Protein AF-0000000080190930 (afdb_homodimer)

Foldseek 3Di:
DVVVVVVVVVVVVVVVVVVPCPVPPLCPQPLNVLLVVLVVLCVVLLVDDLVSNLVSLVVSVVSLVVSVVSCVVVVSDDPSSVVSSLQSLLVSLVSLCVSLVPPDPVSVLLSVLSNLLSVLLSVLVVVCVVVVPPQPPPQPPVVVVCPPVVNVVVLSVLLSVLSSVVSCCSPCCVVPPVVCVQVVPPVNVVSNVVSVVSSVVVSVVSVSSNVSSVVSVVVD/DVVVVVVVVVVVVVVCVVVPCPVPPLCPQPLNVLLVVLVVLQVVLLVDDLVSNLVSLVVSVVSLVVSVVSCVVVVSDDPSSVVSSLQSLLVSLVSLCVSLVPPDPVSVLLSVLSNLLSVLLSVLVVVCVVVVPPQPPPQPPVVVVCPPVVNVVVLSVLLVVLSSVVSCCSPCCVVPPVVCVCVVDPVNVVSNVVSVVSSVVVSVVSVSSNVSSVVSVVVD

pLDDT: mean 81.53, std 16.67, range [34.38, 97.94]

InterPro domains:
  IPR000462 CDP-alcohol phosphatidyltransferase [PF01066] (29-152)
  IPR014387 CDP-diacylglycerol-inositol 3-phosphatidyltransferase, eukaryote [PIRSF000848] (15-214)
  IPR043130 CDP-alcohol phosphatidyltransferase, transmembrane domain [G3DSA:1.20.120.1760] (20-215)
  IPR048254 CDP-alcohol phosphatidyltransferase, conserved site [PS00379] (67-89)

Structure (mmCIF, N/CA/C/O backbone):
data_AF-0000000080190930-model_v1
#
loop_
_entity.id
_entity.type
_entity.pdbx_description
1 polymer 'CDP-diacylglycerol--inositol 3-phosphatidyltransferase'
#
loop_
_atom_site.group_PDB
_atom_site.id
_atom_site.type_symbol
_atom_site.label_atom_id
_atom_site.label_alt_id
_atom_site.label_comp_id
_atom_site.label_asym_id
_atom_site.label_entity_id
_atom_site.label_seq_id
_atom_site.pdbx_PDB_ins_code
_atom_site.Cartn_x
_atom_site.Cartn_y
_atom_site.Cartn_z
_atom_site.occupancy
_atom_site.B_iso_or_equiv
_atom_site.auth_seq_id
_atom_site.auth_comp_id
_atom_site.auth_asym_id
_atom_site.auth_atom_id
_atom_site.pdbx_PDB_model_num
ATOM 1 N N . MET A 1 1 ? -32.219 38.188 39.906 1 54.22 1 MET A N 1
ATOM 2 C CA . MET A 1 1 ? -32.844 37.438 38.781 1 54.22 1 MET A CA 1
ATOM 3 C C . MET A 1 1 ? -31.906 37.438 37.562 1 54.22 1 MET A C 1
ATOM 5 O O . MET A 1 1 ? -31.844 36.438 36.875 1 54.22 1 MET A O 1
ATOM 9 N N . ASP A 1 2 ? -31.031 38.406 37.375 1 61.56 2 ASP A N 1
ATOM 10 C CA . ASP A 1 2 ? -30.156 38.5 36.219 1 61.56 2 ASP A CA 1
ATOM 11 C C . ASP A 1 2 ? -28.922 37.625 36.406 1 61.56 2 ASP A C 1
ATOM 13 O O . ASP A 1 2 ? -28.438 37.031 35.438 1 61.56 2 ASP A O 1
ATOM 17 N N . ASP A 1 3 ? -28.438 37.375 37.531 1 64.44 3 ASP A N 1
ATOM 18 C CA . ASP A 1 3 ? -27.25 36.594 37.781 1 64.44 3 ASP A CA 1
ATOM 19 C C . ASP A 1 3 ? -27.547 35.094 37.562 1 64.44 3 ASP A C 1
ATOM 21 O O . ASP A 1 3 ? -26.688 34.344 37.094 1 64.44 3 ASP A O 1
ATOM 25 N N . ILE A 1 4 ? -28.766 34.656 37.875 1 61.94 4 ILE A N 1
ATOM 26 C CA . ILE A 1 4 ? -29.141 33.281 37.688 1 61.94 4 ILE A CA 1
ATOM 27 C C . ILE A 1 4 ? -29.312 33 36.188 1 61.94 4 ILE A C 1
ATOM 29 O O . ILE A 1 4 ? -28.984 31.906 35.688 1 61.94 4 ILE A O 1
ATOM 33 N N . LYS A 1 5 ? -29.781 33.938 35.406 1 62.78 5 LYS A N 1
ATOM 34 C CA . LYS A 1 5 ? -29.906 33.75 33.969 1 62.78 5 LYS A CA 1
ATOM 35 C C . LYS A 1 5 ? -28.531 33.75 33.312 1 62.78 5 LYS A C 1
ATOM 37 O O . LYS A 1 5 ? -28.281 32.938 32.406 1 62.78 5 LYS A O 1
ATOM 42 N N . THR A 1 6 ? -27.562 34.531 33.844 1 60.94 6 THR A N 1
ATOM 43 C CA . THR A 1 6 ? -26.219 34.5 33.281 1 60.94 6 THR A CA 1
ATOM 44 C C . THR A 1 6 ? -25.531 33.156 33.625 1 60.94 6 THR A C 1
ATOM 46 O O . THR A 1 6 ? -24.828 32.594 32.781 1 60.94 6 THR A O 1
ATOM 49 N N . LYS A 1 7 ? -25.766 32.531 34.719 1 62.72 7 LYS A N 1
ATOM 50 C CA . LYS A 1 7 ? -25.172 31.25 35.062 1 62.72 7 LYS A CA 1
ATOM 51 C C . LYS A 1 7 ? -25.844 30.125 34.25 1 62.72 7 LYS A C 1
ATOM 53 O O . LYS A 1 7 ? -25.172 29.172 33.875 1 62.72 7 LYS A O 1
ATOM 58 N N . LYS A 1 8 ? -27.078 30.203 34.031 1 62.84 8 LYS A N 1
ATOM 59 C CA . LYS A 1 8 ? -27.75 29.203 33.188 1 62.84 8 LYS A CA 1
ATOM 60 C C . LYS A 1 8 ? -27.328 29.344 31.734 1 62.84 8 LYS A C 1
ATOM 62 O O . LYS A 1 8 ? -27.125 28.328 31.047 1 62.84 8 LYS A O 1
ATOM 67 N N . ILE A 1 9 ? -27.172 30.578 31.25 1 60.94 9 ILE A N 1
ATOM 68 C CA . ILE A 1 9 ? -26.656 30.75 29.906 1 60.94 9 ILE A CA 1
ATOM 69 C C . ILE A 1 9 ? -25.203 30.328 29.844 1 60.94 9 ILE A C 1
ATOM 71 O O . ILE A 1 9 ? -24.781 29.672 28.891 1 60.94 9 ILE A O 1
ATOM 75 N N . GLN A 1 10 ? -24.438 30.641 30.844 1 59.62 10 GLN A N 1
ATOM 76 C CA . GLN A 1 10 ? -23.062 30.141 30.875 1 59.62 10 GLN A CA 1
ATOM 77 C C . GLN A 1 10 ? -23.031 28.625 31.062 1 59.62 10 GLN A C 1
ATOM 79 O O . GLN A 1 10 ? -22.234 27.938 30.422 1 59.62 10 GLN A O 1
ATOM 84 N N . THR A 1 11 ? -23.906 28.109 31.859 1 60.5 11 THR A N 1
ATOM 85 C CA . THR A 1 11 ? -23.984 26.656 31.969 1 60.5 11 THR A CA 1
ATOM 86 C C . THR A 1 11 ? -24.547 26.047 30.703 1 60.5 11 THR A C 1
ATOM 88 O O . THR A 1 11 ? -24.094 24.984 30.25 1 60.5 11 THR A O 1
ATOM 91 N N . ARG A 1 12 ? -25.625 26.656 30.062 1 57.38 12 ARG A N 1
ATOM 92 C CA . ARG A 1 12 ? -26.078 26.172 28.766 1 57.38 12 ARG A CA 1
ATOM 93 C C . ARG A 1 12 ? -25.016 26.391 27.703 1 57.38 12 ARG A C 1
ATOM 95 O O . ARG A 1 12 ? -24.812 25.531 26.828 1 57.38 12 ARG A O 1
ATOM 102 N N . ARG A 1 13 ? -24.359 27.578 27.609 1 51.78 13 ARG A N 1
ATOM 103 C CA . ARG A 1 13 ? -23.234 27.734 26.703 1 51.78 13 ARG A CA 1
ATOM 104 C C . ARG A 1 13 ? -22.094 26.797 27.078 1 51.78 13 ARG A C 1
ATOM 106 O O . ARG A 1 13 ? -21.422 26.234 26.203 1 51.78 13 ARG A O 1
ATOM 113 N N . MET A 1 14 ? -21.797 26.641 28.391 1 50.12 14 MET A N 1
ATOM 114 C CA . MET A 1 14 ? -20.844 25.609 28.797 1 50.12 14 MET A CA 1
ATOM 115 C C . MET A 1 14 ? -21.391 24.219 28.5 1 50.12 14 MET A C 1
ATOM 117 O O . MET A 1 14 ? -20.625 23.344 28.078 1 50.12 14 MET A O 1
ATOM 121 N N . LYS A 1 15 ? -22.656 23.875 28.891 1 50.53 15 LYS A N 1
ATOM 122 C CA . LYS A 1 15 ? -23.281 22.625 28.453 1 50.53 15 LYS A CA 1
ATOM 123 C C . LYS A 1 15 ? -23.375 22.562 26.938 1 50.53 15 LYS A C 1
ATOM 125 O O . LYS A 1 15 ? -23.172 21.516 26.328 1 50.53 15 LYS A O 1
ATOM 130 N N . GLN A 1 16 ? -23.844 23.516 26.234 1 47.06 16 GLN A N 1
ATOM 131 C CA . GLN A 1 16 ? -23.781 23.562 24.781 1 47.06 16 GLN A CA 1
ATOM 132 C C . GLN A 1 16 ? -22.328 23.5 24.297 1 47.06 16 GLN A C 1
ATOM 134 O O . GLN A 1 16 ? -22.047 22.875 23.281 1 47.06 16 GLN A O 1
ATOM 139 N N . LYS A 1 17 ? -21.391 24.328 24.734 1 42.66 17 LYS A N 1
ATOM 140 C CA . LYS A 1 17 ? -19.969 24.109 24.531 1 42.66 17 LYS A CA 1
ATOM 141 C C . LYS A 1 17 ? -19.547 22.734 25.031 1 42.66 17 LYS A C 1
ATOM 143 O O . LYS A 1 17 ? -18.719 22.062 24.422 1 42.66 17 LYS A O 1
ATOM 148 N N . GLU A 1 18 ? -19.875 22.266 26.188 1 42.5 18 GLU A N 1
ATOM 149 C CA . GLU A 1 18 ? -19.734 20.891 26.625 1 42.5 18 GLU A CA 1
ATOM 150 C C . GLU A 1 18 ? -20.562 19.938 25.766 1 42.5 18 GLU A C 1
ATOM 152 O O . GLU A 1 18 ? -20.188 18.781 25.578 1 42.5 18 GLU A O 1
ATOM 157 N N . GLN A 1 19 ? -21.906 20.047 25.641 1 38.97 19 GLN A N 1
ATOM 158 C CA . GLN A 1 19 ? -22.641 19.281 24.641 1 38.97 19 GLN A CA 1
ATOM 159 C C . GLN A 1 19 ? -22 19.406 23.266 1 38.97 19 GLN A C 1
ATOM 161 O O . GLN A 1 19 ? -22.5 18.828 22.281 1 38.97 19 GLN A O 1
ATOM 166 N N . MET A 1 20 ? -21.531 20.531 22.766 1 34.5 20 MET A N 1
ATOM 167 C CA . MET A 1 20 ? -20.734 20.578 21.531 1 34.5 20 MET A CA 1
ATOM 168 C C . MET A 1 20 ? -19.953 19.297 21.344 1 34.5 20 MET A C 1
ATOM 170 O O . MET A 1 20 ? -20 18.672 20.266 1 34.5 20 MET A O 1
ATOM 174 N N . VAL A 1 21 ? -18.484 19.344 21.609 1 37 21 VAL A N 1
ATOM 175 C CA . VAL A 1 21 ? -17.594 18.391 20.969 1 37 21 VAL A CA 1
ATOM 176 C C . VAL A 1 21 ? -17.875 16.984 21.5 1 37 21 VAL A C 1
ATOM 178 O O . VAL A 1 21 ? -17.312 16.594 22.531 1 37 21 VAL A O 1
ATOM 181 N N . VAL A 1 22 ? -18.828 16.797 22.25 1 39.31 22 VAL A N 1
ATOM 182 C CA . VAL A 1 22 ? -18.969 15.352 22.375 1 39.31 22 VAL A CA 1
ATOM 183 C C . VAL A 1 22 ? -18.422 14.664 21.125 1 39.31 22 VAL A C 1
ATOM 185 O O . VAL A 1 22 ? -19 14.781 20.047 1 39.31 22 VAL A O 1
ATOM 188 N N . SER A 1 23 ? -17.188 14.852 20.734 1 46.12 23 SER A N 1
ATOM 189 C CA . SER A 1 23 ? -16.328 14.305 19.688 1 46.12 23 SER A CA 1
ATOM 190 C C . SER A 1 23 ? -16.703 12.859 19.359 1 46.12 23 SER A C 1
ATOM 192 O O . SER A 1 23 ? -16.438 11.953 20.156 1 46.12 23 SER A O 1
ATOM 194 N N . THR A 1 24 ? -18.016 12.438 19.141 1 54.22 24 THR A N 1
ATOM 195 C CA . THR A 1 24 ? -18.359 11.094 18.688 1 54.22 24 THR A CA 1
ATOM 196 C C . THR A 1 24 ? -17.141 10.414 18.047 1 54.22 24 THR A C 1
ATOM 198 O O . THR A 1 24 ? -16.422 11.031 17.266 1 54.22 24 THR A O 1
ATOM 201 N N . ASN A 1 25 ? -16.672 9.453 18.828 1 74.19 25 ASN A N 1
ATOM 202 C CA . ASN A 1 25 ? -15.508 8.688 18.375 1 74.19 25 ASN A CA 1
ATOM 203 C C . ASN A 1 25 ? -15.594 8.344 16.891 1 74.19 25 ASN A C 1
ATOM 205 O O . ASN A 1 25 ? -16.438 7.547 16.484 1 74.19 25 ASN A O 1
ATOM 209 N N . LYS A 1 26 ? -15.258 9.258 16.078 1 85.81 26 LYS A N 1
ATOM 210 C CA . LYS A 1 26 ? -15.25 9.109 14.625 1 85.81 26 LYS A CA 1
ATOM 211 C C . LYS A 1 26 ? -14.922 7.672 14.227 1 85.81 26 LYS A C 1
ATOM 213 O O . LYS A 1 26 ? -15.141 7.277 13.078 1 85.81 26 LYS A O 1
ATOM 218 N N . MET A 1 27 ? -14.594 6.945 15.289 1 88.94 27 MET A N 1
ATOM 219 C CA . MET A 1 27 ? -14.258 5.551 15.016 1 88.94 27 MET A CA 1
ATOM 220 C C . MET A 1 27 ? -15.508 4.754 14.648 1 88.94 27 MET A C 1
ATOM 222 O O . MET A 1 27 ? -15.422 3.748 13.945 1 88.94 27 MET A O 1
ATOM 226 N N . PHE A 1 28 ? -16.625 5.344 15.156 1 89.38 28 PHE A N 1
ATOM 227 C CA . PHE A 1 28 ? -17.828 4.539 14.977 1 89.38 28 PHE A CA 1
ATOM 228 C C . PHE A 1 28 ? -18.812 5.223 14.023 1 89.38 28 PHE A C 1
ATOM 230 O O . PHE A 1 28 ? -20 4.93 14.039 1 89.38 28 PHE A O 1
ATOM 237 N N . TYR A 1 29 ? -18.281 6.125 13.258 1 90.19 29 TYR A N 1
ATOM 238 C CA . TYR A 1 29 ? -19.078 6.668 12.172 1 90.19 29 TYR A CA 1
ATOM 239 C C . TYR A 1 29 ? -19.531 5.566 11.219 1 90.19 29 TYR A C 1
ATOM 241 O O . TYR A 1 29 ? -18.812 4.594 11 1 90.19 29 TYR A O 1
ATOM 249 N N . ILE A 1 30 ? -20.688 5.691 10.688 1 90.5 30 ILE A N 1
ATOM 250 C CA . ILE A 1 30 ? -21.281 4.68 9.812 1 90.5 30 ILE A CA 1
ATOM 251 C C . ILE A 1 30 ? -20.328 4.383 8.656 1 90.5 30 ILE A C 1
ATOM 253 O O . ILE A 1 30 ? -20.031 3.221 8.375 1 90.5 30 ILE A O 1
ATOM 257 N N . PRO A 1 31 ? -19.859 5.375 7.965 1 90.25 31 PRO A N 1
ATOM 258 C CA . PRO A 1 31 ? -18.922 5.086 6.875 1 90.25 31 PRO A CA 1
ATOM 259 C C . PRO A 1 31 ? -17.688 4.32 7.348 1 90.25 31 PRO A C 1
ATOM 261 O O . PRO A 1 31 ? -17.172 3.465 6.621 1 90.25 31 PRO A O 1
ATOM 264 N N . ASN A 1 32 ? -17.25 4.625 8.523 1 93.69 32 ASN A N 1
ATOM 265 C CA . ASN A 1 32 ? -16.078 3.936 9.055 1 93.69 32 ASN A CA 1
ATOM 266 C C . ASN A 1 32 ? -16.375 2.475 9.367 1 93.69 32 ASN A C 1
ATOM 268 O O . ASN A 1 32 ? -15.531 1.601 9.156 1 93.69 32 ASN A O 1
ATOM 272 N N . ILE A 1 33 ? -17.531 2.281 9.844 1 93.75 33 ILE A N 1
ATOM 273 C CA . ILE A 1 33 ? -17.953 0.913 10.117 1 93.75 33 ILE A CA 1
ATOM 274 C C . ILE A 1 33 ? -18.016 0.116 8.82 1 93.75 33 ILE A C 1
ATOM 276 O O . ILE A 1 33 ? -17.625 -1.052 8.781 1 93.75 33 ILE A O 1
ATOM 280 N N . ILE A 1 34 ? -18.484 0.705 7.805 1 94.31 34 ILE A N 1
ATOM 281 C CA . ILE A 1 34 ? -18.516 0.065 6.492 1 94.31 34 ILE A CA 1
ATOM 282 C C . ILE A 1 34 ? -17.094 -0.253 6.043 1 94.31 34 ILE A C 1
ATOM 284 O O . ILE A 1 34 ? -16.828 -1.337 5.516 1 94.31 34 ILE A O 1
ATOM 288 N N . GLY A 1 35 ? -16.188 0.692 6.309 1 94.5 35 GLY A N 1
ATOM 289 C CA . GLY A 1 35 ? -14.789 0.464 5.984 1 94.5 35 GLY A CA 1
ATOM 290 C C . GLY A 1 35 ? -14.195 -0.72 6.719 1 94.5 35 GLY A C 1
ATOM 291 O O . GLY A 1 35 ? -13.477 -1.531 6.125 1 94.5 35 GLY A O 1
ATOM 292 N N . TYR A 1 36 ? -14.562 -0.822 8.031 1 96.12 36 TYR A N 1
ATOM 293 C CA . TYR A 1 36 ? -14.086 -1.955 8.82 1 96.12 36 TYR A CA 1
ATOM 294 C C . TYR A 1 36 ? -14.641 -3.268 8.273 1 96.12 36 TYR A C 1
ATOM 296 O O . TYR A 1 36 ? -13.93 -4.273 8.219 1 96.12 36 TYR A O 1
ATOM 304 N N . PHE A 1 37 ? -15.789 -3.234 7.906 1 96.5 37 PHE A N 1
ATOM 305 C CA . PHE A 1 37 ? -16.438 -4.43 7.371 1 96.5 37 PHE A CA 1
ATOM 306 C C . PHE A 1 37 ? -15.789 -4.848 6.055 1 96.5 37 PHE A C 1
ATOM 308 O O . PHE A 1 37 ? -15.617 -6.039 5.793 1 96.5 37 PHE A O 1
ATOM 315 N N . ARG A 1 38 ? -15.43 -3.914 5.211 1 97.12 38 ARG A N 1
ATOM 316 C CA . ARG A 1 38 ? -14.742 -4.207 3.959 1 97.12 38 ARG A CA 1
ATOM 317 C C . ARG A 1 38 ? -13.414 -4.914 4.219 1 97.12 38 ARG A C 1
ATOM 319 O O . ARG A 1 38 ? -13.102 -5.914 3.568 1 97.12 38 ARG A O 1
ATOM 326 N N . ILE A 1 39 ? -12.703 -4.41 5.188 1 97.25 39 ILE A N 1
ATOM 327 C CA . ILE A 1 39 ? -11.43 -5.008 5.559 1 97.25 39 ILE A CA 1
ATOM 328 C C . ILE A 1 39 ? -11.648 -6.43 6.062 1 97.25 39 ILE A C 1
ATOM 330 O O . ILE A 1 39 ? -10.914 -7.348 5.699 1 97.25 39 ILE A O 1
ATOM 334 N N . PHE A 1 40 ? -12.688 -6.57 6.844 1 97.5 40 PHE A N 1
ATOM 335 C CA . PHE A 1 40 ? -13.047 -7.871 7.395 1 97.5 40 PHE A CA 1
ATOM 336 C C . PHE A 1 40 ? -13.375 -8.859 6.281 1 97.5 40 PHE A C 1
ATOM 338 O O . PHE A 1 40 ? -12.93 -10.008 6.312 1 97.5 40 PHE A O 1
ATOM 345 N N . LEU A 1 41 ? -14.133 -8.508 5.34 1 97.75 41 LEU A N 1
ATOM 346 C CA . LEU A 1 41 ? -14.508 -9.359 4.219 1 97.75 41 LEU A CA 1
ATOM 347 C C . LEU A 1 41 ? -13.273 -9.812 3.445 1 97.75 41 LEU A C 1
ATOM 349 O O . LEU A 1 41 ? -13.164 -10.984 3.074 1 97.75 41 LEU A O 1
ATOM 353 N N . LEU A 1 42 ? -12.359 -8.906 3.236 1 97.88 42 LEU A N 1
ATOM 354 C CA . LEU A 1 42 ? -11.148 -9.234 2.498 1 97.88 42 LEU A CA 1
ATOM 355 C C . LEU A 1 42 ? -10.289 -10.219 3.281 1 97.88 42 LEU A C 1
ATOM 357 O O . LEU A 1 42 ? -9.75 -11.18 2.711 1 97.88 42 LEU A O 1
ATOM 361 N N . LEU A 1 43 ? -10.211 -10.047 4.562 1 97.31 43 LEU A N 1
ATOM 362 C CA . LEU A 1 43 ? -9.422 -10.938 5.406 1 97.31 43 LEU A CA 1
ATOM 363 C C . LEU A 1 43 ? -10.016 -12.344 5.414 1 97.31 43 LEU A C 1
ATOM 365 O O . LEU A 1 43 ? -9.289 -13.328 5.254 1 97.31 43 LEU A O 1
ATOM 369 N N . ILE A 1 44 ? -11.273 -12.406 5.562 1 97.38 44 ILE A N 1
ATOM 370 C CA . ILE A 1 44 ? -11.922 -13.711 5.586 1 97.38 44 ILE A CA 1
ATOM 371 C C . ILE A 1 44 ? -11.812 -14.375 4.215 1 97.38 44 ILE A C 1
ATOM 373 O O . ILE A 1 44 ? -11.68 -15.594 4.117 1 97.38 44 ILE A O 1
ATOM 377 N N . GLY A 1 45 ? -11.906 -13.531 3.203 1 97.88 45 GLY A N 1
ATOM 378 C CA . GLY A 1 45 ? -11.797 -14.047 1.847 1 97.88 45 GLY A CA 1
ATOM 379 C C . GLY A 1 45 ? -10.492 -14.781 1.591 1 97.88 45 GLY A C 1
ATOM 380 O O . GLY A 1 45 ? -10.438 -15.703 0.774 1 97.88 45 GLY A O 1
ATOM 381 N N . ILE A 1 46 ? -9.43 -14.414 2.289 1 97.75 46 ILE A N 1
ATOM 382 C CA . ILE A 1 46 ? -8.117 -15.023 2.1 1 97.75 46 ILE A CA 1
ATOM 383 C C . ILE A 1 46 ? -8.188 -16.5 2.438 1 97.75 46 ILE A C 1
ATOM 385 O O . ILE A 1 46 ? -7.516 -17.328 1.804 1 97.75 46 ILE A O 1
ATOM 389 N N . PHE A 1 47 ? -9.055 -16.891 3.398 1 97.38 47 PHE A N 1
ATOM 390 C CA . PHE A 1 47 ? -9.125 -18.266 3.879 1 97.38 47 PHE A CA 1
ATOM 391 C C . PHE A 1 47 ? -10.094 -19.094 3.035 1 97.38 47 PHE A C 1
ATOM 393 O O . PHE A 1 47 ? -10.188 -20.312 3.193 1 97.38 47 PHE A O 1
ATOM 400 N N . LEU A 1 48 ? -10.805 -18.5 2.16 1 97.38 48 LEU A N 1
ATOM 401 C CA . LEU A 1 48 ? -11.859 -19.156 1.408 1 97.38 48 LEU A CA 1
ATOM 402 C C . LEU A 1 48 ? -11.367 -19.578 0.027 1 97.38 48 LEU A C 1
ATOM 404 O O . LEU A 1 48 ? -10.273 -19.188 -0.392 1 97.38 48 LEU A O 1
ATOM 408 N N . SER A 1 49 ? -12.156 -20.453 -0.574 1 96.25 49 SER A N 1
ATOM 409 C CA . SER A 1 49 ? -11.852 -20.859 -1.942 1 96.25 49 SER A CA 1
ATOM 410 C C . SER A 1 49 ? -11.93 -19.672 -2.898 1 96.25 49 SER A C 1
ATOM 412 O O . SER A 1 49 ? -12.43 -18.609 -2.535 1 96.25 49 SER A O 1
ATOM 414 N N . HIS A 1 50 ? -11.352 -19.797 -4.051 1 95.94 50 HIS A N 1
ATOM 415 C CA . HIS A 1 50 ? -11.273 -18.719 -5.031 1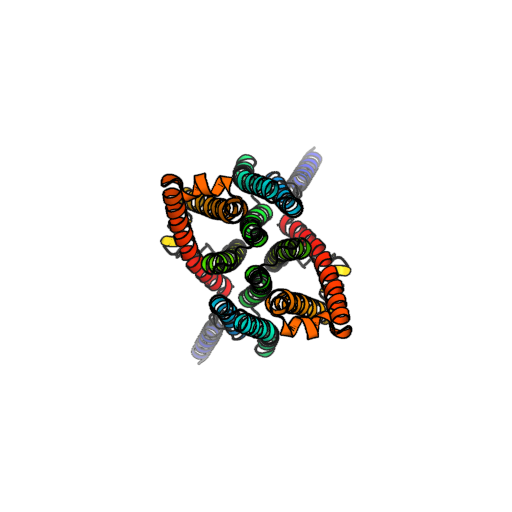 95.94 50 HIS A CA 1
ATOM 416 C C . HIS A 1 50 ? -12.664 -18.172 -5.367 1 95.94 50 HIS A C 1
ATOM 418 O O . HIS A 1 50 ? -12.844 -16.969 -5.535 1 95.94 50 HIS A O 1
ATOM 424 N N . LYS A 1 51 ? -13.664 -19.062 -5.484 1 94.69 51 LYS A N 1
ATOM 425 C CA . LYS A 1 51 ? -15.023 -18.641 -5.805 1 94.69 51 LYS A CA 1
ATOM 426 C C . LYS A 1 51 ? -15.586 -17.734 -4.719 1 94.69 51 LYS A C 1
ATOM 428 O O . LYS A 1 51 ? -16.141 -16.672 -5.02 1 94.69 51 LYS A O 1
ATOM 433 N N . TYR A 1 52 ? -15.375 -18.141 -3.518 1 97.12 52 TYR A N 1
ATOM 434 C CA . TYR A 1 52 ? -15.906 -17.359 -2.402 1 97.12 52 TYR A CA 1
ATOM 435 C C . TYR A 1 52 ? -15.078 -16.109 -2.164 1 97.12 52 TYR A C 1
ATOM 437 O O . TYR A 1 52 ? -15.602 -15.094 -1.686 1 97.12 52 TYR A O 1
ATOM 445 N N . PHE A 1 53 ? -13.836 -16.172 -2.471 1 97.69 53 PHE A N 1
ATOM 446 C CA . PHE A 1 53 ? -12.984 -15 -2.342 1 97.69 53 PHE A CA 1
ATOM 447 C C . PHE A 1 53 ? -13.445 -13.898 -3.281 1 97.69 53 PHE A C 1
ATOM 449 O O . PHE A 1 53 ? -13.539 -12.734 -2.881 1 97.69 53 PHE A O 1
ATOM 456 N N . ILE A 1 54 ? -13.711 -14.273 -4.484 1 95.94 54 ILE A N 1
ATOM 457 C CA . ILE A 1 54 ? -14.141 -13.289 -5.469 1 95.94 54 ILE A CA 1
ATOM 458 C C . ILE A 1 54 ? -15.453 -12.648 -5.016 1 95.94 54 ILE A C 1
ATOM 460 O O . ILE A 1 54 ? -15.672 -11.453 -5.219 1 95.94 54 ILE A O 1
ATOM 464 N N . LEU A 1 55 ? -16.312 -13.445 -4.43 1 96.5 55 LEU A N 1
ATOM 465 C CA . LEU A 1 55 ? -17.562 -12.922 -3.91 1 96.5 55 LEU A CA 1
ATOM 466 C C . LEU A 1 55 ? -17.328 -11.922 -2.783 1 96.5 55 LEU A C 1
ATOM 468 O O . LEU A 1 55 ? -17.922 -10.844 -2.766 1 96.5 55 LEU A O 1
ATOM 472 N N . CYS A 1 56 ? -16.5 -12.344 -1.871 1 97.75 56 CYS A N 1
ATOM 473 C CA . CYS A 1 56 ? -16.156 -11.438 -0.781 1 97.75 56 CYS A CA 1
ATOM 474 C C . CYS A 1 56 ? -15.547 -10.141 -1.317 1 97.75 56 CYS A C 1
ATOM 476 O O . CYS A 1 56 ? -15.891 -9.055 -0.849 1 97.75 56 CYS A O 1
ATOM 478 N N . TYR A 1 57 ? -14.68 -10.297 -2.254 1 97.56 57 TYR A N 1
ATOM 479 C CA . TYR A 1 57 ? -14.047 -9.133 -2.861 1 97.56 57 TYR A CA 1
ATOM 480 C C . TYR A 1 57 ? -15.078 -8.234 -3.533 1 97.56 57 TYR A C 1
ATOM 482 O O . TYR A 1 57 ? -15.062 -7.016 -3.354 1 97.56 57 TYR A O 1
ATOM 490 N N . PHE A 1 58 ? -15.945 -8.812 -4.27 1 95.19 58 PHE A N 1
ATOM 491 C CA . PHE A 1 58 ? -16.969 -8.07 -4.984 1 95.19 58 PHE A CA 1
ATOM 492 C C . PHE A 1 58 ? -17.875 -7.312 -4.008 1 95.19 58 PHE A C 1
ATOM 494 O O . PHE A 1 58 ? -18.188 -6.145 -4.234 1 95.19 58 PHE A O 1
ATOM 501 N N . ILE A 1 59 ? -18.266 -7.945 -2.965 1 96.06 59 ILE A N 1
ATOM 502 C CA . ILE A 1 59 ? -19.094 -7.297 -1.95 1 96.06 59 ILE A CA 1
ATOM 503 C C . ILE A 1 59 ? -18.328 -6.145 -1.314 1 96.06 59 ILE A C 1
ATOM 505 O O . ILE A 1 59 ? -18.875 -5.062 -1.101 1 96.06 59 ILE A O 1
ATOM 509 N N . SER A 1 60 ? -17.094 -6.363 -1.024 1 96.12 60 SER A N 1
ATOM 510 C CA . SER A 1 60 ? -16.266 -5.332 -0.411 1 96.12 60 SER A CA 1
ATOM 511 C C . SER A 1 60 ? -16.188 -4.09 -1.292 1 96.12 60 SER A C 1
ATOM 513 O O . SER A 1 60 ? -16.344 -2.967 -0.806 1 96.12 60 SER A O 1
ATOM 515 N N . VAL A 1 61 ? -15.953 -4.316 -2.559 1 93.31 61 VAL A N 1
ATOM 516 C CA . VAL A 1 61 ? -15.828 -3.189 -3.477 1 93.31 61 VAL A CA 1
ATOM 517 C C . VAL A 1 61 ? -17.172 -2.494 -3.639 1 93.31 61 VAL A C 1
ATOM 519 O O . VAL A 1 61 ? -17.234 -1.271 -3.789 1 93.31 61 VAL A O 1
ATOM 522 N N . SER A 1 62 ? -18.25 -3.203 -3.643 1 91.5 62 SER A N 1
ATOM 523 C CA . SER A 1 62 ? -19.578 -2.635 -3.77 1 91.5 62 SER A CA 1
ATOM 524 C C . SER A 1 62 ? -19.938 -1.782 -2.557 1 91.5 62 SER A C 1
ATOM 526 O O . SER A 1 62 ? -20.625 -0.768 -2.684 1 91.5 62 SER A O 1
ATOM 528 N N . LEU A 1 63 ? -19.484 -2.166 -1.442 1 91.94 63 LEU A N 1
ATOM 529 C CA . LEU A 1 63 ? -19.75 -1.433 -0.211 1 91.94 63 LEU A CA 1
ATOM 530 C C . LEU A 1 63 ? -19.078 -0.069 -0.229 1 91.94 63 LEU A C 1
ATOM 532 O O . LEU A 1 63 ? -19.469 0.836 0.51 1 91.94 63 LEU A O 1
ATOM 536 N N . ASP A 1 64 ? -18.031 0.013 -0.979 1 88.38 64 ASP A N 1
ATOM 537 C CA . ASP A 1 64 ? -17.328 1.283 -1.124 1 88.38 64 ASP A CA 1
ATOM 538 C C . ASP A 1 64 ? -18.266 2.381 -1.614 1 88.38 64 ASP A C 1
ATOM 540 O O . ASP A 1 64 ? -18.203 3.516 -1.138 1 88.38 64 ASP A O 1
ATOM 544 N N . PHE A 1 65 ? -19.078 2.018 -2.553 1 80.94 65 PHE A N 1
ATOM 545 C CA . PHE A 1 65 ? -20.047 2.957 -3.098 1 80.94 65 PHE A CA 1
ATOM 546 C C . PHE A 1 65 ? -21.016 3.428 -2.016 1 80.94 65 PHE A C 1
ATOM 548 O O . PHE A 1 65 ? -21.422 4.59 -2.002 1 80.94 65 PHE A O 1
ATOM 555 N N . PHE A 1 66 ? -21.219 2.662 -1.086 1 84.06 66 PHE A N 1
ATOM 556 C CA . PHE A 1 66 ? -22.203 2.963 -0.052 1 84.06 66 PHE A CA 1
ATOM 557 C C . PHE A 1 66 ? -21.594 3.818 1.048 1 84.06 66 PHE A C 1
ATOM 559 O O . PHE A 1 66 ? -22.281 4.617 1.683 1 84.06 66 PHE A O 1
ATOM 566 N N . ASP A 1 67 ? -20.344 3.592 1.286 1 83.31 67 ASP A N 1
ATOM 567 C CA . ASP A 1 67 ? -19.75 4.352 2.383 1 83.31 67 ASP A CA 1
ATOM 568 C C . ASP A 1 67 ? -19.594 5.824 2.012 1 83.31 67 ASP A C 1
ATOM 570 O O . ASP A 1 67 ? -19.734 6.703 2.865 1 83.31 67 ASP A O 1
ATOM 574 N N . GLY A 1 68 ? -19.281 6.082 0.784 1 79.62 68 GLY A N 1
ATOM 575 C CA . GLY A 1 68 ? -19.25 7.469 0.341 1 79.62 68 GLY A CA 1
ATOM 576 C C . GLY A 1 68 ? -20.594 8.156 0.438 1 79.62 68 GLY A C 1
ATOM 577 O O . GLY A 1 68 ? -20.688 9.289 0.917 1 79.62 68 GLY A O 1
ATOM 578 N N . LYS A 1 69 ? -21.609 7.434 0.016 1 82.19 69 LYS A N 1
ATOM 579 C CA . LYS A 1 69 ? -22.969 7.98 0.083 1 82.19 69 LYS A CA 1
ATOM 580 C C . LYS A 1 69 ? -23.406 8.18 1.53 1 82.19 69 LYS A C 1
ATOM 582 O O . LYS A 1 69 ? -24.031 9.188 1.86 1 82.19 69 LYS A O 1
ATOM 587 N N . ALA A 1 70 ? -23.062 7.27 2.318 1 81.75 70 ALA A N 1
ATOM 588 C CA . ALA A 1 70 ? -23.406 7.348 3.734 1 81.75 70 ALA A CA 1
ATOM 589 C C . ALA A 1 70 ? -22.703 8.531 4.406 1 81.75 70 ALA A C 1
ATOM 591 O O . ALA A 1 70 ? -23.297 9.227 5.23 1 81.75 70 ALA A O 1
ATOM 592 N N . ALA A 1 71 ? -21.469 8.773 4.066 1 81.19 71 ALA A N 1
ATOM 593 C CA . ALA A 1 71 ? -20.719 9.883 4.645 1 81.19 71 ALA A CA 1
ATOM 594 C C . ALA A 1 71 ? -21.391 11.219 4.348 1 81.19 71 ALA A C 1
ATOM 596 O O . ALA A 1 71 ? -21.5 12.078 5.227 1 81.19 71 ALA A O 1
ATOM 597 N N . ARG A 1 72 ? -21.859 11.289 3.156 1 82.0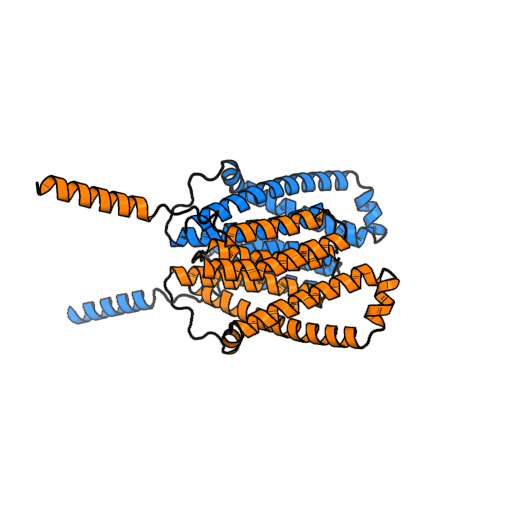6 72 ARG A N 1
ATOM 598 C CA . ARG A 1 72 ? -22.5 12.531 2.742 1 82.06 72 ARG A CA 1
ATOM 599 C C . ARG A 1 72 ? -23.906 12.633 3.309 1 82.06 72 ARG A C 1
ATOM 601 O O . ARG A 1 72 ? -24.328 13.703 3.752 1 82.06 72 ARG A O 1
ATOM 608 N N . TYR A 1 73 ? -24.547 11.578 3.336 1 86.38 73 TYR A N 1
ATOM 609 C CA . TYR A 1 73 ? -25.938 11.547 3.811 1 86.38 73 TYR A CA 1
ATOM 610 C C . TYR A 1 73 ? -26 11.844 5.305 1 86.38 73 TYR A C 1
ATOM 612 O O . TYR A 1 73 ? -26.859 12.609 5.754 1 86.38 73 TYR A O 1
ATOM 620 N N . PHE A 1 74 ? -25.094 11.328 6.117 1 88.81 74 PHE A N 1
ATOM 621 C CA . PHE A 1 74 ? -25.109 11.5 7.566 1 88.81 74 PHE A CA 1
ATOM 622 C C . PHE A 1 74 ? -24.188 12.641 7.988 1 88.81 74 PHE A C 1
ATOM 624 O O . PHE A 1 74 ? -24.016 12.898 9.18 1 88.81 74 PHE A O 1
ATOM 631 N N . ASN A 1 75 ? -23.547 13.289 7.031 1 86.5 75 ASN A N 1
ATOM 632 C CA . ASN A 1 75 ? -22.609 14.375 7.293 1 86.5 75 ASN A CA 1
ATOM 633 C C . ASN A 1 75 ? -21.469 13.922 8.203 1 86.5 75 ASN A C 1
ATOM 635 O O . ASN A 1 75 ? -21.141 14.609 9.172 1 86.5 75 ASN A O 1
ATOM 639 N N . GLN A 1 76 ? -21.062 12.75 7.969 1 88.38 76 GLN A N 1
ATOM 640 C CA . GLN A 1 76 ? -19.984 12.148 8.75 1 88.38 76 GLN A CA 1
ATOM 641 C C . GLN A 1 76 ? -18.719 12.016 7.918 1 88.38 76 GLN A C 1
ATOM 643 O O . GLN A 1 76 ? -18.141 10.93 7.816 1 88.38 76 GLN A O 1
ATOM 648 N N . VAL A 1 77 ? -18.312 13.078 7.371 1 84.19 77 VAL A N 1
ATOM 649 C CA . VAL A 1 77 ? -17.062 13.086 6.609 1 84.19 77 VAL A CA 1
ATOM 650 C C . VAL A 1 77 ? -15.883 13.266 7.555 1 84.19 77 VAL A C 1
ATOM 652 O O . VAL A 1 77 ? -15.883 14.156 8.406 1 84.19 77 VAL A O 1
ATOM 655 N N . SER A 1 78 ? -14.953 12.305 7.555 1 86.12 78 SER A N 1
ATOM 656 C CA . SER A 1 78 ? -13.781 12.344 8.422 1 86.12 78 SER A CA 1
ATOM 657 C C . SER A 1 78 ? -12.523 11.938 7.664 1 86.12 78 SER A C 1
ATOM 659 O O . SER A 1 78 ? -12.602 11.336 6.594 1 86.12 78 SER A O 1
ATOM 661 N N . ILE A 1 79 ? -11.469 12.266 8.18 1 85.12 79 ILE A N 1
ATOM 662 C CA . ILE A 1 79 ? -10.188 11.898 7.598 1 85.12 79 ILE A CA 1
ATOM 663 C C . ILE A 1 79 ? -9.984 10.391 7.707 1 85.12 79 ILE A C 1
ATOM 665 O O . ILE A 1 79 ? -9.461 9.758 6.785 1 85.12 79 ILE A O 1
ATOM 669 N N . LEU A 1 80 ? -10.414 9.859 8.812 1 90.62 80 LEU A N 1
ATOM 670 C CA . LEU A 1 80 ? -10.32 8.422 9.008 1 90.62 80 LEU A CA 1
ATOM 671 C C . LEU A 1 80 ? -11.086 7.676 7.914 1 90.62 80 LEU A C 1
ATOM 673 O O . LEU A 1 80 ? -10.555 6.734 7.316 1 90.62 80 LEU A O 1
ATOM 677 N N . GLY A 1 81 ? -12.234 8.148 7.691 1 90.31 81 GLY A N 1
ATOM 678 C CA . GLY A 1 81 ? -13.031 7.508 6.656 1 90.31 81 GLY A CA 1
ATOM 679 C C . GLY A 1 81 ? -12.398 7.594 5.281 1 90.31 81 GLY A C 1
ATOM 680 O O . GLY A 1 81 ? -12.414 6.621 4.523 1 90.31 81 GLY A O 1
ATOM 681 N N . GLY A 1 82 ? -11.883 8.734 4.969 1 88.62 82 GLY A N 1
ATOM 682 C CA . GLY A 1 82 ? -11.18 8.906 3.709 1 88.62 82 GLY A CA 1
ATOM 683 C C . GLY A 1 82 ? -9.969 8.008 3.576 1 88.62 82 GLY A C 1
ATOM 684 O O . GLY A 1 82 ? -9.719 7.441 2.508 1 88.62 82 GLY A O 1
ATOM 685 N N . ALA A 1 83 ? -9.266 7.902 4.617 1 91.06 83 ALA A N 1
ATOM 686 C CA . ALA A 1 83 ? -8.078 7.051 4.621 1 91.06 83 ALA A CA 1
ATOM 687 C C . ALA A 1 83 ? -8.453 5.582 4.461 1 91.06 83 ALA A C 1
ATOM 689 O O . ALA A 1 83 ? -7.832 4.855 3.68 1 91.06 83 ALA A O 1
ATOM 690 N N . LEU A 1 84 ? -9.43 5.188 5.215 1 92.94 84 LEU A N 1
ATOM 691 C CA . LEU A 1 84 ? -9.906 3.812 5.121 1 92.94 84 LEU A CA 1
ATOM 692 C C . LEU A 1 84 ? -10.344 3.48 3.697 1 92.94 84 LEU A C 1
ATOM 694 O O . LEU A 1 84 ? -9.992 2.422 3.17 1 92.94 84 LEU A O 1
ATOM 698 N N . ASP A 1 85 ? -11.047 4.43 3.191 1 90.94 85 ASP A N 1
ATOM 699 C CA . ASP A 1 85 ? -11.555 4.242 1.834 1 90.94 85 ASP A CA 1
ATOM 700 C C . ASP A 1 85 ? -10.406 4.121 0.833 1 90.94 85 ASP A C 1
ATOM 702 O O . ASP A 1 85 ? -10.305 3.125 0.117 1 90.94 85 ASP A O 1
ATOM 706 N N . MET A 1 86 ? -9.539 5.004 0.845 1 90.25 86 MET A N 1
ATOM 707 C CA . MET A 1 86 ? -8.43 5.07 -0.109 1 90.25 86 MET A CA 1
ATOM 708 C C . MET A 1 86 ? -7.516 3.859 0.034 1 90.25 86 MET A C 1
ATOM 710 O O . MET A 1 86 ? -7.141 3.238 -0.961 1 90.25 86 MET A O 1
ATOM 714 N N . ILE A 1 87 ? -7.18 3.432 1.196 1 93.69 87 ILE A N 1
ATOM 715 C CA . ILE A 1 87 ? -6.207 2.373 1.451 1 93.69 87 ILE A CA 1
ATOM 716 C C . ILE A 1 87 ? -6.836 1.013 1.159 1 93.69 87 ILE A C 1
ATOM 718 O O . ILE A 1 87 ? -6.223 0.165 0.508 1 93.69 87 ILE A O 1
ATOM 722 N N . THR A 1 88 ? -8.039 0.822 1.603 1 94.81 88 THR A N 1
ATOM 723 C CA . THR A 1 88 ? -8.703 -0.463 1.408 1 94.81 88 THR A CA 1
ATOM 724 C C . THR A 1 88 ? -8.883 -0.759 -0.078 1 94.81 88 THR A C 1
ATOM 726 O O . THR A 1 88 ? -8.758 -1.908 -0.507 1 94.81 88 THR A O 1
ATOM 729 N N . ASP A 1 89 ? -9.188 0.23 -0.837 1 93.19 89 ASP A N 1
ATOM 730 C CA . ASP A 1 89 ? -9.336 0.038 -2.275 1 93.19 89 ASP A CA 1
ATOM 731 C C . ASP A 1 89 ? -8.047 -0.493 -2.898 1 93.19 89 ASP A C 1
ATOM 733 O O . ASP A 1 89 ? -8.07 -1.479 -3.639 1 93.19 89 ASP A O 1
ATOM 737 N N . ARG A 1 90 ? -6.941 0.107 -2.561 1 93.38 90 ARG A N 1
ATOM 738 C CA . ARG A 1 90 ? -5.656 -0.261 -3.15 1 93.38 90 ARG A CA 1
ATOM 739 C C . ARG A 1 90 ? -5.176 -1.606 -2.617 1 93.38 90 ARG A C 1
ATOM 741 O O . ARG A 1 90 ? -4.691 -2.445 -3.381 1 93.38 90 ARG A O 1
ATOM 748 N N . VAL A 1 91 ? -5.285 -1.81 -1.376 1 95.25 91 VAL A N 1
ATOM 749 C CA . VAL A 1 91 ? -4.816 -3.049 -0.767 1 95.25 91 VAL A CA 1
ATOM 750 C C . VAL A 1 91 ? -5.723 -4.207 -1.187 1 95.25 91 VAL A C 1
ATOM 752 O O . VAL A 1 91 ? -5.258 -5.336 -1.354 1 95.25 91 VAL A O 1
ATOM 755 N N . GLY A 1 92 ? -7.008 -3.902 -1.333 1 96.62 92 GLY A N 1
ATOM 756 C CA . GLY A 1 92 ? -7.922 -4.922 -1.825 1 96.62 92 GLY A CA 1
ATOM 757 C C . GLY A 1 92 ? -7.559 -5.434 -3.207 1 96.62 92 GLY A C 1
ATOM 758 O O . GLY A 1 92 ? -7.484 -6.641 -3.428 1 96.62 92 GLY A O 1
ATOM 759 N N . THR A 1 93 ? -7.363 -4.5 -4.129 1 96.75 93 THR A N 1
ATOM 760 C CA . THR A 1 93 ? -6.992 -4.887 -5.488 1 96.75 93 THR A CA 1
ATOM 761 C C . THR A 1 93 ? -5.66 -5.633 -5.492 1 96.75 93 THR A C 1
ATOM 763 O O . THR A 1 93 ? -5.496 -6.613 -6.219 1 96.75 93 THR A O 1
ATOM 766 N N . MET A 1 94 ? -4.746 -5.168 -4.707 1 97.38 94 MET A N 1
ATOM 767 C CA . MET A 1 94 ? -3.473 -5.867 -4.551 1 97.38 94 MET A CA 1
ATOM 768 C C . MET A 1 94 ? -3.693 -7.309 -4.102 1 97.38 94 MET A C 1
ATOM 770 O O . MET A 1 94 ? -3.1 -8.234 -4.656 1 97.38 94 MET A O 1
ATOM 774 N N . LEU A 1 95 ? -4.512 -7.457 -3.113 1 97.94 95 LEU A N 1
ATOM 775 C CA . LEU A 1 95 ? -4.805 -8.781 -2.574 1 97.94 95 LEU A CA 1
ATOM 776 C C . LEU A 1 95 ? -5.434 -9.672 -3.639 1 97.94 95 LEU A C 1
ATOM 778 O O . LEU A 1 95 ? -5.094 -10.852 -3.746 1 97.94 95 LEU A O 1
ATOM 782 N N . LEU A 1 96 ? -6.352 -9.109 -4.379 1 97.81 96 LEU A N 1
ATOM 783 C CA . LEU A 1 96 ? -6.988 -9.844 -5.469 1 97.81 96 LEU A CA 1
ATOM 784 C C . LEU A 1 96 ? -5.949 -10.359 -6.453 1 97.81 96 LEU A C 1
ATOM 786 O O . LEU A 1 96 ? -5.973 -11.539 -6.824 1 97.81 96 LEU A O 1
ATOM 790 N N . CYS A 1 97 ? -5.051 -9.555 -6.832 1 97.44 97 CYS A N 1
ATOM 791 C CA . CYS A 1 97 ? -4.031 -9.914 -7.812 1 97.44 97 CYS A CA 1
ATOM 792 C C . CYS A 1 97 ? -3.041 -10.914 -7.223 1 97.44 97 CYS A C 1
ATOM 794 O O . CYS A 1 97 ? -2.602 -11.836 -7.914 1 97.44 97 CYS A O 1
ATOM 796 N N . MET A 1 98 ? -2.746 -10.75 -5.977 1 97.5 98 MET A N 1
ATOM 797 C CA . MET A 1 98 ? -1.806 -11.648 -5.32 1 97.5 98 MET A CA 1
ATOM 798 C C . MET A 1 98 ? -2.406 -13.047 -5.172 1 97.5 98 MET A C 1
ATOM 800 O O . MET A 1 98 ? -1.771 -14.039 -5.52 1 97.5 98 MET A O 1
ATOM 804 N N . LYS A 1 99 ? -3.582 -13.094 -4.691 1 97.25 99 LYS A N 1
ATOM 805 C CA . LYS A 1 99 ? -4.223 -14.391 -4.488 1 97.25 99 LYS A CA 1
ATOM 806 C C . LYS A 1 99 ? -4.465 -15.102 -5.816 1 97.25 99 LYS A C 1
ATOM 808 O O . LYS A 1 99 ? -4.43 -16.328 -5.887 1 97.25 99 LYS A O 1
ATOM 813 N N . GLY A 1 100 ? -4.723 -14.336 -6.809 1 95.75 100 GLY A N 1
ATOM 814 C CA . GLY A 1 100 ? -4.898 -14.914 -8.133 1 95.75 100 GLY A CA 1
ATOM 815 C C . GLY A 1 100 ? -3.592 -15.352 -8.766 1 95.75 100 GLY A C 1
ATOM 816 O O . GLY A 1 100 ? -3.596 -15.984 -9.828 1 95.75 100 GLY A O 1
ATOM 817 N N . GLY A 1 101 ? -2.484 -15.078 -8.148 1 95.56 101 GLY A N 1
ATOM 818 C CA . GLY A 1 101 ? -1.191 -15.453 -8.695 1 95.56 101 GLY A CA 1
ATOM 819 C C . GLY A 1 101 ? -0.863 -14.742 -10 1 95.56 101 GLY A C 1
ATOM 820 O O . GLY A 1 101 ? -0.297 -15.344 -10.914 1 95.56 101 GLY A O 1
ATOM 821 N N . MET A 1 102 ? -1.286 -13.484 -10.086 1 94.56 102 MET A N 1
ATOM 822 C CA . MET A 1 102 ? -1.042 -12.711 -11.305 1 94.56 102 MET A CA 1
ATOM 823 C C . MET A 1 102 ? 0.361 -12.117 -11.297 1 94.56 102 MET A C 1
ATOM 825 O O . MET A 1 102 ? 0.607 -11.109 -10.633 1 94.56 102 MET A O 1
ATOM 829 N N . THR A 1 103 ? 1.237 -12.695 -12.109 1 95.31 103 THR A N 1
ATOM 830 C CA . THR A 1 103 ? 2.639 -12.289 -12.07 1 95.31 103 THR A CA 1
ATOM 831 C C . THR A 1 103 ? 3.053 -11.656 -13.398 1 95.31 103 THR A C 1
ATOM 833 O O . THR A 1 103 ? 4.242 -11.438 -13.641 1 95.31 103 THR A O 1
ATOM 836 N N . ASP A 1 104 ? 2.057 -11.406 -14.258 1 95.5 104 ASP A N 1
ATOM 837 C CA . ASP A 1 104 ? 2.398 -10.773 -15.531 1 95.5 104 ASP A CA 1
ATOM 838 C C . ASP A 1 104 ? 2.918 -9.352 -15.312 1 95.5 104 ASP A C 1
ATOM 840 O O . ASP A 1 104 ? 2.52 -8.68 -14.367 1 95.5 104 ASP A O 1
ATOM 844 N N . VAL A 1 105 ? 3.729 -8.875 -16.172 1 96.62 105 VAL A N 1
ATOM 845 C CA . VAL A 1 105 ? 4.453 -7.609 -16.062 1 96.62 105 VAL A CA 1
ATOM 846 C C . VAL A 1 105 ? 3.467 -6.457 -15.922 1 96.62 105 VAL A C 1
ATOM 848 O O . VAL A 1 105 ? 3.654 -5.57 -15.086 1 96.62 105 VAL A O 1
ATOM 851 N N . PHE A 1 106 ? 2.434 -6.453 -16.688 1 96 106 PHE A N 1
ATOM 852 C CA . PHE A 1 106 ? 1.454 -5.375 -16.656 1 96 106 PHE A CA 1
ATOM 853 C C . PHE A 1 106 ? 0.845 -5.242 -15.258 1 96 106 PHE A C 1
ATOM 855 O O . PHE A 1 106 ? 0.782 -4.145 -14.703 1 96 106 PHE A O 1
ATOM 862 N N . THR A 1 107 ? 0.372 -6.375 -14.727 1 97.06 107 THR A N 1
ATOM 863 C CA . THR A 1 107 ? -0.277 -6.371 -13.422 1 97.06 107 THR A CA 1
ATOM 864 C C . THR A 1 107 ? 0.693 -5.914 -12.336 1 97.06 107 THR A C 1
ATOM 866 O O . THR A 1 107 ? 0.337 -5.102 -11.477 1 97.06 107 THR A O 1
ATOM 869 N N . LEU A 1 108 ? 1.943 -6.336 -12.422 1 97.94 108 LEU A N 1
ATOM 870 C CA . LEU A 1 108 ? 2.945 -5.992 -11.422 1 97.94 108 LEU A CA 1
ATOM 871 C C . LEU A 1 108 ? 3.236 -4.496 -11.43 1 97.94 108 LEU A C 1
ATOM 873 O O . LEU A 1 108 ? 3.252 -3.854 -10.375 1 97.94 108 LEU A O 1
ATOM 877 N N . ILE A 1 109 ? 3.371 -3.965 -12.625 1 97.19 109 ILE A N 1
ATOM 878 C CA . ILE A 1 109 ? 3.666 -2.541 -12.742 1 97.19 109 ILE A CA 1
ATOM 879 C C . ILE A 1 109 ? 2.465 -1.724 -12.273 1 97.19 109 ILE A C 1
ATOM 881 O O . ILE A 1 109 ? 2.623 -0.736 -11.555 1 97.19 109 ILE A O 1
ATOM 885 N N . TYR A 1 110 ? 1.33 -2.127 -12.711 1 97.06 110 TYR A N 1
ATOM 886 C CA . TYR A 1 110 ? 0.118 -1.382 -12.391 1 97.06 110 TYR A CA 1
ATOM 887 C C . TYR A 1 110 ? -0.098 -1.313 -10.883 1 97.06 110 TYR A C 1
ATOM 889 O O . TYR A 1 110 ? -0.328 -0.235 -10.328 1 97.06 110 TYR A O 1
ATOM 897 N N . ILE A 1 111 ? -0.085 -2.465 -10.227 1 97.12 111 ILE A N 1
ATOM 898 C CA . ILE A 1 111 ? -0.365 -2.518 -8.797 1 97.12 111 ILE A CA 1
ATOM 899 C C . ILE A 1 111 ? 0.717 -1.76 -8.031 1 97.12 111 ILE A C 1
ATOM 901 O O . ILE A 1 111 ? 0.418 -1.015 -7.098 1 97.12 111 ILE A O 1
ATOM 905 N N . PHE A 1 112 ? 1.997 -1.919 -8.461 1 97.25 112 PHE A N 1
ATOM 906 C CA . PHE A 1 112 ? 3.119 -1.216 -7.852 1 97.25 112 PHE A CA 1
ATOM 907 C C . PHE A 1 112 ? 2.912 0.293 -7.91 1 97.25 112 PHE A C 1
ATOM 909 O O . PHE A 1 112 ? 2.971 0.974 -6.887 1 97.25 112 PHE A O 1
ATOM 916 N N . MET A 1 113 ? 2.588 0.741 -9.039 1 96.19 113 MET A N 1
ATOM 917 C CA . MET A 1 113 ? 2.426 2.174 -9.258 1 96.19 113 MET A CA 1
ATOM 918 C C . MET A 1 113 ? 1.146 2.686 -8.609 1 96.19 113 MET A C 1
ATOM 920 O O . MET A 1 113 ? 1.109 3.803 -8.094 1 96.19 113 MET A O 1
ATOM 924 N N . ASP A 1 114 ? 0.147 1.92 -8.68 1 95.81 114 ASP A N 1
ATOM 925 C CA . ASP A 1 114 ? -1.142 2.322 -8.125 1 95.81 114 ASP A CA 1
ATOM 926 C C . ASP A 1 114 ? -1.04 2.561 -6.617 1 95.81 114 ASP A C 1
ATOM 928 O O . ASP A 1 114 ? -1.456 3.609 -6.121 1 95.81 114 ASP A O 1
ATOM 932 N N . VAL A 1 115 ? -0.436 1.67 -5.906 1 95.44 115 VAL A N 1
ATOM 933 C CA . VAL A 1 115 ? -0.312 1.788 -4.457 1 95.44 115 VAL A CA 1
ATOM 934 C C . VAL A 1 115 ? 0.638 2.932 -4.109 1 95.44 115 VAL A C 1
ATOM 936 O O . VAL A 1 115 ? 0.308 3.795 -3.293 1 95.44 115 VAL A O 1
ATOM 939 N N . LEU A 1 116 ? 1.729 2.967 -4.777 1 95.44 116 LEU A N 1
ATOM 940 C CA . LEU A 1 116 ? 2.736 3.992 -4.531 1 95.44 116 LEU A CA 1
ATOM 941 C C . LEU A 1 116 ? 2.166 5.383 -4.777 1 95.44 116 LEU A C 1
ATOM 943 O O . LEU A 1 116 ? 2.262 6.262 -3.918 1 95.44 116 LEU A O 1
ATOM 947 N N . ALA A 1 117 ? 1.548 5.555 -5.867 1 94.38 117 ALA A N 1
ATOM 948 C CA . ALA A 1 117 ? 1.074 6.867 -6.301 1 94.38 117 ALA A CA 1
ATOM 949 C C . ALA A 1 117 ? -0.066 7.359 -5.41 1 94.38 117 ALA A C 1
ATOM 951 O O . ALA A 1 117 ? -0.075 8.516 -4.988 1 94.38 117 ALA A O 1
ATOM 952 N N . HIS A 1 118 ? -0.955 6.504 -5.117 1 92 118 HIS A N 1
ATOM 953 C CA . HIS A 1 118 ? -2.115 6.93 -4.344 1 92 118 HIS A CA 1
ATOM 954 C C . HIS A 1 118 ? -1.74 7.203 -2.891 1 92 118 HIS A C 1
ATOM 956 O O . HIS A 1 118 ? -2.271 8.125 -2.271 1 92 118 HIS A O 1
ATOM 962 N N . MET A 1 119 ? -0.85 6.453 -2.422 1 92.06 119 MET A N 1
ATOM 963 C CA . MET A 1 119 ? -0.418 6.691 -1.047 1 92.06 119 MET A CA 1
ATOM 964 C C . MET A 1 119 ? 0.32 8.016 -0.93 1 92.06 119 MET A C 1
ATOM 966 O O . MET A 1 119 ? 0.063 8.797 -0.009 1 92.06 119 MET A O 1
ATOM 970 N N . MET A 1 120 ? 1.148 8.258 -1.85 1 91.94 120 MET A N 1
ATOM 971 C CA . MET A 1 120 ? 1.897 9.508 -1.84 1 91.94 120 MET A CA 1
ATOM 972 C C . MET A 1 120 ? 0.964 10.703 -2.016 1 91.94 120 MET A C 1
ATOM 974 O O . MET A 1 120 ? 1.094 11.711 -1.312 1 91.94 120 MET A O 1
ATOM 978 N N . TYR A 1 121 ? 0.102 10.523 -2.893 1 89.62 121 TYR A N 1
ATOM 979 C CA . TYR A 1 121 ? -0.818 11.617 -3.184 1 89.62 121 TYR A CA 1
ATOM 980 C C . TYR A 1 121 ? -1.744 11.875 -2 1 89.62 121 TYR A C 1
ATOM 982 O O . TYR A 1 121 ? -1.988 13.031 -1.639 1 89.62 121 TYR A O 1
ATOM 990 N N . PHE A 1 122 ? -2.248 10.906 -1.482 1 88.5 122 PHE A N 1
ATOM 991 C CA . PHE A 1 122 ? -3.158 11.062 -0.354 1 88.5 122 PHE A CA 1
ATOM 992 C C . PHE A 1 122 ? -2.445 11.703 0.83 1 88.5 122 PHE A C 1
ATOM 994 O O . PHE A 1 122 ? -3.004 12.578 1.498 1 88.5 122 PHE A O 1
ATOM 1001 N N . LEU A 1 123 ? -1.295 11.297 1.102 1 86.94 123 LEU A N 1
ATOM 1002 C CA . LEU A 1 123 ? -0.503 11.883 2.174 1 86.94 123 LEU A CA 1
ATOM 1003 C C . LEU A 1 123 ? -0.288 13.375 1.934 1 86.94 123 LEU A C 1
ATOM 1005 O O . LEU A 1 123 ? -0.411 14.18 2.857 1 86.94 123 LEU A O 1
ATOM 1009 N N . SER A 1 124 ? -0.024 13.68 0.779 1 86.31 124 SER A N 1
ATOM 1010 C CA . SER A 1 124 ? 0.212 15.086 0.444 1 86.31 124 SER A CA 1
ATOM 1011 C C . SER A 1 124 ? -1.054 15.914 0.624 1 86.31 124 SER A C 1
ATOM 1013 O O . SER A 1 124 ? -0.993 17.047 1.101 1 86.31 124 SER A O 1
ATOM 1015 N N . SER A 1 125 ? -2.152 15.359 0.212 1 82.19 125 SER A N 1
ATOM 1016 C CA . SER A 1 125 ? -3.422 16.062 0.373 1 82.19 125 SER A CA 1
ATOM 1017 C C . SER A 1 125 ? -3.764 16.25 1.847 1 82.19 125 SER A C 1
ATOM 1019 O O . SER A 1 125 ? -4.316 17.281 2.23 1 82.19 125 SER A O 1
ATOM 1021 N N . ALA A 1 126 ? -3.479 15.266 2.611 1 78.25 126 ALA A N 1
ATOM 1022 C CA . ALA A 1 126 ? -3.717 15.367 4.051 1 78.25 126 ALA A CA 1
ATOM 1023 C C . ALA A 1 126 ? -2.895 16.5 4.664 1 78.25 126 ALA A C 1
ATOM 1025 O O . ALA A 1 126 ? -3.406 17.281 5.469 1 78.25 126 ALA A O 1
ATOM 1026 N N . TYR A 1 127 ? -1.71 16.609 4.223 1 76.44 127 TYR A N 1
ATOM 1027 C CA . TYR A 1 127 ? -0.834 17.656 4.754 1 76.44 127 TYR A CA 1
ATOM 1028 C C . TYR A 1 127 ? -1.271 19.031 4.27 1 76.44 127 TYR A C 1
ATOM 1030 O O . TYR A 1 127 ? -1.184 20.016 5.016 1 76.44 127 TYR A O 1
ATOM 1038 N N . GLN A 1 128 ? -1.676 19.094 3.1 1 74.19 128 GLN A N 1
ATOM 1039 C CA . GLN A 1 128 ? -2.119 20.375 2.562 1 74.19 128 GLN A CA 1
ATOM 1040 C C . GLN A 1 128 ? -3.357 20.875 3.297 1 74.19 128 GLN A C 1
ATOM 1042 O O . GLN A 1 128 ? -3.502 22.078 3.529 1 74.19 128 GLN A O 1
ATOM 1047 N N . ARG A 1 129 ? -4.18 20.016 3.543 1 70.38 129 ARG A N 1
ATOM 1048 C CA . ARG A 1 129 ? -5.391 20.375 4.266 1 70.38 129 ARG A CA 1
ATOM 1049 C C . ARG A 1 129 ? -5.055 20.984 5.625 1 70.38 129 ARG A C 1
ATOM 1051 O O . ARG A 1 129 ? -5.688 21.953 6.055 1 70.38 129 ARG A O 1
ATOM 1058 N N . ILE A 1 130 ? -4.098 20.578 6.184 1 64.69 130 ILE A N 1
ATOM 1059 C CA . ILE A 1 130 ? -3.699 21.016 7.516 1 64.69 130 ILE A CA 1
ATOM 1060 C C . ILE A 1 130 ? -3.031 22.375 7.438 1 64.69 130 ILE A C 1
ATOM 1062 O O . ILE A 1 130 ? -3.252 23.234 8.297 1 64.69 130 ILE A O 1
ATOM 1066 N N . HIS A 1 131 ? -2.234 22.484 6.512 1 62.03 131 HIS A N 1
ATOM 1067 C CA . HIS A 1 131 ? -1.508 23.734 6.402 1 62.03 131 HIS A CA 1
ATOM 1068 C C . HIS A 1 131 ? -2.318 24.781 5.641 1 62.03 131 HIS A C 1
ATOM 1070 O O . HIS A 1 131 ? -1.822 25.875 5.355 1 62.03 131 HIS A O 1
ATOM 1076 N N . HIS A 1 132 ? -3.738 24.453 5.574 1 58 132 HIS A N 1
ATOM 1077 C CA . HIS A 1 132 ? -4.664 25.344 4.879 1 58 132 HIS A CA 1
ATOM 1078 C C . HIS A 1 132 ? -4.078 25.828 3.561 1 58 132 HIS A C 1
ATOM 1080 O O . HIS A 1 132 ? -4.258 27 3.188 1 58 132 HIS A O 1
ATOM 1086 N N . LYS A 1 133 ? -3.064 25.203 3.158 1 54.38 133 LYS A N 1
ATOM 1087 C CA . LYS A 1 133 ? -2.541 25.578 1.85 1 54.38 133 LYS A CA 1
ATOM 1088 C C . LYS A 1 133 ? -3.465 25.109 0.729 1 54.38 133 LYS A C 1
ATOM 1090 O O . LYS A 1 133 ? -4.031 24.016 0.802 1 54.38 133 LYS A O 1
ATOM 1095 N N . GLN A 1 134 ? -4.238 25.969 0.034 1 50.94 134 GLN A N 1
ATOM 1096 C CA . GLN A 1 134 ? -5.16 25.625 -1.046 1 50.94 134 GLN A CA 1
ATOM 1097 C C . GLN A 1 134 ? -4.516 24.672 -2.041 1 50.94 134 GLN A C 1
ATOM 1099 O O . GLN A 1 134 ? -3.338 24.812 -2.377 1 50.94 134 GLN A O 1
ATOM 1104 N N . GLY A 1 135 ? -4.855 23.469 -2.074 1 51.25 135 GLY A N 1
ATOM 1105 C CA . GLY A 1 135 ? -4.402 22.516 -3.088 1 51.25 135 GLY A CA 1
ATOM 1106 C C . GLY A 1 135 ? -3.982 23.203 -4.379 1 51.25 135 GLY A C 1
ATOM 1107 O O . GLY A 1 135 ? -4.426 24.312 -4.68 1 51.25 135 GLY A O 1
ATOM 1108 N N . HIS A 1 136 ? -2.789 23.141 -4.828 1 49 136 HIS A N 1
ATOM 1109 C CA . HIS A 1 136 ? -2.312 23.781 -6.043 1 49 136 HIS A CA 1
ATOM 1110 C C . HIS A 1 136 ? -3.408 23.844 -7.105 1 49 136 HIS A C 1
ATOM 1112 O O . HIS A 1 136 ? -3.998 22.812 -7.445 1 49 136 HIS A O 1
ATOM 1118 N N . LYS A 1 137 ? -4.09 24.938 -7.195 1 48.72 137 LYS A N 1
ATOM 1119 C CA . LYS A 1 137 ? -4.758 25.344 -8.43 1 48.72 137 LYS A CA 1
ATOM 1120 C C . LYS A 1 137 ? -4.078 24.719 -9.648 1 48.72 137 LYS A C 1
ATOM 1122 O O . LYS A 1 137 ? -4.68 24.625 -10.719 1 48.72 137 LYS A O 1
ATOM 1127 N N . ASN A 1 138 ? -2.854 24.5 -9.594 1 48.78 138 ASN A N 1
ATOM 1128 C CA . ASN A 1 138 ? -2.162 24.141 -10.828 1 48.78 138 ASN A CA 1
ATOM 1129 C C . ASN A 1 138 ? -2.227 22.641 -11.094 1 48.78 138 ASN A C 1
ATOM 1131 O O . ASN A 1 138 ? -1.21 22.016 -11.398 1 48.78 138 ASN A O 1
ATOM 1135 N N . THR A 1 139 ? -3.238 22.094 -10.555 1 56.06 139 THR A N 1
ATOM 1136 C CA . THR A 1 139 ? -3.332 20.688 -10.922 1 56.06 139 THR A CA 1
ATOM 1137 C C . THR A 1 139 ? -3.535 20.531 -12.43 1 56.06 139 THR A C 1
ATOM 1139 O O . THR A 1 139 ? -4.211 21.344 -13.055 1 56.06 139 THR A O 1
ATOM 1142 N N . ASN A 1 140 ? -2.633 19.797 -13.102 1 59.78 140 ASN A N 1
ATOM 1143 C CA . ASN A 1 140 ? -2.77 19.453 -14.508 1 59.78 140 ASN A CA 1
ATOM 1144 C C . ASN A 1 140 ? -4.219 19.141 -14.875 1 59.78 140 ASN A C 1
ATOM 1146 O O . ASN A 1 140 ? -4.977 18.641 -14.039 1 59.78 140 ASN A O 1
ATOM 1150 N N . ILE A 1 141 ? -4.645 19.766 -15.93 1 61.47 141 ILE A N 1
ATOM 1151 C CA . ILE A 1 141 ? -5.996 19.625 -16.453 1 61.47 141 ILE A CA 1
ATOM 1152 C C . ILE A 1 141 ? -6.41 18.156 -16.422 1 61.47 141 ILE A C 1
ATOM 1154 O O . ILE A 1 141 ? -7.562 17.828 -16.125 1 61.47 141 ILE A O 1
ATOM 1158 N N . LEU A 1 142 ? -5.438 17.422 -16.594 1 63.28 142 LEU A N 1
ATOM 1159 C CA . LEU A 1 142 ? -5.746 15.992 -16.641 1 63.28 142 LEU A CA 1
ATOM 1160 C C . LEU A 1 142 ? -6.176 15.477 -15.281 1 63.28 142 LEU A C 1
ATOM 1162 O O . LEU A 1 142 ? -7.133 14.703 -15.172 1 63.28 142 LEU A O 1
ATOM 1166 N N . VAL A 1 143 ? -5.484 15.945 -14.359 1 64.5 143 VAL A N 1
ATOM 1167 C CA . VAL A 1 143 ? -5.805 15.523 -13 1 64.5 143 VAL A CA 1
ATOM 1168 C C . VAL A 1 143 ? -7.148 16.109 -12.578 1 64.5 143 VAL A C 1
ATOM 1170 O O . VAL A 1 143 ? -7.945 15.438 -11.914 1 64.5 143 VAL A O 1
ATOM 1173 N N . ARG A 1 144 ? -7.41 17.172 -13.117 1 66.75 144 ARG A N 1
ATOM 1174 C CA . ARG A 1 144 ? -8.672 17.812 -12.773 1 66.75 144 ARG A CA 1
ATOM 1175 C C . ARG A 1 144 ? -9.852 17.078 -13.406 1 66.75 144 ARG A C 1
ATOM 1177 O O . ARG A 1 144 ? -10.891 16.906 -12.766 1 66.75 144 ARG A O 1
ATOM 1184 N N . ILE A 1 145 ? -9.617 16.719 -14.633 1 63 145 ILE A N 1
ATOM 1185 C CA . ILE A 1 145 ? -10.664 15.969 -15.328 1 63 145 ILE A CA 1
ATOM 1186 C C . ILE A 1 145 ? -10.891 14.633 -14.625 1 63 145 ILE A C 1
ATOM 1188 O O . ILE A 1 145 ? -12.039 14.203 -14.461 1 63 145 ILE A O 1
ATOM 1192 N N . TYR A 1 146 ? -9.766 14.18 -14.242 1 61.94 146 TYR A N 1
ATOM 1193 C CA . TYR A 1 146 ? -9.82 12.883 -13.578 1 61.94 146 TYR A CA 1
ATOM 1194 C C . TYR A 1 146 ? -10.586 12.977 -12.266 1 61.94 146 TYR A C 1
ATOM 1196 O O . TYR A 1 146 ? -11.336 12.062 -11.914 1 61.94 146 TYR A O 1
ATOM 1204 N N . TYR A 1 147 ? -10.492 14.023 -11.719 1 62.72 147 TYR A N 1
ATOM 1205 C CA . TYR A 1 147 ? -11.102 14.141 -10.398 1 62.72 147 TYR A CA 1
ATOM 1206 C C . TYR A 1 147 ? -12.531 14.656 -10.5 1 62.72 147 TYR A C 1
ATOM 1208 O O . TYR A 1 147 ? -13.172 14.93 -9.477 1 62.72 147 TYR A O 1
ATOM 1216 N N . ASN A 1 148 ? -12.859 14.734 -11.836 1 67.81 148 ASN A N 1
ATOM 1217 C CA . ASN A 1 148 ? -14.305 14.836 -11.977 1 67.81 148 ASN A CA 1
ATOM 1218 C C . ASN A 1 148 ? -15.008 13.57 -11.492 1 67.81 148 ASN A C 1
ATOM 1220 O O . ASN A 1 148 ? -14.609 12.461 -11.836 1 67.81 148 ASN A O 1
ATOM 1224 N N . SER A 1 149 ? -15.961 13.625 -10.664 1 66 149 SER A N 1
ATOM 1225 C CA . SER A 1 149 ? -16.562 12.531 -9.898 1 66 149 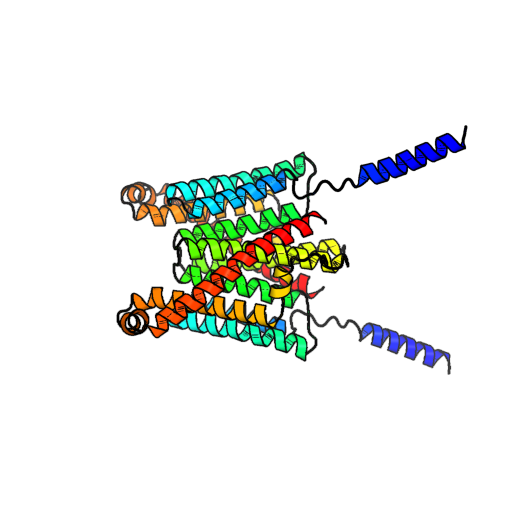SER A CA 1
ATOM 1226 C C . SER A 1 149 ? -16.984 11.391 -10.82 1 66 149 SER A C 1
ATOM 1228 O O . SER A 1 149 ? -16.766 10.219 -10.508 1 66 149 SER A O 1
ATOM 1230 N N . TYR A 1 150 ? -17.469 11.742 -11.891 1 69.19 150 TYR A N 1
ATOM 1231 C CA . TYR A 1 150 ? -18.016 10.711 -12.766 1 69.19 150 TYR A CA 1
ATOM 1232 C C . TYR A 1 150 ? -16.891 9.938 -13.453 1 69.19 150 TYR A C 1
ATOM 1234 O O . TYR A 1 150 ? -16.953 8.711 -13.555 1 69.19 150 TYR A O 1
ATOM 1242 N N . VAL A 1 151 ? -15.984 10.695 -13.891 1 72.5 151 VAL A N 1
ATOM 1243 C CA . VAL A 1 151 ? -14.883 10.07 -14.609 1 72.5 151 VAL A CA 1
ATOM 1244 C C . VAL A 1 151 ? -14.086 9.18 -13.656 1 72.5 151 VAL A C 1
ATOM 1246 O O . VAL A 1 151 ? -13.742 8.047 -14 1 72.5 151 VAL A O 1
ATOM 1249 N N . LEU A 1 152 ? -13.891 9.734 -12.523 1 74.81 152 LEU A N 1
ATOM 1250 C CA . LEU A 1 152 ? -13.141 8.984 -11.523 1 74.81 152 LEU A CA 1
ATOM 1251 C C . LEU A 1 152 ? -13.867 7.695 -11.156 1 74.81 152 LEU A C 1
ATOM 1253 O O . LEU A 1 152 ? -13.25 6.629 -11.109 1 74.81 152 LEU A O 1
ATOM 1257 N N . PHE A 1 153 ? -15.125 7.848 -11.047 1 76.44 153 PHE A N 1
ATOM 1258 C CA . PHE A 1 153 ? -15.93 6.699 -10.648 1 76.44 153 PHE A CA 1
ATOM 1259 C C . PHE A 1 153 ? -15.906 5.621 -11.727 1 76.44 153 PHE A C 1
ATOM 1261 O O . PHE A 1 153 ? -15.727 4.441 -11.43 1 76.44 153 PHE A O 1
ATOM 1268 N N . THR A 1 154 ? -16.047 6.078 -12.898 1 80.12 154 THR A N 1
ATOM 1269 C CA . THR A 1 154 ? -16.078 5.133 -14.008 1 80.12 154 THR A CA 1
ATOM 1270 C C . THR A 1 154 ? -14.719 4.445 -14.156 1 80.12 154 THR A C 1
ATOM 1272 O O . THR A 1 154 ? -14.656 3.236 -14.391 1 80.12 154 THR A O 1
ATOM 1275 N N . CYS A 1 155 ? -13.711 5.164 -14 1 83.31 155 CYS A N 1
ATOM 1276 C CA . CYS A 1 155 ? -12.367 4.609 -14.141 1 83.31 155 CYS A CA 1
ATOM 1277 C C . CYS A 1 155 ? -12.086 3.578 -13.055 1 83.31 155 CYS A C 1
ATOM 1279 O O . CYS A 1 155 ? -11.523 2.518 -13.328 1 83.31 155 CYS A O 1
ATOM 1281 N N . VAL A 1 156 ? -12.516 3.91 -11.891 1 83.94 156 VAL A N 1
ATOM 1282 C CA . VAL A 1 156 ? -12.281 3.014 -10.758 1 83.94 156 VAL A CA 1
ATOM 1283 C C . VAL A 1 156 ? -13.109 1.74 -10.938 1 83.94 156 VAL A C 1
ATOM 1285 O O . VAL A 1 156 ? -12.602 0.633 -10.75 1 83.94 156 VAL A O 1
ATOM 1288 N N . LEU A 1 157 ? -14.336 1.936 -11.375 1 86.38 157 LEU A N 1
ATOM 1289 C CA . LEU A 1 157 ? -15.219 0.792 -11.578 1 86.38 157 LEU A CA 1
ATOM 1290 C C . LEU A 1 157 ? -14.688 -0.114 -12.68 1 86.38 157 LEU A C 1
ATOM 1292 O O . LEU A 1 157 ? -14.648 -1.336 -12.523 1 86.38 157 LEU A O 1
ATOM 1296 N N . CYS A 1 158 ? -14.273 0.474 -13.719 1 89.75 158 CYS A N 1
ATOM 1297 C CA . CYS A 1 158 ? -13.781 -0.29 -14.867 1 89.75 158 CYS A CA 1
ATOM 1298 C C . CYS A 1 158 ? -12.484 -1.013 -14.516 1 89.75 158 CYS A C 1
ATOM 1300 O O . CYS A 1 158 ? -12.281 -2.162 -14.914 1 89.75 158 CYS A O 1
ATOM 1302 N N . SER A 1 159 ? -11.625 -0.35 -13.852 1 92 159 SER A N 1
ATOM 1303 C CA . SER A 1 159 ? -10.359 -0.991 -13.484 1 92 159 SER A CA 1
ATOM 1304 C C . SER A 1 159 ? -10.594 -2.162 -12.539 1 92 159 SER A C 1
ATOM 1306 O O . SER A 1 159 ? -9.938 -3.197 -12.648 1 92 159 SER A O 1
ATOM 1308 N N . GLU A 1 160 ? -11.531 -2.006 -11.633 1 92.19 160 GLU A N 1
ATOM 1309 C CA . GLU A 1 160 ? -11.859 -3.096 -10.719 1 92.19 160 GLU A CA 1
ATOM 1310 C C . GLU A 1 160 ? -12.438 -4.289 -11.469 1 92.19 160 GLU A C 1
ATOM 1312 O O . GLU A 1 160 ? -12.086 -5.438 -11.195 1 92.19 160 GLU A O 1
ATOM 1317 N N . LEU A 1 161 ? -13.297 -3.969 -12.328 1 92.38 161 LEU A N 1
ATOM 1318 C CA . LEU A 1 161 ? -13.891 -5.031 -13.125 1 92.38 161 LEU A CA 1
ATOM 1319 C C . LEU A 1 161 ? -12.836 -5.738 -13.969 1 92.38 161 LEU A C 1
ATOM 1321 O O . LEU A 1 161 ? -12.906 -6.953 -14.164 1 92.38 161 LEU A O 1
ATOM 1325 N N . PHE A 1 162 ? -11.922 -4.996 -14.453 1 94.94 162 PHE A N 1
ATOM 1326 C CA . PHE A 1 162 ? -10.836 -5.566 -15.234 1 94.94 162 PHE A CA 1
ATOM 1327 C C . PHE A 1 162 ? -10.086 -6.625 -14.438 1 94.94 162 PHE A C 1
ATOM 1329 O O . PHE A 1 162 ? -9.867 -7.738 -14.922 1 94.94 162 PHE A O 1
ATOM 1336 N N . PHE A 1 163 ? -9.719 -6.348 -13.266 1 95.31 163 PHE A N 1
ATOM 1337 C CA . PHE A 1 163 ? -8.922 -7.266 -12.461 1 95.31 163 PHE A CA 1
ATOM 1338 C C . PHE A 1 163 ? -9.758 -8.445 -11.984 1 95.31 163 PHE A C 1
ATOM 1340 O O . PHE A 1 163 ? -9.25 -9.555 -11.82 1 95.31 163 PHE A O 1
ATOM 1347 N N . ILE A 1 164 ? -11.055 -8.203 -11.766 1 94.44 164 ILE A N 1
ATOM 1348 C CA . ILE A 1 164 ? -11.938 -9.305 -11.398 1 94.44 164 ILE A CA 1
ATOM 1349 C C . ILE A 1 164 ? -12.023 -10.297 -12.562 1 94.44 164 ILE A C 1
ATOM 1351 O O . ILE A 1 164 ? -11.898 -11.508 -12.367 1 94.44 164 ILE A O 1
ATOM 1355 N N . VAL A 1 165 ? -12.266 -9.789 -13.742 1 92.25 165 VAL A N 1
ATOM 1356 C CA . VAL A 1 165 ? -12.367 -10.641 -14.922 1 92.25 165 VAL A CA 1
ATOM 1357 C C . VAL A 1 165 ? -11.047 -11.359 -15.156 1 92.25 165 VAL A C 1
ATOM 1359 O O . VAL A 1 165 ? -11.023 -12.547 -15.477 1 92.25 165 VAL A O 1
ATOM 1362 N N . LYS A 1 166 ? -9.984 -10.664 -14.992 1 91.69 166 LYS A N 1
ATOM 1363 C CA . LYS A 1 166 ? -8.664 -11.266 -15.141 1 91.69 166 LYS A CA 1
ATOM 1364 C C . LYS A 1 166 ? -8.461 -12.391 -14.133 1 91.69 166 LYS A C 1
ATOM 1366 O O . LYS A 1 166 ? -7.891 -13.43 -14.469 1 91.69 166 LYS A O 1
ATOM 1371 N N . TYR A 1 167 ? -8.906 -12.133 -12.93 1 93.88 167 TYR A N 1
ATOM 1372 C CA . TYR A 1 167 ? -8.828 -13.141 -11.875 1 93.88 167 TYR A CA 1
ATOM 1373 C C . TYR A 1 167 ? -9.625 -14.391 -12.25 1 93.88 167 TYR A C 1
ATOM 1375 O O . TYR A 1 167 ? -9.125 -15.508 -12.141 1 93.88 167 TYR A O 1
ATOM 1383 N N . ILE A 1 168 ? -10.82 -14.195 -12.711 1 90.81 168 ILE A N 1
ATOM 1384 C CA . ILE A 1 168 ? -11.711 -15.289 -13.062 1 90.81 168 ILE A CA 1
ATOM 1385 C C . ILE A 1 168 ? -11.133 -16.078 -14.234 1 90.81 168 ILE A C 1
ATOM 1387 O O . ILE A 1 168 ? -11.133 -17.312 -14.234 1 90.81 168 ILE A O 1
ATOM 1391 N N . LYS A 1 169 ? -10.617 -15.359 -15.195 1 87.69 169 LYS A N 1
ATOM 1392 C CA . LYS A 1 169 ? -10.031 -16.016 -16.359 1 87.69 169 LYS A CA 1
ATOM 1393 C C . LYS A 1 169 ? -8.82 -16.844 -15.977 1 87.69 169 LYS A C 1
ATOM 1395 O O . LYS A 1 169 ? -8.625 -17.953 -16.5 1 87.69 169 LYS A O 1
ATOM 1400 N N . LYS A 1 170 ? -8.055 -16.391 -15.156 1 88.75 170 LYS A N 1
ATOM 1401 C CA . LYS A 1 170 ? -6.832 -17.094 -14.773 1 88.75 170 LYS A CA 1
ATOM 1402 C C . LYS A 1 170 ? -7.137 -18.328 -13.93 1 88.75 170 LYS A C 1
ATOM 1404 O O . LYS A 1 170 ? -6.543 -19.391 -14.133 1 88.75 170 LYS A O 1
ATOM 1409 N N . ILE A 1 171 ? -8.016 -18.188 -13.055 1 88.12 171 ILE A N 1
ATOM 1410 C CA . ILE A 1 171 ? -8.266 -19.25 -12.078 1 88.12 171 ILE A CA 1
ATOM 1411 C C . ILE A 1 171 ? -9.234 -20.281 -12.664 1 88.12 171 ILE A C 1
ATOM 1413 O O . ILE A 1 171 ? -9.039 -21.484 -12.516 1 88.12 171 ILE A O 1
ATOM 1417 N N . PHE A 1 172 ? -10.227 -19.797 -13.344 1 81.12 172 PHE A N 1
ATOM 1418 C CA . PHE A 1 172 ? -11.289 -20.719 -13.758 1 81.12 172 PHE A CA 1
ATOM 1419 C C . PHE A 1 172 ? -11.094 -21.156 -15.203 1 81.12 172 PHE A C 1
ATOM 1421 O O . PHE A 1 172 ? -11.734 -22.109 -15.656 1 81.12 172 PHE A O 1
ATOM 1428 N N . ASN A 1 173 ? -10.469 -20.312 -16.062 1 72.31 173 ASN A N 1
ATOM 1429 C CA . ASN A 1 173 ? -10.18 -20.859 -17.375 1 72.31 173 ASN A CA 1
ATOM 1430 C C . ASN A 1 173 ? -9.312 -22.109 -17.281 1 72.31 173 ASN A C 1
ATOM 1432 O O . ASN A 1 173 ? -9.391 -23 -18.141 1 72.31 173 ASN A O 1
ATOM 1436 N N . ASN A 1 174 ? -8.367 -22 -16.281 1 58.38 174 ASN A N 1
ATOM 1437 C CA . ASN A 1 174 ? -7.703 -23.281 -16.141 1 58.38 174 ASN A CA 1
ATOM 1438 C C . ASN A 1 174 ? -8.695 -24.391 -15.812 1 58.38 174 ASN A C 1
ATOM 1440 O O . ASN A 1 174 ? -8.375 -25.578 -15.938 1 58.38 174 ASN A O 1
ATOM 1444 N N . GLU A 1 175 ? -9.938 -23.875 -15.438 1 54.94 175 GLU A N 1
ATOM 1445 C CA . GLU A 1 175 ? -10.961 -24.891 -15.211 1 54.94 175 GLU A CA 1
ATOM 1446 C C . GLU A 1 175 ? -11.906 -24.984 -16.406 1 54.94 175 GLU A C 1
ATOM 1448 O O . GLU A 1 175 ? -12.461 -23.984 -16.844 1 54.94 175 GLU A O 1
ATOM 1453 N N . ASN A 1 176 ? -11.758 -25.812 -17.391 1 53.12 176 ASN A N 1
ATOM 1454 C CA . ASN A 1 176 ? -12.328 -26.25 -18.656 1 53.12 176 ASN A CA 1
ATOM 1455 C C . ASN A 1 176 ? -13.609 -25.484 -18.984 1 53.12 176 ASN A C 1
ATOM 1457 O O . ASN A 1 176 ? -13.82 -25.109 -20.141 1 53.12 176 ASN A O 1
ATOM 1461 N N . ILE A 1 177 ? -14.516 -25.406 -18.156 1 47.53 177 ILE A N 1
ATOM 1462 C CA . ILE A 1 177 ? -15.883 -25.031 -18.5 1 47.53 177 ILE A CA 1
ATOM 1463 C C . ILE A 1 177 ? -15.945 -23.531 -18.812 1 47.53 177 ILE A C 1
ATOM 1465 O O . ILE A 1 177 ? -16.547 -23.141 -19.812 1 47.53 177 ILE A O 1
ATOM 1469 N N . LEU A 1 178 ? -15.422 -22.719 -18.047 1 50.84 178 LEU A N 1
ATOM 1470 C CA . LEU A 1 178 ? -15.508 -21.266 -18.219 1 50.84 178 LEU A CA 1
ATOM 1471 C C . LEU A 1 178 ? -14.617 -20.812 -19.375 1 50.84 178 LEU A C 1
ATOM 1473 O O . LEU A 1 178 ? -14.883 -19.766 -19.984 1 50.84 178 LEU A O 1
ATOM 1477 N N . ASN A 1 179 ? -13.586 -21.547 -19.719 1 54.81 179 ASN A N 1
ATOM 1478 C CA . ASN A 1 179 ? -12.734 -21.328 -20.875 1 54.81 179 ASN A CA 1
ATOM 1479 C C . ASN A 1 179 ? -13.555 -21.203 -22.156 1 54.81 179 ASN A C 1
ATOM 1481 O O . ASN A 1 179 ? -13.266 -20.359 -23 1 54.81 179 ASN A O 1
ATOM 1485 N N . ASN A 1 180 ? -14.422 -22.172 -22.219 1 53.88 180 ASN A N 1
ATOM 1486 C CA . ASN A 1 180 ? -15.234 -22.172 -23.422 1 53.88 180 ASN A CA 1
ATOM 1487 C C . ASN A 1 180 ? -16.094 -20.922 -23.547 1 53.88 180 ASN A C 1
ATOM 1489 O O . ASN A 1 180 ? -16.234 -20.359 -24.625 1 53.88 180 ASN A O 1
ATOM 1493 N N . ILE A 1 181 ? -16.625 -20.5 -22.469 1 51.44 181 ILE A N 1
ATOM 1494 C CA . ILE A 1 181 ? -17.547 -19.375 -22.516 1 51.44 181 ILE A CA 1
ATOM 1495 C C . ILE A 1 181 ? -16.766 -18.078 -22.641 1 51.44 181 ILE A C 1
ATOM 1497 O O . ILE A 1 181 ? -17.125 -17.203 -23.438 1 51.44 181 ILE A O 1
ATOM 1501 N N . THR A 1 182 ? -15.719 -17.938 -21.891 1 56.16 182 THR A N 1
ATOM 1502 C CA . THR A 1 182 ? -15.008 -16.672 -21.828 1 56.16 182 THR A CA 1
ATOM 1503 C C . THR A 1 182 ? -14.031 -16.531 -23 1 56.16 182 THR A C 1
ATOM 1505 O O . THR A 1 182 ? -13.875 -15.453 -23.562 1 56.16 182 THR A O 1
ATOM 1508 N N . ASN A 1 183 ? -13.383 -17.625 -23.359 1 59.88 183 ASN A N 1
ATOM 1509 C CA . ASN A 1 183 ? -12.43 -17.578 -24.469 1 59.88 183 ASN A CA 1
ATOM 1510 C C . ASN A 1 183 ? -13.141 -17.531 -25.812 1 59.88 183 ASN A C 1
ATOM 1512 O O . ASN A 1 183 ? -12.672 -16.891 -26.766 1 59.88 183 ASN A O 1
ATOM 1516 N N . ASN A 1 184 ? -14.32 -18.266 -25.812 1 61.97 184 ASN A N 1
ATOM 1517 C CA . ASN A 1 184 ? -14.906 -18.359 -27.141 1 61.97 184 ASN A CA 1
ATOM 1518 C C . ASN A 1 184 ? -15.93 -17.25 -27.391 1 61.97 184 ASN A C 1
ATOM 1520 O O . ASN A 1 184 ? -16.422 -17.094 -28.5 1 61.97 184 ASN A O 1
ATOM 1524 N N . ASN A 1 185 ? -16.141 -16.531 -26.312 1 73.31 185 ASN A N 1
ATOM 1525 C CA . ASN A 1 185 ? -17.156 -15.508 -26.594 1 73.31 185 ASN A CA 1
ATOM 1526 C C . ASN A 1 185 ? -16.516 -14.172 -26.953 1 73.31 185 ASN A C 1
ATOM 1528 O O . ASN A 1 185 ? -15.812 -13.57 -26.141 1 73.31 185 ASN A O 1
ATOM 1532 N N . ILE A 1 186 ? -16.578 -13.805 -28.266 1 77.81 186 ILE A N 1
ATOM 1533 C CA . ILE A 1 186 ? -16.062 -12.594 -28.875 1 77.81 186 ILE A CA 1
ATOM 1534 C C . ILE A 1 186 ? -16.469 -11.375 -28.047 1 77.81 186 ILE A C 1
ATOM 1536 O O . ILE A 1 186 ? -15.68 -10.461 -27.828 1 77.81 186 ILE A O 1
ATOM 1540 N N . ILE A 1 187 ? -17.609 -11.438 -27.516 1 81.19 187 ILE A N 1
ATOM 1541 C CA . ILE A 1 187 ? -18.141 -10.305 -26.75 1 81.19 187 ILE A CA 1
ATOM 1542 C C . ILE A 1 187 ? -17.359 -10.148 -25.453 1 81.19 187 ILE A C 1
ATOM 1544 O O . ILE A 1 187 ? -17.016 -9.031 -25.062 1 81.19 187 ILE A O 1
ATOM 1548 N N . CYS A 1 188 ? -17 -11.203 -24.859 1 81.69 188 CYS A N 1
ATOM 1549 C CA . CYS A 1 188 ? -16.234 -11.164 -23.609 1 81.69 188 CYS A CA 1
ATOM 1550 C C . CYS A 1 188 ? -14.828 -10.633 -23.859 1 81.69 188 CYS A C 1
ATOM 1552 O O . CYS A 1 188 ? -14.297 -9.883 -23.031 1 81.69 188 CYS A O 1
ATOM 1554 N N . ASN A 1 189 ? -14.344 -10.93 -25 1 85.94 189 ASN A N 1
ATOM 1555 C CA . ASN A 1 189 ? -13 -10.461 -25.312 1 85.94 189 ASN A CA 1
ATOM 1556 C C . ASN A 1 189 ? -12.984 -8.961 -25.609 1 85.94 189 ASN A C 1
ATOM 1558 O O . ASN A 1 189 ? -12.07 -8.258 -25.203 1 85.94 189 ASN A O 1
ATOM 1562 N N . ILE A 1 190 ? -14.023 -8.602 -26.297 1 87.81 190 ILE A N 1
ATOM 1563 C CA . ILE A 1 190 ? -14.125 -7.176 -26.609 1 87.81 190 ILE A CA 1
ATOM 1564 C C . ILE A 1 190 ? -14.297 -6.379 -25.312 1 87.81 190 ILE A C 1
ATOM 1566 O O . ILE A 1 190 ? -13.664 -5.34 -25.125 1 87.81 190 ILE A O 1
ATOM 1570 N N . PHE A 1 191 ? -15.102 -6.891 -24.484 1 89.5 191 PHE A N 1
ATOM 1571 C CA . PHE A 1 191 ? -15.344 -6.25 -23.203 1 89.5 191 PHE A CA 1
ATOM 1572 C C . PHE A 1 191 ? -14.062 -6.207 -22.375 1 89.5 191 PHE A C 1
ATOM 1574 O O . PHE A 1 191 ? -13.734 -5.176 -21.781 1 89.5 191 PHE A O 1
ATOM 1581 N N . TYR A 1 1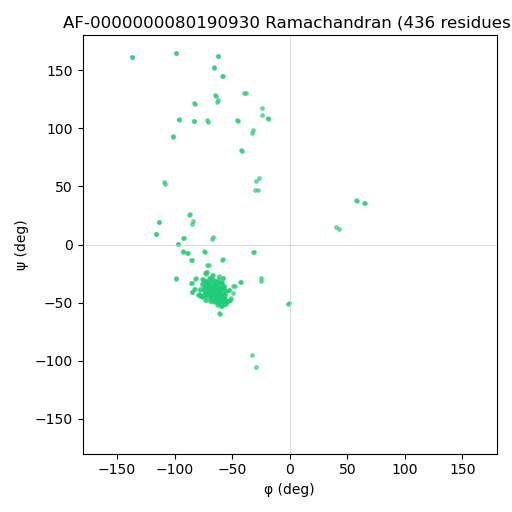92 ? -13.32 -7.23 -22.438 1 89.69 192 TYR A N 1
ATOM 1582 C CA . TYR A 1 192 ? -12.062 -7.309 -21.688 1 89.69 192 TYR A CA 1
ATOM 1583 C C . TYR A 1 192 ? -11.055 -6.301 -22.219 1 89.69 192 TYR A C 1
ATOM 1585 O O . TYR A 1 192 ? -10.359 -5.641 -21.438 1 89.69 192 TYR A O 1
ATOM 1593 N N . TYR A 1 193 ? -11.016 -6.156 -23.484 1 90.62 193 TYR A N 1
ATOM 1594 C CA . TYR A 1 193 ? -10.078 -5.215 -24.094 1 90.62 193 TYR A CA 1
ATOM 1595 C C . TYR A 1 193 ? -10.469 -3.775 -23.766 1 90.62 193 TYR A C 1
ATOM 1597 O O . TYR A 1 193 ? -9.602 -2.932 -23.531 1 90.62 193 TYR A O 1
ATOM 1605 N N . PHE A 1 194 ? -11.758 -3.578 -23.766 1 92.31 194 PHE A N 1
ATOM 1606 C CA . PHE A 1 194 ? -12.258 -2.262 -23.391 1 92.31 194 PHE A CA 1
ATOM 1607 C C . PHE A 1 194 ? -11.859 -1.925 -21.953 1 92.31 194 PHE A C 1
ATOM 1609 O O . PHE A 1 194 ? -11.367 -0.829 -21.688 1 92.31 194 PHE A O 1
ATOM 1616 N N . LEU A 1 195 ? -11.992 -2.842 -21.094 1 92.81 195 LEU A N 1
ATOM 1617 C CA . LEU A 1 195 ? -11.609 -2.652 -19.688 1 92.81 195 LEU A CA 1
ATOM 1618 C C . LEU A 1 195 ? -10.102 -2.439 -19.578 1 92.81 195 LEU A C 1
ATOM 1620 O O . LEU A 1 195 ? -9.648 -1.619 -18.766 1 92.81 195 LEU A O 1
ATOM 1624 N N . TYR A 1 196 ? -9.375 -3.094 -20.375 1 93.31 196 TYR A N 1
ATOM 1625 C CA . TYR A 1 196 ? -7.918 -2.998 -20.375 1 93.31 196 TYR A CA 1
ATOM 1626 C C . TYR A 1 196 ? -7.465 -1.593 -20.75 1 93.31 196 TYR A C 1
ATOM 1628 O O . TYR A 1 196 ? -6.578 -1.028 -20.109 1 93.31 196 TYR A O 1
ATOM 1636 N N . ILE A 1 197 ? -8.078 -1.024 -21.703 1 93.12 197 ILE A N 1
ATOM 1637 C CA . ILE A 1 197 ? -7.719 0.302 -22.188 1 93.12 197 ILE A CA 1
ATOM 1638 C C . ILE A 1 197 ? -7.984 1.342 -21.094 1 93.12 197 ILE A C 1
ATOM 1640 O O . ILE A 1 197 ? -7.16 2.229 -20.859 1 93.12 197 ILE A O 1
ATOM 1644 N N . ILE A 1 198 ? -9.062 1.19 -20.438 1 92 198 ILE A N 1
ATOM 1645 C CA . ILE A 1 198 ? -9.414 2.127 -19.375 1 92 198 ILE A CA 1
ATOM 1646 C C . ILE A 1 198 ? -8.43 1.987 -18.219 1 92 198 ILE A C 1
ATOM 1648 O O . ILE A 1 198 ? -8.023 2.984 -17.609 1 92 198 ILE A O 1
ATOM 1652 N N . THR A 1 199 ? -8.109 0.79 -17.953 1 93.31 199 THR A N 1
ATOM 1653 C CA . THR A 1 199 ? -7.152 0.538 -16.875 1 93.31 199 THR A CA 1
ATOM 1654 C C . THR A 1 199 ? -5.781 1.111 -17.219 1 93.31 199 THR A C 1
ATOM 1656 O O . THR A 1 199 ? -5.078 1.62 -16.359 1 93.31 199 THR A O 1
ATOM 1659 N N . LEU A 1 200 ? -5.422 1.042 -18.484 1 92.88 200 LEU A N 1
ATOM 1660 C CA . LEU A 1 200 ? -4.172 1.634 -18.938 1 92.88 200 LEU A CA 1
ATOM 1661 C C . LEU A 1 200 ? -4.188 3.148 -18.766 1 92.88 200 LEU A C 1
ATOM 1663 O O . LEU A 1 200 ? -3.191 3.74 -18.344 1 92.88 200 LEU A O 1
ATOM 1667 N N . PHE A 1 201 ? -5.262 3.656 -19.062 1 90.44 201 PHE A N 1
ATOM 1668 C CA . PHE A 1 201 ? -5.418 5.094 -18.891 1 90.44 201 PHE A CA 1
ATOM 1669 C C . PHE A 1 201 ? -5.281 5.477 -17.422 1 90.44 201 PHE A C 1
ATOM 1671 O O . PHE A 1 201 ? -4.594 6.445 -17.094 1 90.44 201 PHE A O 1
ATOM 1678 N N . LYS A 1 202 ? -5.879 4.77 -16.547 1 89.94 202 LYS A N 1
ATOM 1679 C CA . LYS A 1 202 ? -5.754 5.012 -15.117 1 89.94 202 LYS A CA 1
ATOM 1680 C C . LYS A 1 202 ? -4.305 4.867 -14.664 1 89.94 202 LYS A C 1
ATOM 1682 O O . LYS A 1 202 ? -3.85 5.594 -13.773 1 89.94 202 LYS A O 1
ATOM 1687 N N . GLY A 1 203 ? -3.641 3.922 -15.258 1 91.12 203 GLY A N 1
ATOM 1688 C CA . GLY A 1 203 ? -2.225 3.758 -14.969 1 91.12 203 GLY A CA 1
ATOM 1689 C C . GLY A 1 203 ? -1.402 4.988 -15.312 1 91.12 203 GLY A C 1
ATOM 1690 O O . GLY A 1 203 ? -0.487 5.352 -14.57 1 91.12 203 GLY A O 1
ATOM 1691 N N . PHE A 1 204 ? -1.778 5.574 -16.359 1 89.81 204 PHE A N 1
ATOM 1692 C CA . PHE A 1 204 ? -1.092 6.797 -16.766 1 89.81 204 PHE A CA 1
ATOM 1693 C C . PHE A 1 204 ? -1.371 7.93 -15.797 1 89.81 204 PHE A C 1
ATOM 1695 O O . PHE A 1 204 ? -0.473 8.703 -15.461 1 89.81 204 PHE A O 1
ATOM 1702 N N . ILE A 1 205 ? -2.518 8.023 -15.344 1 87.25 205 ILE A N 1
ATOM 1703 C CA . ILE A 1 205 ? -2.898 9.047 -14.383 1 87.25 205 ILE A CA 1
ATOM 1704 C C . ILE A 1 205 ? -2.125 8.852 -13.078 1 87.25 205 ILE A C 1
ATOM 1706 O O . ILE A 1 205 ? -1.772 9.82 -12.406 1 87.25 205 ILE A O 1
ATOM 1710 N N . ASN A 1 206 ? -1.856 7.613 -12.734 1 90.38 206 ASN A N 1
ATOM 1711 C CA . ASN A 1 206 ? -1.101 7.312 -11.523 1 90.38 206 ASN A CA 1
ATOM 1712 C C . ASN A 1 206 ? 0.284 7.949 -11.555 1 90.38 206 ASN A C 1
ATOM 1714 O O . ASN A 1 206 ? 0.814 8.344 -10.508 1 90.38 206 ASN A O 1
ATOM 1718 N N . ILE A 1 207 ? 0.831 8.055 -12.758 1 90.94 207 ILE A N 1
ATOM 1719 C CA . ILE A 1 207 ? 2.137 8.695 -12.891 1 90.94 207 ILE A CA 1
ATOM 1720 C C . ILE A 1 207 ? 2.037 10.164 -12.5 1 90.94 207 ILE A C 1
ATOM 1722 O O . ILE A 1 207 ? 2.896 10.68 -11.781 1 90.94 207 ILE A O 1
ATOM 1726 N N . PHE A 1 208 ? 1.003 10.758 -12.875 1 87.06 208 PHE A N 1
ATOM 1727 C CA . PHE A 1 208 ? 0.791 12.156 -12.531 1 87.06 208 PHE A CA 1
ATOM 1728 C C . PHE A 1 208 ? 0.518 12.312 -11.039 1 87.06 208 PHE A C 1
ATOM 1730 O O . PHE A 1 208 ? 0.987 13.266 -10.414 1 87.06 208 PHE A O 1
ATOM 1737 N N . HIS A 1 209 ? -0.214 11.383 -10.523 1 86.94 209 HIS A N 1
ATOM 1738 C CA . HIS A 1 209 ? -0.49 11.406 -9.086 1 86.94 209 HIS A CA 1
ATOM 1739 C C . HIS A 1 209 ? 0.798 11.312 -8.281 1 86.94 209 HIS A C 1
ATOM 1741 O O . HIS A 1 209 ? 0.957 12.008 -7.273 1 86.94 209 HIS A O 1
ATOM 1747 N N . LEU A 1 210 ? 1.598 10.461 -8.758 1 92.31 210 LEU A N 1
ATOM 1748 C CA . LEU A 1 210 ? 2.865 10.289 -8.062 1 92.31 210 LEU A CA 1
ATOM 1749 C C . LEU A 1 210 ? 3.691 11.57 -8.102 1 92.31 210 LEU A C 1
ATOM 1751 O O . LEU A 1 210 ? 4.219 12.008 -7.078 1 92.31 210 LEU A O 1
ATOM 1755 N N . TYR A 1 211 ? 3.746 12.141 -9.242 1 91.19 211 TYR A N 1
ATOM 1756 C CA . TYR A 1 211 ? 4.5 13.375 -9.398 1 91.19 211 TYR A CA 1
ATOM 1757 C C . TYR A 1 211 ? 3.916 14.484 -8.523 1 91.19 211 TYR A C 1
ATOM 1759 O O . TYR A 1 211 ? 4.656 15.203 -7.848 1 91.19 211 TYR A O 1
ATOM 1767 N N . MET A 1 212 ? 2.672 14.625 -8.547 1 87.12 212 MET A N 1
ATOM 1768 C CA . MET A 1 212 ? 2.01 15.648 -7.75 1 87.12 212 MET A CA 1
ATOM 1769 C C . MET A 1 212 ? 2.227 15.406 -6.262 1 87.12 212 MET A C 1
ATOM 1771 O O . MET A 1 212 ? 2.443 16.344 -5.496 1 87.12 212 MET A O 1
ATOM 1775 N N . GLY A 1 213 ? 2.092 14.18 -5.875 1 89.69 213 GLY A N 1
ATOM 1776 C CA . GLY A 1 213 ? 2.324 13.852 -4.477 1 89.69 213 GLY A CA 1
ATOM 1777 C C . GLY A 1 213 ? 3.723 14.211 -4.008 1 89.69 213 GLY A C 1
ATOM 1778 O O . GLY A 1 213 ? 3.891 14.82 -2.951 1 89.69 213 GLY A O 1
ATOM 1779 N N . ILE A 1 214 ? 4.684 13.883 -4.828 1 91.94 214 ILE A N 1
ATOM 1780 C CA . ILE A 1 214 ? 6.074 14.172 -4.504 1 91.94 214 ILE A CA 1
ATOM 1781 C C . ILE A 1 214 ? 6.293 15.68 -4.449 1 91.94 214 ILE A C 1
ATOM 1783 O O . ILE A 1 214 ? 6.918 16.188 -3.52 1 91.94 214 ILE A O 1
ATOM 1787 N N . SER A 1 215 ? 5.746 16.375 -5.383 1 89.06 215 SER A N 1
ATOM 1788 C CA . SER A 1 215 ? 5.906 17.812 -5.469 1 89.06 215 SER A CA 1
ATOM 1789 C C . SER A 1 215 ? 5.277 18.516 -4.27 1 89.06 215 SER A C 1
ATOM 1791 O O . SER A 1 215 ? 5.902 19.375 -3.648 1 89.06 215 SER A O 1
ATOM 1793 N N . LEU A 1 216 ? 4.191 18.094 -3.914 1 85.56 216 LEU A N 1
ATOM 1794 C CA . LEU A 1 216 ? 3.475 18.734 -2.814 1 85.56 216 LEU A CA 1
ATOM 1795 C C . LEU A 1 216 ? 4.145 18.422 -1.479 1 85.56 216 LEU A C 1
ATOM 1797 O O . LEU A 1 216 ? 4.25 19.297 -0.617 1 85.56 216 LEU A O 1
ATOM 1801 N N . LEU A 1 217 ? 4.543 17.25 -1.319 1 87.88 217 LEU A N 1
ATOM 1802 C CA . LEU A 1 217 ? 5.195 16.875 -0.072 1 87.88 217 LEU A CA 1
ATOM 1803 C C . LEU A 1 217 ? 6.543 17.562 0.072 1 87.88 217 LEU A C 1
ATOM 1805 O O . LEU A 1 217 ? 6.996 17.828 1.188 1 87.88 217 LEU A O 1
ATOM 1809 N N . SER A 1 218 ? 7.152 17.828 -1.03 1 88.31 218 SER A N 1
ATOM 1810 C CA . SER A 1 218 ? 8.461 18.484 -1.001 1 88.31 218 SER A CA 1
ATOM 1811 C C . SER A 1 218 ? 8.352 19.938 -0.558 1 88.31 218 SER A C 1
ATOM 1813 O O . SER A 1 218 ? 9.344 20.547 -0.154 1 88.31 218 SER A O 1
ATOM 1815 N N . GLU A 1 219 ? 7.199 20.469 -0.625 1 83.38 219 GLU A N 1
ATOM 1816 C CA . GLU A 1 219 ? 6.984 21.859 -0.238 1 83.38 219 GLU A CA 1
ATOM 1817 C C . GLU A 1 219 ? 6.75 21.984 1.265 1 83.38 219 GLU A C 1
ATOM 1819 O O . GLU A 1 219 ? 6.773 23.094 1.812 1 83.38 219 GLU A O 1
ATOM 1824 N N . ILE A 1 220 ? 6.523 20.969 1.884 1 76.06 220 ILE A N 1
ATOM 1825 C CA . ILE A 1 220 ? 6.246 20.969 3.316 1 76.06 220 ILE A CA 1
ATOM 1826 C C . ILE A 1 220 ? 7.527 20.672 4.09 1 76.06 220 ILE A C 1
ATOM 1828 O O . ILE A 1 220 ? 8.266 19.75 3.754 1 76.06 220 ILE A O 1
ATOM 1832 N N . MET B 1 1 ? 25 58.469 6.891 1 54.12 1 MET B N 1
ATOM 1833 C CA . MET B 1 1 ? 25.75 57.219 7.078 1 54.12 1 MET B CA 1
ATOM 1834 C C . MET B 1 1 ? 24.891 56.156 7.75 1 54.12 1 MET B C 1
ATOM 1836 O O . MET B 1 1 ? 25 54.969 7.422 1 54.12 1 MET B O 1
ATOM 1840 N N . ASP B 1 2 ? 23.891 56.531 8.547 1 61.59 2 ASP B N 1
ATOM 1841 C CA . ASP B 1 2 ? 23.047 55.594 9.273 1 61.59 2 ASP B CA 1
ATOM 1842 C C . ASP B 1 2 ? 21.953 55.031 8.375 1 61.59 2 ASP B C 1
ATOM 1844 O O . ASP B 1 2 ? 21.578 53.875 8.5 1 61.59 2 ASP B O 1
ATOM 1848 N N . ASP B 1 3 ? 21.5 55.719 7.406 1 64.44 3 ASP B N 1
ATOM 1849 C CA . ASP B 1 3 ? 20.438 55.25 6.535 1 64.44 3 ASP B CA 1
ATOM 1850 C C . ASP B 1 3 ? 20.938 54.188 5.562 1 64.44 3 ASP B C 1
ATOM 1852 O O . ASP B 1 3 ? 20.219 53.25 5.223 1 64.44 3 ASP B O 1
ATOM 1856 N N . ILE B 1 4 ? 22.203 54.281 5.156 1 61.84 4 ILE B N 1
ATOM 1857 C CA . ILE B 1 4 ? 22.781 53.312 4.258 1 61.84 4 ILE B CA 1
ATOM 1858 C C . ILE B 1 4 ? 23.047 52 5.023 1 61.84 4 ILE B C 1
ATOM 1860 O O . ILE B 1 4 ? 22.859 50.906 4.484 1 61.84 4 ILE B O 1
ATOM 1864 N N . LYS B 1 5 ? 23.375 52.062 6.285 1 62.47 5 LYS B N 1
ATOM 1865 C CA . LYS B 1 5 ? 23.562 50.875 7.086 1 62.47 5 LYS B CA 1
ATOM 1866 C C . LYS B 1 5 ? 22.234 50.188 7.371 1 62.47 5 LYS B C 1
ATOM 1868 O O . LYS B 1 5 ? 22.125 48.938 7.316 1 62.47 5 LYS B O 1
ATOM 1873 N N . THR B 1 6 ? 21.141 50.969 7.539 1 60.88 6 THR B N 1
ATOM 1874 C CA . THR B 1 6 ? 19.844 50.344 7.758 1 60.88 6 THR B CA 1
ATOM 1875 C C . THR B 1 6 ? 19.328 49.688 6.48 1 60.88 6 THR B C 1
ATOM 1877 O O . THR B 1 6 ? 18.734 48.625 6.527 1 60.88 6 THR B O 1
ATOM 1880 N N . LYS B 1 7 ? 19.625 50.188 5.328 1 62.72 7 LYS B N 1
ATOM 1881 C CA . LYS B 1 7 ? 19.219 49.594 4.066 1 62.72 7 LYS B CA 1
ATOM 1882 C C . LYS B 1 7 ? 20.047 48.344 3.775 1 62.72 7 LYS B C 1
ATOM 1884 O O . LYS B 1 7 ? 19.531 47.344 3.23 1 62.72 7 LYS B O 1
ATOM 1889 N N . LYS B 1 8 ? 21.266 48.344 4.094 1 63.12 8 LYS B N 1
ATOM 1890 C CA . LYS B 1 8 ? 22.109 47.156 3.93 1 63.12 8 LYS B CA 1
ATOM 1891 C C . LYS B 1 8 ? 21.719 46.062 4.926 1 63.12 8 LYS B C 1
ATOM 1893 O O . LYS B 1 8 ? 21.672 44.875 4.578 1 63.12 8 LYS B O 1
ATOM 1898 N N . ILE B 1 9 ? 21.375 46.438 6.164 1 60.91 9 ILE B N 1
ATOM 1899 C CA . ILE B 1 9 ? 20.891 45.438 7.121 1 60.91 9 ILE B CA 1
ATOM 1900 C C . ILE B 1 9 ? 19.5 44.969 6.703 1 60.91 9 ILE B C 1
ATOM 1902 O O . ILE B 1 9 ? 19.219 43.75 6.77 1 60.91 9 ILE B O 1
ATOM 1906 N N . GLN B 1 10 ? 18.672 45.844 6.25 1 59.66 10 GLN B N 1
ATOM 1907 C CA . GLN B 1 10 ? 17.391 45.406 5.727 1 59.66 10 GLN B CA 1
ATOM 1908 C C . GLN B 1 10 ? 17.562 44.562 4.449 1 59.66 10 GLN B C 1
ATOM 1910 O O . GLN B 1 10 ? 16.891 43.562 4.258 1 59.66 10 GLN B O 1
ATOM 1915 N N . THR B 1 11 ? 18.484 44.969 3.602 1 60.19 11 THR B N 1
ATOM 1916 C CA . THR B 1 11 ? 18.766 44.156 2.426 1 60.19 11 THR B CA 1
ATOM 1917 C C . THR B 1 11 ? 19.453 42.844 2.826 1 60.19 11 THR B C 1
ATOM 1919 O O . THR B 1 11 ? 19.156 41.781 2.275 1 60.19 11 THR B O 1
ATOM 1922 N N . ARG B 1 12 ? 20.438 42.875 3.771 1 56.88 12 ARG B N 1
ATOM 1923 C CA . ARG B 1 12 ? 21 41.625 4.266 1 56.88 12 ARG B CA 1
ATOM 1924 C C . ARG B 1 12 ? 19.938 40.812 5.008 1 56.88 12 ARG B C 1
ATOM 1926 O O . ARG B 1 12 ? 19.906 39.594 4.891 1 56.88 12 ARG B O 1
ATOM 1933 N N . ARG B 1 13 ? 19.109 41.406 5.914 1 51.94 13 ARG B N 1
ATOM 1934 C CA . ARG B 1 13 ? 18.016 40.688 6.52 1 51.94 13 ARG B CA 1
ATOM 1935 C C . ARG B 1 13 ? 17 40.25 5.465 1 51.94 13 ARG B C 1
ATOM 1937 O O . ARG B 1 13 ? 16.469 39.125 5.535 1 51.94 13 ARG B O 1
ATOM 1944 N N . MET B 1 14 ? 16.703 41.125 4.492 1 50.34 14 MET B N 1
ATOM 1945 C CA . MET B 1 14 ? 15.891 40.688 3.357 1 50.34 14 MET B CA 1
ATOM 1946 C C . MET B 1 14 ? 16.641 39.656 2.529 1 50.34 14 MET B C 1
ATOM 1948 O O . MET B 1 14 ? 16.047 38.688 2.035 1 50.34 14 MET B O 1
ATOM 1952 N N . LYS B 1 15 ? 17.953 39.906 2.143 1 49.31 15 LYS B N 1
ATOM 1953 C CA . LYS B 1 15 ? 18.766 38.875 1.509 1 49.31 15 LYS B CA 1
ATOM 1954 C C . LYS B 1 15 ? 18.922 37.656 2.428 1 49.31 15 LYS B C 1
ATOM 1956 O O . LYS B 1 15 ? 18.891 36.531 1.967 1 49.31 15 LYS B O 1
ATOM 1961 N N . GLN B 1 16 ? 19.297 37.781 3.641 1 46.97 16 GLN B N 1
ATOM 1962 C CA . GLN B 1 16 ? 19.281 36.656 4.59 1 46.97 16 GLN B CA 1
ATOM 1963 C C . GLN B 1 16 ? 17.875 36.062 4.727 1 46.97 16 GLN B C 1
ATOM 1965 O O . GLN B 1 16 ? 17.719 34.844 4.855 1 46.97 16 GLN B O 1
ATOM 1970 N N . LYS B 1 17 ? 16.828 36.812 5.004 1 43.06 17 LYS B N 1
ATOM 1971 C CA . LYS B 1 17 ? 15.453 36.344 4.84 1 43.06 17 LYS B CA 1
ATOM 1972 C C . LYS B 1 17 ? 15.219 35.812 3.43 1 43.06 17 LYS B C 1
ATOM 1974 O O . LYS B 1 17 ? 14.523 34.812 3.248 1 43.06 17 LYS B O 1
ATOM 1979 N N . GLU B 1 18 ? 15.562 36.438 2.373 1 42.78 18 GLU B N 1
ATOM 1980 C CA . GLU B 1 18 ? 15.594 35.906 1.018 1 42.78 18 GLU B CA 1
ATOM 1981 C C . GLU B 1 18 ? 16.578 34.719 0.91 1 42.78 18 GLU B C 1
ATOM 1983 O O . GLU B 1 18 ? 16.375 33.812 0.117 1 42.78 18 GLU B O 1
ATOM 1988 N N . GLN B 1 19 ? 17.906 34.875 1.199 1 38.81 19 GLN B N 1
ATOM 1989 C CA . GLN B 1 19 ? 18.797 33.719 1.286 1 38.81 19 GLN B CA 1
ATOM 1990 C C . GLN B 1 19 ? 18.219 32.656 2.201 1 38.81 19 GLN B C 1
ATOM 1992 O O . GLN B 1 19 ? 18.812 31.578 2.363 1 38.81 19 GLN B O 1
ATOM 1997 N N . MET B 1 20 ? 17.703 32.938 3.398 1 34.38 20 MET B N 1
ATOM 1998 C CA . MET B 1 20 ? 17.047 31.906 4.176 1 34.38 20 MET B CA 1
ATOM 1999 C C . MET B 1 20 ? 16.344 30.891 3.264 1 34.38 20 MET B C 1
ATOM 2001 O O . MET B 1 20 ? 16.516 29.688 3.42 1 34.38 20 MET B O 1
ATOM 2005 N N . VAL B 1 21 ? 14.93 31.109 3.006 1 37.16 21 VAL B N 1
ATOM 2006 C CA . VAL B 1 21 ? 14.133 29.953 2.59 1 37.16 21 VAL B CA 1
ATOM 2007 C C . VAL B 1 21 ? 14.562 29.5 1.198 1 37.16 21 VAL B C 1
ATOM 2009 O O . VAL B 1 21 ? 14.047 29.984 0.191 1 37.16 21 VAL B O 1
ATOM 2012 N N . VAL B 1 22 ? 15.523 30.047 0.66 1 39.41 22 VAL B N 1
ATOM 2013 C CA . VAL B 1 22 ? 15.844 29.25 -0.524 1 39.41 22 VAL B CA 1
ATOM 2014 C C . VAL B 1 22 ? 15.453 27.797 -0.293 1 39.41 22 VAL B C 1
ATOM 2016 O O . VAL B 1 22 ? 16.062 27.109 0.527 1 39.41 22 VAL B O 1
ATOM 2019 N N . SER B 1 23 ? 14.234 27.453 0.069 1 46.28 23 SER B N 1
ATOM 2020 C CA . SER B 1 23 ? 13.5 26.203 0.243 1 46.28 23 SER B CA 1
ATOM 2021 C C . SER B 1 23 ? 14.047 25.109 -0.665 1 46.28 23 SER B C 1
ATOM 2023 O O . SER B 1 23 ? 13.852 25.156 -1.882 1 46.28 23 SER B O 1
ATOM 2025 N N . THR B 1 24 ? 15.398 24.828 -0.794 1 53.88 24 THR B N 1
ATOM 2026 C CA . THR B 1 24 ? 15.914 23.688 -1.554 1 53.88 24 THR B CA 1
ATOM 2027 C C . THR B 1 24 ? 14.82 22.641 -1.761 1 53.88 24 THR B C 1
ATOM 2029 O O . THR B 1 24 ? 14.094 22.312 -0.827 1 53.88 24 THR B O 1
ATOM 2032 N N . ASN B 1 25 ? 14.398 22.609 -3.016 1 74.44 25 ASN B N 1
ATOM 2033 C CA . ASN B 1 25 ? 13.352 21.672 -3.414 1 74.44 25 ASN B CA 1
ATOM 2034 C C . ASN B 1 25 ? 13.57 20.297 -2.781 1 74.44 25 ASN B C 1
ATOM 2036 O O . ASN B 1 25 ? 14.523 19.594 -3.117 1 74.44 25 ASN B O 1
ATOM 2040 N N . LYS B 1 26 ? 13.172 20.156 -1.565 1 85.94 26 LYS B N 1
ATOM 2041 C CA . LYS B 1 26 ? 13.266 18.906 -0.806 1 85.94 26 LYS B CA 1
ATOM 2042 C C . LYS B 1 26 ? 13.141 17.703 -1.722 1 85.94 26 LYS B C 1
ATOM 2044 O O . LYS B 1 26 ? 13.477 16.578 -1.326 1 85.94 26 LYS B O 1
ATOM 2049 N N . MET B 1 27 ? 12.844 18.078 -2.961 1 88.75 27 MET B N 1
ATOM 2050 C CA . MET B 1 27 ? 12.695 16.984 -3.918 1 88.75 27 MET B CA 1
ATOM 2051 C C . MET B 1 27 ? 14.055 16.375 -4.262 1 88.75 27 MET B C 1
ATOM 2053 O O . MET B 1 27 ? 14.133 15.203 -4.641 1 88.75 27 MET B O 1
ATOM 2057 N N . PHE B 1 28 ? 15.07 17.266 -4.035 1 89.56 28 PHE B N 1
ATOM 2058 C CA . PHE B 1 28 ? 16.359 16.781 -4.496 1 89.56 28 PHE B CA 1
ATOM 2059 C C . PHE B 1 28 ? 17.312 16.547 -3.322 1 89.56 28 PHE B C 1
ATOM 2061 O O . PHE B 1 28 ? 18.531 16.531 -3.492 1 89.56 28 PHE B O 1
ATOM 2068 N N . TYR B 1 29 ? 16.719 16.422 -2.17 1 90.31 29 TYR B N 1
ATOM 2069 C CA . TYR B 1 29 ? 17.516 15.969 -1.031 1 90.31 29 TYR B CA 1
ATOM 2070 C C . TYR B 1 29 ? 18.156 14.617 -1.307 1 90.31 29 TYR B C 1
ATOM 2072 O O . TYR B 1 29 ? 17.562 13.773 -1.986 1 90.31 29 TYR B O 1
ATOM 2080 N N . ILE B 1 30 ? 19.312 14.414 -0.812 1 90.62 30 ILE B N 1
ATOM 2081 C CA . ILE B 1 30 ? 20.062 13.188 -1.049 1 90.62 30 ILE B CA 1
ATOM 2082 C C . ILE B 1 30 ? 19.234 11.977 -0.635 1 90.62 30 ILE B C 1
ATOM 2084 O O . ILE B 1 30 ? 19.094 11.023 -1.403 1 90.62 30 ILE B O 1
ATOM 2088 N N . PRO B 1 31 ? 18.688 11.961 0.54 1 90.31 31 PRO B N 1
ATOM 2089 C CA . PRO B 1 31 ? 17.859 10.812 0.916 1 90.31 31 PRO B CA 1
ATOM 2090 C C . PRO B 1 31 ? 16.703 10.578 -0.047 1 90.31 31 PRO B C 1
ATOM 2092 O O . PRO B 1 31 ? 16.344 9.43 -0.317 1 90.31 31 PRO B O 1
ATOM 2095 N N . ASN B 1 32 ? 16.156 11.648 -0.542 1 93.75 32 ASN B N 1
ATOM 2096 C CA . ASN B 1 32 ? 15.039 11.508 -1.476 1 93.75 32 ASN B CA 1
ATOM 2097 C C . ASN B 1 32 ? 15.492 10.93 -2.811 1 93.75 32 ASN B C 1
ATOM 2099 O O . ASN B 1 32 ? 14.773 10.133 -3.422 1 93.75 32 ASN B O 1
ATOM 2103 N N . ILE B 1 33 ? 16.641 11.312 -3.189 1 93.81 33 ILE B N 1
ATOM 2104 C CA . ILE B 1 33 ? 17.219 10.773 -4.418 1 93.81 33 ILE B CA 1
ATOM 2105 C C . ILE B 1 33 ? 17.438 9.266 -4.258 1 93.81 33 ILE B C 1
ATOM 2107 O O . ILE B 1 33 ? 17.188 8.492 -5.184 1 93.81 33 ILE B O 1
ATOM 2111 N N . ILE B 1 34 ? 17.891 8.875 -3.15 1 94.38 34 ILE B N 1
ATOM 2112 C CA . ILE B 1 34 ? 18.078 7.461 -2.861 1 94.38 34 ILE B CA 1
ATOM 2113 C C . ILE B 1 34 ? 16.734 6.742 -2.924 1 94.38 34 ILE B C 1
ATOM 2115 O O . ILE B 1 34 ? 16.641 5.648 -3.48 1 94.38 34 ILE B O 1
ATOM 2119 N N . GLY B 1 35 ? 15.711 7.41 -2.396 1 94.5 35 GLY B N 1
ATOM 2120 C CA . GLY B 1 35 ? 14.367 6.852 -2.461 1 94.5 35 GLY B CA 1
ATOM 2121 C C . GLY B 1 35 ? 13.875 6.652 -3.881 1 94.5 35 GLY B C 1
ATOM 2122 O O . GLY B 1 35 ? 13.305 5.613 -4.207 1 94.5 35 GLY B O 1
ATOM 2123 N N . TYR B 1 36 ? 14.172 7.676 -4.73 1 96.19 36 TYR B N 1
ATOM 2124 C CA . TYR B 1 36 ? 13.781 7.566 -6.133 1 96.19 36 TYR B CA 1
ATOM 2125 C C . TYR B 1 36 ? 14.523 6.418 -6.812 1 96.19 36 TYR B C 1
ATOM 2127 O O . TYR B 1 36 ? 13.938 5.688 -7.617 1 96.19 36 TYR B O 1
ATOM 2135 N N . PHE B 1 37 ? 15.688 6.277 -6.496 1 96.5 37 PHE B N 1
ATOM 2136 C CA . PHE B 1 37 ? 16.5 5.219 -7.082 1 96.5 37 PHE B CA 1
ATOM 2137 C C . PHE B 1 37 ? 15.984 3.848 -6.656 1 96.5 37 PHE B C 1
ATOM 2139 O O . PHE B 1 37 ? 15.977 2.908 -7.453 1 96.5 37 PHE B O 1
ATOM 2146 N N . ARG B 1 38 ? 15.57 3.689 -5.426 1 97.12 38 ARG B N 1
ATOM 2147 C CA . ARG B 1 38 ? 15 2.439 -4.941 1 97.12 38 ARG B CA 1
ATOM 2148 C C . ARG B 1 38 ? 13.75 2.064 -5.734 1 97.12 38 ARG B C 1
ATOM 2150 O O . ARG B 1 38 ? 13.602 0.914 -6.152 1 97.12 38 ARG B O 1
ATOM 2157 N N . ILE B 1 39 ? 12.93 3.045 -5.961 1 97.25 39 ILE B N 1
ATOM 2158 C CA . ILE B 1 39 ? 11.719 2.83 -6.734 1 97.25 39 ILE B CA 1
ATOM 2159 C C . ILE B 1 39 ? 12.078 2.408 -8.156 1 97.25 39 ILE B C 1
ATOM 2161 O O . ILE B 1 39 ? 11.477 1.482 -8.711 1 97.25 39 ILE B O 1
ATOM 2165 N N . PHE B 1 40 ? 13.07 3.076 -8.68 1 97.5 40 PHE B N 1
ATOM 2166 C CA . PHE B 1 40 ? 13.547 2.779 -10.023 1 97.5 40 PHE B CA 1
ATOM 2167 C C . PHE B 1 40 ? 14.062 1.347 -10.117 1 97.5 40 PHE B C 1
ATOM 2169 O O . PHE B 1 40 ? 13.758 0.633 -11.078 1 97.5 40 PHE B O 1
ATOM 2176 N N . LEU B 1 41 ? 14.82 0.908 -9.219 1 97.69 41 LEU B N 1
ATOM 2177 C CA . LEU B 1 41 ? 15.367 -0.446 -9.195 1 97.69 41 LEU B CA 1
ATOM 2178 C C . LEU B 1 41 ? 14.242 -1.48 -9.164 1 97.69 41 LEU B C 1
ATOM 2180 O O . LEU B 1 41 ? 14.305 -2.484 -9.875 1 97.69 41 LEU B O 1
ATOM 2184 N N . LEU B 1 42 ? 13.242 -1.217 -8.375 1 97.88 42 LEU B N 1
ATOM 2185 C CA . LEU B 1 42 ? 12.125 -2.145 -8.266 1 97.88 42 LEU B CA 1
ATOM 2186 C C . LEU B 1 42 ? 11.344 -2.215 -9.57 1 97.88 42 LEU B C 1
ATOM 2188 O O . LEU B 1 42 ? 10.961 -3.301 -10.016 1 97.88 42 LEU B O 1
ATOM 2192 N N . LEU B 1 43 ? 11.172 -1.105 -10.211 1 97.31 43 LEU B N 1
ATOM 2193 C CA . LEU B 1 43 ? 10.445 -1.06 -11.477 1 97.31 43 LEU B CA 1
ATOM 2194 C C . LEU B 1 43 ? 11.195 -1.822 -12.562 1 97.31 43 LEU B C 1
ATOM 2196 O O . LEU B 1 43 ? 10.602 -2.623 -13.289 1 97.31 43 LEU B O 1
ATOM 2200 N N . ILE B 1 44 ? 12.445 -1.598 -12.625 1 97.44 44 ILE B N 1
ATOM 2201 C CA . ILE B 1 44 ? 13.242 -2.277 -13.641 1 97.44 44 ILE B CA 1
ATOM 2202 C C . ILE B 1 44 ? 13.289 -3.775 -13.344 1 97.44 44 ILE B C 1
ATOM 2204 O O . ILE B 1 44 ? 13.312 -4.598 -14.258 1 97.44 44 ILE B O 1
ATOM 2208 N N . GLY B 1 45 ? 13.344 -4.062 -12.047 1 97.88 45 GLY B N 1
ATOM 2209 C CA . GLY B 1 45 ? 13.375 -5.461 -11.641 1 97.88 45 GLY B CA 1
ATOM 2210 C C . GLY B 1 45 ? 12.188 -6.258 -12.141 1 97.88 45 GLY B C 1
ATOM 2211 O O . GLY B 1 45 ? 12.297 -7.461 -12.383 1 97.88 45 GLY B O 1
ATOM 2212 N N . ILE B 1 46 ? 11.055 -5.609 -12.336 1 97.81 46 ILE B N 1
ATOM 2213 C CA . ILE B 1 46 ? 9.836 -6.281 -12.781 1 97.81 46 ILE B CA 1
ATOM 2214 C C . ILE B 1 46 ? 10.055 -6.895 -14.164 1 97.81 46 ILE B C 1
ATOM 2216 O O . ILE B 1 46 ? 9.531 -7.965 -14.461 1 97.81 46 ILE B O 1
ATOM 2220 N N . PHE B 1 47 ? 10.906 -6.262 -15 1 97.38 47 PHE B N 1
ATOM 2221 C CA . PHE B 1 47 ? 11.109 -6.695 -16.375 1 97.38 47 PHE B CA 1
ATOM 2222 C C . PHE B 1 47 ? 12.219 -7.734 -16.469 1 97.38 47 PHE B C 1
ATOM 2224 O O . PHE B 1 47 ? 12.438 -8.336 -17.516 1 97.38 47 PHE B O 1
ATOM 2231 N N . LEU B 1 48 ? 12.906 -7.984 -15.422 1 97.38 48 LEU B N 1
ATOM 2232 C CA . LEU B 1 48 ? 14.078 -8.852 -15.43 1 97.38 48 LEU B CA 1
ATOM 2233 C C . LEU B 1 48 ? 13.719 -10.258 -14.953 1 97.38 48 LEU B C 1
ATOM 2235 O O . LEU B 1 48 ? 12.617 -10.477 -14.445 1 97.38 48 LEU B O 1
ATOM 2239 N N . SER B 1 49 ? 14.633 -11.164 -15.234 1 96.31 49 SER B N 1
ATOM 2240 C CA . SER B 1 49 ? 14.461 -12.531 -14.742 1 96.31 49 SER B CA 1
ATOM 2241 C C . SER B 1 49 ? 14.453 -12.57 -13.219 1 96.31 49 SER B C 1
ATOM 2243 O O . SER B 1 49 ? 14.805 -11.586 -12.57 1 96.31 49 SER B O 1
ATOM 2245 N N . HIS B 1 50 ? 13.969 -13.633 -12.656 1 95.94 50 HIS B N 1
ATOM 2246 C CA . HIS B 1 50 ? 13.82 -13.773 -11.211 1 95.94 50 HIS B CA 1
ATOM 2247 C C . HIS B 1 50 ? 15.156 -13.562 -10.5 1 95.94 50 HIS B C 1
ATOM 2249 O O . HIS B 1 50 ? 15.203 -12.953 -9.43 1 95.94 50 HIS B O 1
ATOM 2255 N N . LYS B 1 51 ? 16.25 -14.062 -11.078 1 94.69 51 LYS B N 1
ATOM 2256 C CA . LYS B 1 51 ? 17.562 -13.906 -10.469 1 94.69 51 LYS B CA 1
ATOM 2257 C C . LYS B 1 51 ? 17.953 -12.43 -10.367 1 94.69 51 LYS B C 1
ATOM 2259 O O . LYS B 1 51 ? 18.406 -11.977 -9.32 1 94.69 51 LYS B O 1
ATOM 2264 N N . TYR B 1 52 ? 17.734 -11.742 -11.422 1 97.12 52 TYR B N 1
ATOM 2265 C CA . TYR B 1 52 ? 18.109 -10.328 -11.453 1 97.12 52 TYR B CA 1
ATOM 2266 C C . TYR B 1 52 ? 17.125 -9.492 -10.648 1 97.12 52 TYR B C 1
ATOM 2268 O O . TYR B 1 52 ? 17.484 -8.445 -10.102 1 97.12 52 TYR B O 1
ATOM 2276 N N . PHE B 1 53 ? 15.922 -9.914 -10.586 1 97.75 53 PHE B N 1
ATOM 2277 C CA . PHE B 1 53 ? 14.93 -9.211 -9.789 1 97.75 53 PHE B CA 1
ATOM 2278 C C . PHE B 1 53 ? 15.305 -9.242 -8.312 1 97.75 53 PHE B C 1
ATOM 2280 O O . PHE B 1 53 ? 15.242 -8.219 -7.629 1 97.75 53 PHE B O 1
ATOM 2287 N N . ILE B 1 54 ? 15.68 -10.406 -7.871 1 96 54 ILE B N 1
ATOM 2288 C CA . ILE B 1 54 ? 16.047 -10.547 -6.465 1 96 54 ILE B CA 1
ATOM 2289 C C . ILE B 1 54 ? 17.25 -9.648 -6.156 1 96 54 ILE B C 1
ATOM 2291 O O . ILE B 1 54 ? 17.328 -9.062 -5.074 1 96 54 ILE B O 1
ATOM 2295 N N . LEU B 1 55 ? 18.156 -9.539 -7.09 1 96.5 55 LEU B N 1
ATOM 2296 C CA . LEU B 1 55 ? 19.312 -8.672 -6.918 1 96.5 55 LEU B CA 1
ATOM 2297 C C . LEU B 1 55 ? 18.875 -7.211 -6.824 1 96.5 55 LEU B C 1
ATOM 2299 O O . LEU B 1 55 ? 19.344 -6.48 -5.945 1 96.5 55 LEU B O 1
ATOM 2303 N N . CYS B 1 56 ? 18.047 -6.82 -7.754 1 97.75 56 CYS B N 1
ATOM 2304 C CA . CYS B 1 56 ? 17.531 -5.457 -7.719 1 97.75 56 CYS B CA 1
ATOM 2305 C C . CYS B 1 56 ? 16.812 -5.184 -6.398 1 97.75 56 CYS B C 1
ATOM 2307 O O . CYS B 1 56 ? 17 -4.121 -5.801 1 97.75 56 CYS B O 1
ATOM 2309 N N . TYR B 1 57 ? 16.031 -6.137 -6.008 1 97.56 57 TYR B N 1
ATOM 2310 C CA . TYR B 1 57 ? 15.305 -6 -4.754 1 97.56 57 TYR B CA 1
ATOM 2311 C C . TYR B 1 57 ? 16.266 -5.875 -3.574 1 97.56 57 TYR B C 1
ATOM 2313 O O . TYR B 1 57 ? 16.094 -5.004 -2.717 1 97.56 57 TYR B O 1
ATOM 2321 N N . PHE B 1 58 ? 17.234 -6.688 -3.535 1 95.19 58 PHE B N 1
ATOM 2322 C CA . PHE B 1 58 ? 18.219 -6.688 -2.455 1 95.19 58 PHE B CA 1
ATOM 2323 C C . PHE B 1 58 ? 18.953 -5.355 -2.393 1 95.19 58 PHE B C 1
ATOM 2325 O O . PHE B 1 58 ? 19.141 -4.801 -1.31 1 95.19 58 PHE B O 1
ATOM 2332 N N . ILE B 1 59 ? 19.359 -4.863 -3.498 1 96.12 59 ILE B N 1
ATOM 2333 C CA . ILE B 1 59 ? 20.031 -3.574 -3.555 1 96.12 59 ILE B CA 1
ATOM 2334 C C . ILE B 1 59 ? 19.094 -2.473 -3.07 1 96.12 59 ILE B C 1
ATOM 2336 O O . ILE B 1 59 ? 19.5 -1.591 -2.309 1 96.12 59 ILE B O 1
ATOM 2340 N N . SER B 1 60 ? 17.891 -2.518 -3.492 1 96.19 60 SER B N 1
ATOM 2341 C CA . SER B 1 60 ? 16.906 -1.514 -3.094 1 96.19 60 SER B CA 1
ATOM 2342 C C . SER B 1 60 ? 16.734 -1.481 -1.58 1 96.19 60 SER B C 1
ATOM 2344 O O . SER B 1 60 ? 16.719 -0.409 -0.973 1 96.19 60 SER B O 1
ATOM 2346 N N . VAL B 1 61 ? 16.609 -2.648 -1.009 1 93.38 61 VAL B N 1
ATOM 2347 C CA . VAL B 1 61 ? 16.391 -2.721 0.433 1 93.38 61 VAL B CA 1
ATOM 2348 C C . VAL B 1 61 ? 17.656 -2.273 1.165 1 93.38 61 VAL B C 1
ATOM 2350 O O . VAL B 1 61 ? 17.578 -1.653 2.229 1 93.38 61 VAL B O 1
ATOM 2353 N N . SER B 1 62 ? 18.812 -2.57 0.667 1 91.62 62 SER B N 1
ATOM 2354 C CA . SER B 1 62 ? 20.078 -2.172 1.276 1 91.62 62 SER B CA 1
ATOM 2355 C C . SER B 1 62 ? 20.25 -0.657 1.238 1 91.62 62 SER B C 1
ATOM 2357 O O . SER B 1 62 ? 20.828 -0.071 2.16 1 91.62 62 SER B O 1
ATOM 2359 N N . LEU B 1 63 ? 19.766 -0.066 0.24 1 92 63 LEU B N 1
ATOM 2360 C CA . LEU B 1 63 ? 19.875 1.381 0.091 1 92 63 LEU B CA 1
ATOM 2361 C C . LEU B 1 63 ? 19.047 2.1 1.143 1 92 63 LEU B C 1
ATOM 2363 O O . LEU B 1 63 ? 19.281 3.275 1.433 1 92 63 LEU B O 1
ATOM 2367 N N . ASP B 1 64 ? 18.047 1.434 1.6 1 88.38 64 ASP B N 1
ATOM 2368 C CA . ASP B 1 64 ? 17.203 1.993 2.654 1 88.38 64 ASP B CA 1
ATOM 2369 C C . ASP B 1 64 ? 18.031 2.375 3.875 1 88.38 64 ASP B C 1
ATOM 2371 O O . ASP B 1 64 ? 17.812 3.426 4.48 1 88.38 64 ASP B O 1
ATOM 2375 N N . PHE B 1 65 ? 18.938 1.516 4.207 1 81.12 65 PHE B N 1
ATOM 2376 C CA . PHE B 1 65 ? 19.828 1.765 5.34 1 81.12 65 PHE B CA 1
ATOM 2377 C C . PHE B 1 65 ? 20.656 3.02 5.109 1 81.12 65 PHE B C 1
ATOM 2379 O O . PHE B 1 65 ? 20.922 3.775 6.047 1 81.12 65 PHE B O 1
ATOM 2386 N N . PHE B 1 66 ? 20.906 3.32 3.947 1 84.31 66 PHE B N 1
ATOM 2387 C CA . PHE B 1 66 ? 21.781 4.438 3.615 1 84.31 66 PHE B CA 1
ATOM 2388 C C . PHE B 1 66 ? 21 5.746 3.59 1 84.31 66 PHE B C 1
ATOM 2390 O O . PHE B 1 66 ? 21.547 6.812 3.881 1 84.31 66 PHE B O 1
ATOM 2397 N N . ASP B 1 67 ? 19.766 5.66 3.191 1 83.44 67 ASP B N 1
ATOM 2398 C CA . ASP B 1 67 ? 19.016 6.91 3.096 1 83.44 67 ASP B CA 1
ATOM 2399 C C . ASP B 1 67 ? 18.703 7.473 4.48 1 83.44 67 ASP B C 1
ATOM 2401 O O . ASP B 1 67 ? 18.688 8.688 4.672 1 83.44 67 ASP B O 1
ATOM 2405 N N . GLY B 1 68 ? 18.453 6.613 5.398 1 79.69 68 GLY B N 1
ATOM 2406 C CA . GLY B 1 68 ? 18.281 7.086 6.762 1 79.69 68 GLY B CA 1
ATOM 2407 C C . GLY B 1 68 ? 19.531 7.734 7.332 1 79.69 68 GLY B C 1
ATOM 2408 O O . GLY B 1 68 ? 19.453 8.805 7.941 1 79.69 68 GLY B O 1
ATOM 2409 N N . LYS B 1 69 ? 20.641 7.094 7.09 1 82.38 69 LYS B N 1
ATOM 2410 C CA . LYS B 1 69 ? 21.906 7.637 7.566 1 82.38 69 LYS B CA 1
ATOM 2411 C C . LYS B 1 69 ? 22.234 8.953 6.871 1 82.38 69 LYS B C 1
ATOM 2413 O O . LYS B 1 69 ? 22.703 9.898 7.512 1 82.38 69 LYS B O 1
ATOM 2418 N N . ALA B 1 70 ? 21.953 8.992 5.648 1 82 70 ALA B N 1
ATOM 2419 C CA . ALA B 1 70 ? 22.203 10.203 4.875 1 82 70 ALA B CA 1
ATOM 2420 C C . ALA B 1 70 ? 21.328 11.359 5.363 1 82 70 ALA B C 1
ATOM 2422 O O . ALA B 1 70 ? 21.781 12.5 5.449 1 82 70 ALA B O 1
ATOM 2423 N N . ALA B 1 71 ? 20.094 11.086 5.688 1 81.25 71 ALA B N 1
ATOM 2424 C CA . ALA B 1 71 ? 19.172 12.109 6.172 1 81.25 71 ALA B CA 1
ATOM 2425 C C . ALA B 1 71 ? 19.688 12.75 7.457 1 81.25 71 ALA B C 1
ATOM 2427 O O . ALA B 1 71 ? 19.656 13.969 7.609 1 81.25 71 ALA B O 1
ATOM 2428 N N . ARG B 1 72 ? 20.219 11.898 8.258 1 82.12 72 ARG B N 1
ATOM 2429 C CA . ARG B 1 72 ? 20.734 12.391 9.531 1 82.12 72 ARG B CA 1
ATOM 2430 C C . ARG B 1 72 ? 22.078 13.07 9.359 1 82.12 72 ARG B C 1
ATOM 2432 O O . ARG B 1 72 ? 22.344 14.109 9.969 1 82.12 72 ARG B O 1
ATOM 2439 N N . TYR B 1 73 ? 22.859 12.539 8.555 1 86.56 73 TYR B N 1
ATOM 2440 C CA . TYR B 1 73 ? 24.203 13.062 8.328 1 86.56 73 TYR B CA 1
ATOM 2441 C C . TYR B 1 73 ? 24.156 14.43 7.664 1 86.56 73 TYR B C 1
ATOM 2443 O O . TYR B 1 73 ? 24.875 15.344 8.055 1 86.56 73 TYR B O 1
ATOM 2451 N N . PHE B 1 74 ? 23.266 14.672 6.707 1 88.94 74 PHE B N 1
ATOM 2452 C CA . PHE B 1 74 ? 23.172 15.93 5.969 1 88.94 74 PHE B CA 1
ATOM 2453 C C . PHE B 1 74 ? 22.094 16.828 6.566 1 88.94 74 PHE B C 1
ATOM 2455 O O . PHE B 1 74 ? 21.828 17.906 6.035 1 88.94 74 PHE B O 1
ATOM 2462 N N . ASN B 1 75 ? 21.453 16.375 7.605 1 86.62 75 ASN B N 1
ATOM 2463 C CA . ASN B 1 75 ? 20.375 17.125 8.25 1 86.62 75 ASN B CA 1
ATOM 2464 C C . ASN B 1 75 ? 19.234 17.438 7.273 1 86.62 75 ASN B C 1
ATOM 2466 O O . ASN B 1 75 ? 18.766 18.578 7.203 1 86.62 75 ASN B O 1
ATOM 2470 N N . GLN B 1 76 ? 19 16.516 6.465 1 88.38 76 GLN B N 1
ATOM 2471 C CA . GLN B 1 76 ? 17.953 16.625 5.445 1 88.38 76 GLN B CA 1
ATOM 2472 C C . GLN B 1 76 ? 16.766 15.742 5.766 1 88.38 76 GLN B C 1
ATOM 2474 O O . GLN B 1 76 ? 16.328 14.953 4.93 1 88.38 76 GLN B O 1
ATOM 2479 N N . VAL B 1 77 ? 16.281 15.891 6.926 1 84.19 77 VAL B N 1
ATOM 2480 C CA . VAL B 1 77 ? 15.094 15.148 7.324 1 84.19 77 VAL B CA 1
ATOM 2481 C C . VAL B 1 77 ? 13.836 15.859 6.816 1 84.19 77 VAL B C 1
ATOM 2483 O O . VAL B 1 77 ? 13.68 17.062 7.016 1 84.19 77 VAL B O 1
ATOM 2486 N N . SER B 1 78 ? 13.031 15.172 6.008 1 86.06 78 SER B N 1
ATOM 2487 C CA . SER B 1 78 ? 11.812 15.742 5.441 1 86.06 78 SER B CA 1
ATOM 2488 C C . SER B 1 78 ? 10.656 14.75 5.508 1 86.06 78 SER B C 1
ATOM 2490 O O . SER B 1 78 ? 10.875 13.547 5.676 1 86.06 78 SER B O 1
ATOM 2492 N N . ILE B 1 79 ? 9.547 15.227 5.395 1 85.06 79 ILE B N 1
ATOM 2493 C CA . ILE B 1 79 ? 8.352 14.398 5.375 1 85.06 79 ILE B CA 1
ATOM 2494 C C . ILE B 1 79 ? 8.328 13.555 4.098 1 85.06 79 ILE B C 1
ATOM 2496 O O . ILE B 1 79 ? 7.938 12.383 4.125 1 85.06 79 ILE B O 1
ATOM 2500 N N . LEU B 1 80 ? 8.75 14.18 3.043 1 90.62 80 LEU B N 1
ATOM 2501 C CA . LEU B 1 80 ? 8.82 13.461 1.775 1 90.62 80 LEU B CA 1
ATOM 2502 C C . LEU B 1 80 ? 9.727 12.242 1.89 1 90.62 80 LEU B C 1
ATOM 2504 O O . LEU B 1 80 ? 9.352 11.141 1.473 1 90.62 80 LEU B O 1
ATOM 2508 N N . GLY B 1 81 ? 10.82 12.477 2.457 1 90.31 81 GLY B N 1
ATOM 2509 C CA . GLY B 1 81 ? 11.75 11.367 2.627 1 90.31 81 GLY B CA 1
ATOM 2510 C C . GLY B 1 81 ? 11.195 10.25 3.49 1 90.31 81 GLY B C 1
ATOM 2511 O O . GLY B 1 81 ? 11.367 9.07 3.174 1 90.31 81 GLY B O 1
ATOM 2512 N N . GLY B 1 82 ? 10.562 10.617 4.539 1 88.44 82 GLY B N 1
ATOM 2513 C CA . GLY B 1 82 ? 9.922 9.633 5.398 1 88.44 82 GLY B CA 1
ATOM 2514 C C . GLY B 1 82 ? 8.836 8.852 4.695 1 88.44 82 GLY B C 1
ATOM 2515 O O . GLY B 1 82 ? 8.719 7.633 4.875 1 88.44 82 GLY B O 1
ATOM 2516 N N . ALA B 1 83 ? 8.086 9.523 3.947 1 91 83 ALA B N 1
ATOM 2517 C CA . ALA B 1 83 ? 7.008 8.883 3.201 1 91 83 ALA B CA 1
ATOM 2518 C C . ALA B 1 83 ? 7.566 7.922 2.152 1 91 83 ALA B C 1
ATOM 2520 O O . ALA B 1 83 ? 7.086 6.797 2.014 1 91 83 ALA B O 1
ATOM 2521 N N . LEU B 1 84 ? 8.539 8.398 1.446 1 92.88 84 LEU B N 1
ATOM 2522 C CA . LEU B 1 84 ? 9.18 7.566 0.438 1 92.88 84 LEU B CA 1
ATOM 2523 C C . LEU B 1 84 ? 9.734 6.289 1.063 1 92.88 84 LEU B C 1
ATOM 2525 O O . LEU B 1 84 ? 9.547 5.195 0.521 1 92.88 84 LEU B O 1
ATOM 2529 N N . ASP B 1 85 ? 10.359 6.535 2.166 1 90.88 85 ASP B N 1
ATOM 2530 C CA . ASP B 1 85 ? 10.961 5.406 2.871 1 90.88 85 ASP B CA 1
ATOM 2531 C C . ASP B 1 85 ? 9.898 4.402 3.311 1 90.88 85 ASP B C 1
ATOM 2533 O O . ASP B 1 85 ? 9.961 3.227 2.953 1 90.88 85 ASP B O 1
ATOM 2537 N N . MET B 1 86 ? 8.922 4.832 3.943 1 90.12 86 MET B N 1
ATOM 2538 C CA . MET B 1 86 ? 7.879 3.982 4.508 1 90.12 86 MET B CA 1
ATOM 2539 C C . MET B 1 86 ? 7.105 3.266 3.404 1 90.12 86 MET B C 1
ATOM 2541 O O . MET B 1 86 ? 6.867 2.061 3.49 1 90.12 86 MET B O 1
ATOM 2545 N N . ILE B 1 87 ? 6.754 3.893 2.352 1 93.69 87 ILE B N 1
ATOM 2546 C CA . ILE B 1 87 ? 5.902 3.35 1.299 1 93.69 87 ILE B CA 1
ATOM 2547 C C . ILE B 1 87 ? 6.703 2.383 0.433 1 93.69 87 ILE B C 1
ATOM 2549 O O . ILE B 1 87 ? 6.238 1.285 0.12 1 93.69 87 ILE B O 1
ATOM 2553 N N . THR B 1 88 ? 7.895 2.766 0.07 1 94.88 88 THR B N 1
ATOM 2554 C CA . THR B 1 88 ? 8.719 1.927 -0.793 1 94.88 88 THR B CA 1
ATOM 2555 C C . THR B 1 88 ? 9.023 0.591 -0.119 1 94.88 88 THR B C 1
ATOM 2557 O O . THR B 1 88 ? 9.062 -0.449 -0.78 1 94.88 88 THR B O 1
ATOM 2560 N N . ASP B 1 89 ? 9.25 0.621 1.152 1 93.12 89 ASP B N 1
ATOM 2561 C CA . ASP B 1 89 ? 9.508 -0.618 1.88 1 93.12 89 ASP B CA 1
ATOM 2562 C C . ASP B 1 89 ? 8.328 -1.581 1.759 1 93.12 89 ASP B C 1
ATOM 2564 O O . ASP B 1 89 ? 8.516 -2.754 1.426 1 93.12 89 ASP B O 1
ATOM 2568 N N . ARG B 1 90 ? 7.152 -1.087 1.963 1 93.38 90 ARG B N 1
ATOM 2569 C CA . ARG B 1 90 ? 5.957 -1.927 1.952 1 93.38 90 ARG B CA 1
ATOM 2570 C C . ARG B 1 90 ? 5.609 -2.365 0.534 1 93.38 90 ARG B C 1
ATOM 2572 O O . ARG B 1 90 ? 5.258 -3.525 0.306 1 93.38 90 ARG B O 1
ATOM 2579 N N . VAL B 1 91 ? 5.668 -1.497 -0.372 1 95.25 91 VAL B N 1
ATOM 2580 C CA . VAL B 1 91 ? 5.316 -1.811 -1.753 1 95.25 91 VAL B CA 1
ATOM 2581 C C . VAL B 1 91 ? 6.375 -2.729 -2.361 1 95.25 91 VAL B C 1
ATOM 2583 O O . VAL B 1 91 ? 6.059 -3.592 -3.182 1 95.25 91 VAL B O 1
ATOM 2586 N N . GLY B 1 92 ? 7.629 -2.512 -1.957 1 96.69 92 GLY B N 1
ATOM 2587 C CA . GLY B 1 92 ? 8.688 -3.402 -2.412 1 96.69 92 GLY B CA 1
ATOM 2588 C C . GLY B 1 92 ? 8.469 -4.848 -2 1 96.69 92 GLY B C 1
ATOM 2589 O O . GLY B 1 92 ? 8.547 -5.754 -2.83 1 96.69 92 GLY B O 1
ATOM 2590 N N . THR B 1 93 ? 8.211 -5.047 -0.709 1 96.75 93 THR B N 1
ATOM 2591 C CA . THR B 1 93 ? 7.969 -6.398 -0.216 1 96.75 93 THR B CA 1
ATOM 2592 C C . THR B 1 93 ? 6.734 -7.004 -0.884 1 96.75 93 THR B C 1
ATOM 2594 O O . THR B 1 93 ? 6.727 -8.188 -1.228 1 96.75 93 THR B O 1
ATOM 2597 N N . MET B 1 94 ? 5.727 -6.211 -1.049 1 97.38 94 MET B N 1
ATOM 2598 C CA . MET B 1 94 ? 4.539 -6.652 -1.774 1 97.38 94 MET B CA 1
ATOM 2599 C C . MET B 1 94 ? 4.902 -7.133 -3.176 1 97.38 94 MET B C 1
ATOM 2601 O O . MET B 1 94 ? 4.457 -8.195 -3.609 1 97.38 94 MET B O 1
ATOM 2605 N N . LEU B 1 95 ? 5.672 -6.34 -3.846 1 97.94 95 LEU B N 1
ATOM 2606 C CA . LEU B 1 95 ? 6.09 -6.672 -5.203 1 97.94 95 LEU B CA 1
ATOM 2607 C C . LEU B 1 95 ? 6.883 -7.973 -5.23 1 97.94 95 LEU B C 1
ATOM 2609 O O . LEU B 1 95 ? 6.691 -8.805 -6.121 1 97.94 95 LEU B O 1
ATOM 2613 N N . LEU B 1 96 ? 7.77 -8.109 -4.27 1 97.81 96 LEU B N 1
ATOM 2614 C CA . LEU B 1 96 ? 8.555 -9.336 -4.156 1 97.81 96 LEU B CA 1
ATOM 2615 C C . LEU B 1 96 ? 7.641 -10.547 -4.035 1 97.81 96 LEU B C 1
ATOM 2617 O O . LEU B 1 96 ? 7.824 -11.539 -4.742 1 97.81 96 LEU B O 1
ATOM 2621 N N . CYS B 1 97 ? 6.672 -10.477 -3.217 1 97.44 97 CYS B N 1
ATOM 2622 C CA . CYS B 1 97 ? 5.762 -11.594 -2.975 1 97.44 97 CYS B CA 1
ATOM 2623 C C . CYS B 1 97 ? 4.867 -11.836 -4.184 1 97.44 97 CYS B C 1
ATOM 2625 O O . CYS B 1 97 ? 4.586 -12.984 -4.531 1 97.44 97 CYS B O 1
ATOM 2627 N N . MET B 1 98 ? 4.48 -10.781 -4.816 1 97.5 98 MET B N 1
ATOM 2628 C CA . MET B 1 98 ? 3.617 -10.914 -5.988 1 97.5 98 MET B CA 1
ATOM 2629 C C . MET B 1 98 ? 4.367 -11.555 -7.152 1 97.5 98 MET B C 1
ATOM 2631 O O . MET B 1 98 ? 3.875 -12.5 -7.77 1 97.5 98 MET B O 1
ATOM 2635 N N . LYS B 1 99 ? 5.508 -11.062 -7.418 1 97.25 99 LYS B N 1
ATOM 2636 C CA . LYS B 1 99 ? 6.285 -11.594 -8.531 1 97.25 99 LYS B CA 1
ATOM 2637 C C . LYS B 1 99 ? 6.688 -13.047 -8.273 1 97.25 99 LYS B C 1
ATOM 2639 O O . LYS B 1 99 ? 6.805 -13.836 -9.211 1 97.25 99 LYS B O 1
ATOM 2644 N N . GLY B 1 100 ? 6.914 -13.344 -7.051 1 95.75 100 GLY B N 1
ATOM 2645 C CA . GLY B 1 100 ? 7.23 -14.719 -6.695 1 95.75 100 GLY B CA 1
ATOM 2646 C C . GLY B 1 100 ? 6.027 -15.641 -6.742 1 95.75 100 GLY B C 1
ATOM 2647 O O . GLY B 1 100 ? 6.168 -16.859 -6.602 1 95.75 100 GLY B O 1
ATOM 2648 N N . GLY B 1 101 ? 4.867 -15.117 -6.957 1 95.62 101 GLY B N 1
ATOM 2649 C CA . GLY B 1 101 ? 3.664 -15.93 -7.004 1 95.62 101 GLY B CA 1
ATOM 2650 C C . GLY B 1 101 ? 3.328 -16.578 -5.676 1 95.62 101 GLY B C 1
ATOM 2651 O O . GLY B 1 101 ? 2.891 -17.734 -5.633 1 95.62 101 GLY B O 1
ATOM 2652 N N . MET B 1 102 ? 3.598 -15.844 -4.59 1 94.56 102 MET B N 1
ATOM 2653 C CA . MET B 1 102 ? 3.336 -16.375 -3.256 1 94.56 102 MET B CA 1
ATOM 2654 C C . MET B 1 102 ? 1.875 -16.188 -2.867 1 94.56 102 MET B C 1
ATOM 2656 O O . MET B 1 102 ? 1.475 -15.086 -2.48 1 94.56 102 MET B O 1
ATOM 2660 N N . THR B 1 103 ? 1.123 -17.281 -2.885 1 95.31 103 THR B N 1
ATOM 2661 C CA . THR B 1 103 ? -0.316 -17.172 -2.668 1 95.31 103 THR B CA 1
ATOM 2662 C C . THR B 1 103 ? -0.722 -17.891 -1.386 1 95.31 103 THR B C 1
ATOM 2664 O O . THR B 1 103 ? -1.911 -18.094 -1.135 1 95.31 103 THR B O 1
ATOM 2667 N N . ASP B 1 104 ? 0.283 -18.312 -0.612 1 95.56 104 ASP B N 1
ATOM 2668 C CA . ASP B 1 104 ? -0.056 -18.984 0.637 1 95.56 104 ASP B CA 1
ATOM 2669 C C . ASP B 1 104 ? -0.753 -18.031 1.604 1 95.56 104 ASP B C 1
ATOM 2671 O O . ASP B 1 104 ? -0.496 -16.828 1.588 1 95.56 104 ASP B O 1
ATOM 2675 N N . VAL B 1 105 ? -1.561 -18.531 2.461 1 96.56 105 VAL B N 1
ATOM 2676 C CA . VAL B 1 105 ? -2.439 -17.781 3.352 1 96.56 105 VAL B CA 1
ATOM 2677 C C . VAL B 1 105 ? -1.607 -16.859 4.238 1 96.56 105 VAL B C 1
ATOM 2679 O O . VAL B 1 105 ? -1.948 -15.688 4.422 1 96.56 105 VAL B O 1
ATOM 2682 N N . PHE B 1 106 ? -0.547 -17.328 4.773 1 95.94 106 PHE B N 1
ATOM 2683 C CA . PHE B 1 106 ? 0.292 -16.547 5.664 1 95.94 106 PHE B CA 1
ATOM 2684 C C . PHE B 1 106 ? 0.8 -15.289 4.961 1 95.94 106 PHE B C 1
ATOM 2686 O O . PHE B 1 106 ? 0.7 -14.188 5.496 1 95.94 106 PHE B O 1
ATOM 2693 N N . THR B 1 107 ? 1.382 -15.484 3.768 1 97.06 107 THR B N 1
ATOM 2694 C CA . THR B 1 107 ? 1.948 -14.375 3.016 1 97.06 107 THR B CA 1
ATOM 2695 C C . THR B 1 107 ? 0.868 -13.352 2.664 1 97.06 107 THR B C 1
ATOM 2697 O O . THR B 1 107 ? 1.074 -12.148 2.811 1 97.06 107 THR B O 1
ATOM 2700 N N . LEU B 1 108 ? -0.316 -13.82 2.307 1 97.94 108 LEU B N 1
ATOM 2701 C CA . LEU B 1 108 ? -1.41 -12.938 1.91 1 97.94 108 LEU B CA 1
ATOM 2702 C C . LEU B 1 108 ? -1.875 -12.086 3.088 1 97.94 108 LEU B C 1
ATOM 2704 O O . LEU B 1 108 ? -2.029 -10.867 2.955 1 97.94 108 LEU B O 1
ATOM 2708 N N . ILE B 1 109 ? -1.999 -12.734 4.215 1 97.19 109 ILE B N 1
ATOM 2709 C CA . ILE B 1 109 ? -2.451 -12.016 5.398 1 97.19 109 ILE B CA 1
ATOM 2710 C C . ILE B 1 109 ? -1.386 -11.016 5.832 1 97.19 109 ILE B C 1
ATOM 2712 O O . ILE B 1 109 ? -1.7 -9.867 6.168 1 97.19 109 ILE B O 1
ATOM 2716 N N . TYR B 1 110 ? -0.193 -11.469 5.852 1 97.12 110 TYR B N 1
ATOM 2717 C CA . TYR B 1 110 ? 0.901 -10.625 6.32 1 97.12 110 TYR B CA 1
ATOM 2718 C C . TYR B 1 110 ? 1.021 -9.359 5.473 1 97.12 110 TYR B C 1
ATOM 2720 O O . TYR B 1 110 ? 1.09 -8.25 6.008 1 97.12 110 TYR B O 1
ATOM 2728 N N . ILE B 1 111 ? 1.108 -9.531 4.164 1 97.12 111 ILE B N 1
ATOM 2729 C CA . ILE B 1 111 ? 1.307 -8.391 3.273 1 97.12 111 ILE B CA 1
ATOM 2730 C C . ILE B 1 111 ? 0.1 -7.461 3.346 1 97.12 111 ILE B C 1
ATOM 2732 O O . ILE B 1 111 ? 0.253 -6.238 3.387 1 97.12 111 ILE B O 1
ATOM 2736 N N . PHE B 1 112 ? -1.119 -8.047 3.402 1 97.31 112 PHE B N 1
ATOM 2737 C CA . PHE B 1 112 ? -2.352 -7.273 3.529 1 97.31 112 PHE B CA 1
ATOM 2738 C C . PHE B 1 112 ? -2.318 -6.398 4.777 1 97.31 112 PHE B C 1
ATOM 2740 O O . PHE B 1 112 ? -2.525 -5.188 4.695 1 97.31 112 PHE B O 1
ATOM 2747 N N . MET B 1 113 ? -1.994 -6.984 5.824 1 96.19 113 MET B N 1
ATOM 2748 C CA . MET B 1 113 ? -1.99 -6.289 7.105 1 96.19 113 MET B CA 1
ATOM 2749 C C . MET B 1 113 ? -0.819 -5.316 7.191 1 96.19 113 MET B C 1
ATOM 2751 O O . MET B 1 113 ? -0.946 -4.234 7.77 1 96.19 113 MET B O 1
ATOM 2755 N N . ASP B 1 114 ? 0.265 -5.703 6.688 1 95.81 114 ASP B N 1
ATOM 2756 C CA . ASP B 1 114 ? 1.462 -4.871 6.742 1 95.81 114 ASP B CA 1
ATOM 2757 C C . ASP B 1 114 ? 1.244 -3.547 6.016 1 95.81 114 ASP B C 1
ATOM 2759 O O . ASP B 1 114 ? 1.505 -2.477 6.57 1 95.81 114 ASP B O 1
ATOM 2763 N N . VAL B 1 115 ? 0.711 -3.584 4.844 1 95.38 115 VAL B N 1
ATOM 2764 C CA . VAL B 1 115 ? 0.489 -2.377 4.055 1 95.38 115 VAL B CA 1
ATOM 2765 C C . VAL B 1 115 ? -0.61 -1.533 4.695 1 95.38 115 VAL B C 1
ATOM 2767 O O . VAL B 1 115 ? -0.434 -0.331 4.906 1 95.38 115 VAL B O 1
ATOM 2770 N N . LEU B 1 116 ? -1.654 -2.168 5.062 1 95.44 116 LEU B N 1
ATOM 2771 C CA . LEU B 1 116 ? -2.791 -1.482 5.668 1 95.44 116 LEU B CA 1
ATOM 2772 C C . LEU B 1 116 ? -2.379 -0.782 6.957 1 95.44 116 LEU B C 1
ATOM 2774 O O . LEU B 1 116 ? -2.627 0.414 7.125 1 95.44 116 LEU B O 1
ATOM 2778 N N . ALA B 1 117 ? -1.727 -1.469 7.789 1 94.38 117 ALA B N 1
ATOM 2779 C CA . ALA B 1 117 ? -1.392 -0.974 9.125 1 94.38 117 ALA B CA 1
ATOM 2780 C C . ALA B 1 117 ? -0.374 0.16 9.047 1 94.38 117 ALA B C 1
ATOM 2782 O O . ALA B 1 117 ? -0.529 1.188 9.711 1 94.38 117 ALA B O 1
ATOM 2783 N N . HIS B 1 118 ? 0.6 -0.006 8.25 1 91.94 118 HIS B N 1
ATOM 2784 C CA . HIS B 1 118 ? 1.653 1.001 8.188 1 91.94 118 HIS B CA 1
ATOM 2785 C C . HIS B 1 118 ? 1.162 2.273 7.508 1 91.94 118 HIS B C 1
ATOM 2787 O O . HIS B 1 118 ? 1.537 3.379 7.902 1 91.94 118 HIS B O 1
ATOM 2793 N N . MET B 1 119 ? 0.342 2.098 6.562 1 92 119 MET B N 1
ATOM 2794 C CA . MET B 1 119 ? -0.195 3.279 5.895 1 92 119 MET B CA 1
ATOM 2795 C C . MET B 1 119 ? -1.095 4.074 6.832 1 92 119 MET B C 1
ATOM 2797 O O . MET B 1 119 ? -0.991 5.301 6.906 1 92 119 MET B O 1
ATOM 2801 N N . MET B 1 120 ? -1.887 3.383 7.527 1 91.88 120 MET B N 1
ATOM 2802 C CA . MET B 1 120 ? -2.779 4.047 8.469 1 91.88 120 MET B CA 1
ATOM 2803 C C . MET B 1 120 ? -1.988 4.73 9.578 1 91.88 120 MET B C 1
ATOM 2805 O O . MET B 1 120 ? -2.279 5.871 9.945 1 91.88 120 MET B O 1
ATOM 2809 N N . TYR B 1 121 ? -1.067 4.035 10.031 1 89.5 121 TYR B N 1
ATOM 2810 C CA . TYR B 1 121 ? -0.27 4.566 11.125 1 89.5 121 TYR B CA 1
ATOM 2811 C C . TYR B 1 121 ? 0.543 5.773 10.68 1 89.5 121 TYR B C 1
ATOM 2813 O O . TYR B 1 121 ? 0.623 6.777 11.391 1 89.5 121 TYR B O 1
ATOM 2821 N N . PHE B 1 122 ? 1.138 5.66 9.617 1 88.31 122 PHE B N 1
ATOM 2822 C CA . PHE B 1 122 ? 1.953 6.762 9.117 1 88.31 122 PHE B CA 1
ATOM 2823 C C . PHE B 1 122 ? 1.098 7.996 8.867 1 88.31 122 PHE B C 1
ATOM 2825 O O . PHE B 1 122 ? 1.505 9.117 9.188 1 88.31 122 PHE B O 1
ATOM 2832 N N . LEU B 1 123 ? -0.011 7.836 8.312 1 86.81 123 LEU B N 1
ATOM 2833 C CA . LEU B 1 123 ? -0.931 8.945 8.086 1 86.81 123 LEU B CA 1
ATOM 2834 C C . LEU B 1 123 ? -1.309 9.617 9.398 1 86.81 123 LEU B C 1
ATOM 2836 O O . LEU B 1 123 ? -1.341 10.844 9.484 1 86.81 123 LEU B O 1
ATOM 2840 N N . SER B 1 124 ? -1.529 8.859 10.328 1 86.31 124 SER B N 1
ATOM 2841 C CA . SER B 1 124 ? -1.913 9.398 11.625 1 86.31 124 SER B CA 1
ATOM 2842 C C . SER B 1 124 ? -0.771 10.195 12.25 1 86.31 124 SER B C 1
ATOM 2844 O O . SER B 1 124 ? -0.995 11.242 12.859 1 86.31 124 SER B O 1
ATOM 2846 N N . SER B 1 125 ? 0.411 9.656 12.125 1 82.06 125 SER B N 1
ATOM 2847 C CA . SER B 1 125 ? 1.575 10.359 12.664 1 82.06 125 SER B CA 1
ATOM 2848 C C . SER B 1 125 ? 1.806 11.68 11.945 1 82.06 125 SER B C 1
ATOM 2850 O O . SER B 1 125 ? 2.205 12.664 12.562 1 82.06 125 SER B O 1
ATOM 2852 N N . ALA B 1 126 ? 1.602 11.664 10.688 1 77.69 126 ALA B N 1
ATOM 2853 C CA . ALA B 1 126 ? 1.744 12.891 9.906 1 77.69 126 ALA B CA 1
ATOM 2854 C C . ALA B 1 126 ? 0.763 13.961 10.383 1 77.69 126 ALA B C 1
ATOM 2856 O O . ALA B 1 126 ? 1.133 15.125 10.539 1 77.69 126 ALA B O 1
ATOM 2857 N N . TYR B 1 127 ? -0.405 13.547 10.68 1 76 127 TYR B N 1
ATOM 2858 C CA . TYR B 1 127 ? -1.425 14.477 11.133 1 76 127 TYR B CA 1
ATOM 2859 C C . TYR B 1 127 ? -1.124 14.969 12.547 1 76 127 TYR B C 1
ATOM 2861 O O . TYR B 1 127 ? -1.361 16.141 12.867 1 76 127 TYR B O 1
ATOM 2869 N N . GLN B 1 128 ? -0.657 14.117 13.305 1 73.81 128 GLN B N 1
ATOM 2870 C CA . GLN B 1 128 ? -0.342 14.508 14.68 1 73.81 128 GLN B CA 1
ATOM 2871 C C . GLN B 1 128 ? 0.788 15.531 14.711 1 73.81 128 GLN B C 1
ATOM 2873 O O . GLN B 1 128 ? 0.775 16.453 15.539 1 73.81 128 GLN B O 1
ATOM 2878 N N . ARG B 1 129 ? 1.687 15.305 13.93 1 70.06 129 ARG B N 1
ATOM 2879 C CA . ARG B 1 129 ? 2.811 16.234 13.875 1 70.06 129 ARG B CA 1
ATOM 2880 C C . ARG B 1 129 ? 2.34 17.641 13.508 1 70.06 129 ARG B C 1
ATOM 2882 O O . ARG B 1 129 ? 2.836 18.625 14.047 1 70.06 129 ARG B O 1
ATOM 2889 N N . ILE B 1 130 ? 1.42 17.734 12.789 1 64.12 130 ILE B N 1
ATOM 2890 C CA . ILE B 1 130 ? 0.92 19.016 12.289 1 64.12 130 ILE B CA 1
ATOM 2891 C C . ILE B 1 130 ? 0.076 19.688 13.367 1 64.12 130 ILE B C 1
ATOM 2893 O O . ILE B 1 130 ? 0.137 20.906 13.531 1 64.12 130 ILE B O 1
ATOM 2897 N N . HIS B 1 131 ? -0.689 18.938 13.938 1 62.06 131 HIS B N 1
ATOM 2898 C CA . HIS B 1 131 ? -1.565 19.516 14.945 1 62.06 131 HIS B CA 1
ATOM 2899 C C . HIS B 1 131 ? -0.86 19.625 16.297 1 62.06 131 HIS B C 1
ATOM 2901 O O . HIS B 1 131 ? -1.478 20 17.297 1 62.06 131 HIS B O 1
ATOM 2907 N N . HIS B 1 132 ? 0.593 19.594 16.172 1 57.81 132 HIS B N 1
ATOM 2908 C CA . HIS B 1 132 ? 1.427 19.672 17.375 1 57.81 132 HIS B CA 1
ATOM 2909 C C . HIS B 1 132 ? 0.851 18.844 18.516 1 57.81 132 HIS B C 1
ATOM 2911 O O . HIS B 1 132 ? 0.897 19.266 19.672 1 57.81 132 HIS B O 1
ATOM 2917 N N . LYS B 1 133 ? -0.043 18.016 18.203 1 54.72 133 LYS B N 1
ATOM 2918 C CA . LYS B 1 133 ? -0.544 17.141 19.25 1 54.72 133 LYS B CA 1
ATOM 2919 C C . LYS B 1 133 ? 0.495 16.094 19.641 1 54.72 133 LYS B C 1
ATOM 2921 O O . LYS B 1 133 ? 1.188 15.547 18.781 1 54.72 133 LYS B O 1
ATOM 2926 N N . GLN B 1 134 ? 1.192 16.156 20.766 1 50.59 134 GLN B N 1
ATOM 2927 C CA . GLN B 1 134 ? 2.211 15.227 21.234 1 50.59 134 GLN B CA 1
ATOM 2928 C C . GLN B 1 134 ? 1.764 13.773 21.047 1 50.59 134 GLN B C 1
ATOM 2930 O O . GLN B 1 134 ? 0.601 13.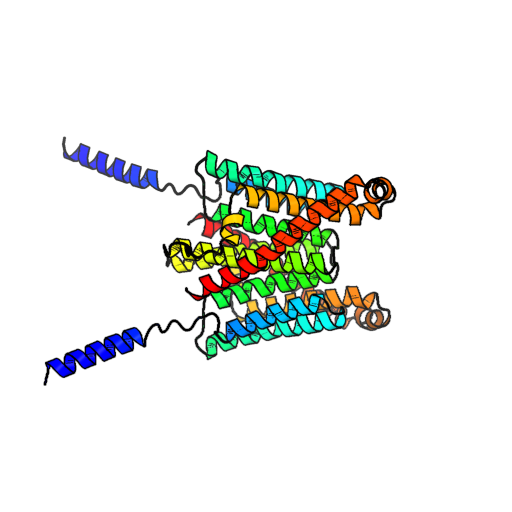445 21.281 1 50.59 134 GLN B O 1
ATOM 2935 N N . GLY B 1 135 ? 2.268 13.07 20.141 1 51.19 135 GLY B N 1
ATOM 2936 C CA . GLY B 1 135 ? 2.018 11.648 19.984 1 51.19 135 GLY B CA 1
ATOM 2937 C C . GLY B 1 135 ? 1.595 10.977 21.266 1 51.19 135 GLY B C 1
ATOM 2938 O O . GLY B 1 135 ? 1.973 11.414 22.359 1 51.19 135 GLY B O 1
ATOM 2939 N N . HIS B 1 136 ? 0.418 10.531 21.422 1 48.66 136 HIS B N 1
ATOM 2940 C CA . HIS B 1 136 ? -0.041 9.891 22.656 1 48.66 136 HIS B CA 1
ATOM 2941 C C . HIS B 1 136 ? 1.097 9.148 23.344 1 48.66 136 HIS B C 1
ATOM 2943 O O . HIS B 1 136 ? 1.778 8.328 22.734 1 48.66 136 HIS B O 1
ATOM 2949 N N . LYS B 1 137 ? 1.686 9.75 24.312 1 48.34 137 LYS B N 1
ATOM 2950 C CA . LYS B 1 137 ? 2.375 9.047 25.391 1 48.34 137 LYS B CA 1
ATOM 2951 C C . LYS B 1 137 ? 1.82 7.637 25.578 1 48.34 137 LYS B C 1
ATOM 2953 O O . LYS B 1 137 ? 2.475 6.777 26.172 1 48.34 137 LYS B O 1
ATOM 2958 N N . ASN B 1 138 ? 0.631 7.418 25.281 1 48.38 138 ASN B N 1
ATOM 2959 C CA . ASN B 1 138 ? 0.047 6.145 25.703 1 48.38 138 ASN B CA 1
ATOM 2960 C C . ASN B 1 138 ? 0.298 5.055 24.656 1 48.38 138 ASN B C 1
ATOM 2962 O O . ASN B 1 138 ? -0.624 4.332 24.281 1 48.38 138 ASN B O 1
ATOM 2966 N N . THR B 1 139 ? 1.326 5.289 23.953 1 56 139 THR B N 1
ATOM 2967 C CA . THR B 1 139 ? 1.593 4.16 23.062 1 56 139 THR B CA 1
ATOM 2968 C C . THR B 1 139 ? 1.893 2.9 23.875 1 56 139 THR B C 1
ATOM 2970 O O . THR B 1 139 ? 2.488 2.975 24.953 1 56 139 THR B O 1
ATOM 2973 N N . ASN B 1 140 ? 1.131 1.825 23.625 1 59.34 140 ASN B N 1
ATOM 2974 C CA . ASN B 1 140 ? 1.383 0.516 24.219 1 59.34 140 ASN B CA 1
ATOM 2975 C C . ASN B 1 140 ? 2.877 0.209 24.281 1 59.34 140 ASN B C 1
ATOM 2977 O O . ASN B 1 140 ? 3.645 0.654 23.438 1 59.34 140 ASN B O 1
ATOM 2981 N N . ILE B 1 141 ? 3.275 -0.192 25.453 1 60.56 141 ILE B N 1
ATOM 2982 C CA . ILE B 1 141 ? 4.66 -0.541 25.75 1 60.56 141 ILE B CA 1
ATOM 2983 C C . ILE B 1 141 ? 5.246 -1.348 24.594 1 60.56 141 ILE B C 1
ATOM 2985 O O . ILE B 1 141 ? 6.41 -1.168 24.234 1 60.56 141 ILE B O 1
ATOM 2989 N N . LEU B 1 142 ? 4.371 -2.031 24.062 1 62.62 142 LEU B N 1
ATOM 2990 C CA . LEU B 1 142 ? 4.855 -2.896 22.984 1 62.62 142 LEU B CA 1
ATOM 2991 C C . LEU B 1 142 ? 5.273 -2.076 21.781 1 62.62 142 LEU B C 1
ATOM 2993 O O . LEU B 1 142 ? 6.309 -2.348 21.156 1 62.62 142 LEU B O 1
ATOM 2997 N N . VAL B 1 143 ? 4.488 -1.15 21.547 1 64.06 143 VAL B N 1
ATOM 2998 C CA . VAL B 1 143 ? 4.785 -0.297 20.391 1 64.06 143 VAL B CA 1
ATOM 2999 C C . VAL B 1 143 ? 6.023 0.549 20.688 1 64.06 143 VAL B C 1
ATOM 3001 O O . VAL B 1 143 ? 6.855 0.765 19.812 1 64.06 143 VAL B O 1
ATOM 3004 N N . ARG B 1 144 ? 6.184 0.794 21.875 1 66.19 144 ARG B N 1
ATOM 3005 C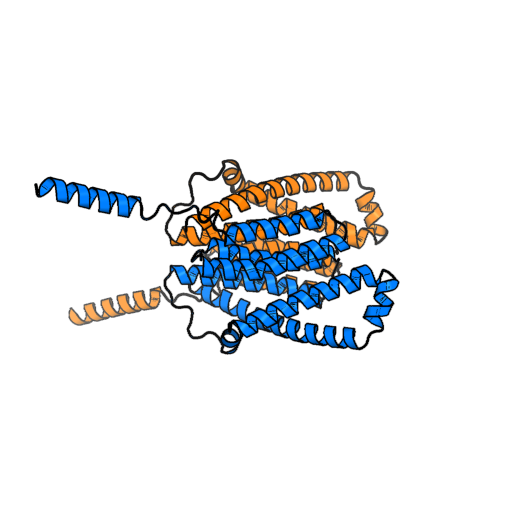 CA . ARG B 1 144 ? 7.336 1.601 22.266 1 66.19 144 ARG B CA 1
ATOM 3006 C C . ARG B 1 144 ? 8.633 0.801 22.141 1 66.19 144 ARG B C 1
ATOM 3008 O O . ARG B 1 144 ? 9.641 1.318 21.672 1 66.19 144 ARG B O 1
ATOM 3015 N N . ILE B 1 145 ? 8.516 -0.411 22.578 1 62.25 145 ILE B N 1
ATOM 3016 C CA . ILE B 1 145 ? 9.68 -1.286 22.484 1 62.25 145 ILE B CA 1
ATOM 3017 C C . ILE B 1 145 ? 10.031 -1.508 21 1 62.25 145 ILE B C 1
ATOM 3019 O O . ILE B 1 145 ? 11.211 -1.499 20.641 1 62.25 145 ILE B O 1
ATOM 3023 N N . TYR B 1 146 ? 8.945 -1.61 20.344 1 60.91 146 TYR B N 1
ATOM 3024 C CA . TYR B 1 146 ? 9.125 -1.856 18.922 1 60.91 146 TYR B CA 1
ATOM 3025 C C . TYR B 1 146 ? 9.797 -0.67 18.234 1 60.91 146 TYR B C 1
ATOM 3027 O O . TYR B 1 146 ? 10.633 -0.849 17.344 1 60.91 146 TYR B O 1
ATOM 3035 N N . TYR B 1 147 ? 9.547 0.381 18.734 1 62.31 147 TYR B N 1
ATOM 3036 C CA . TYR B 1 147 ? 10.07 1.565 18.062 1 62.31 147 TYR B CA 1
ATOM 3037 C C . TYR B 1 147 ? 11.43 1.963 18.625 1 62.31 147 TYR B C 1
ATOM 3039 O O . TYR B 1 147 ? 11.969 3.012 18.266 1 62.31 147 TYR B O 1
ATOM 3047 N N . ASN B 1 148 ? 11.812 0.995 19.531 1 66.81 148 ASN B N 1
ATOM 3048 C CA . ASN B 1 148 ? 13.242 1.109 19.781 1 66.81 148 ASN B CA 1
ATOM 3049 C C . ASN B 1 148 ? 14.062 0.819 18.531 1 66.81 148 ASN B C 1
ATOM 3051 O O . ASN B 1 148 ? 13.82 -0.174 17.844 1 66.81 148 ASN B O 1
ATOM 3055 N N . SER B 1 149 ? 14.945 1.62 18.125 1 65.38 149 SER B N 1
ATOM 3056 C CA . SER B 1 149 ? 15.625 1.638 16.828 1 65.38 149 SER B CA 1
ATOM 3057 C C . SER B 1 149 ? 16.234 0.278 16.5 1 65.38 149 SER B C 1
ATOM 3059 O O . SER B 1 149 ? 16.125 -0.207 15.383 1 65.38 149 SER B O 1
ATOM 3061 N N . TYR B 1 150 ? 16.734 -0.295 17.469 1 68.44 150 TYR B N 1
ATOM 3062 C CA . TYR B 1 150 ? 17.438 -1.542 17.203 1 68.44 150 TYR B CA 1
ATOM 3063 C C . TYR B 1 150 ? 16.469 -2.682 16.938 1 68.44 150 TYR B C 1
ATOM 3065 O O . TYR B 1 150 ? 16.688 -3.494 16.031 1 68.44 150 TYR B O 1
ATOM 3073 N N . VAL B 1 151 ? 15.508 -2.68 17.75 1 72.12 151 VAL B N 1
ATOM 3074 C CA . VAL B 1 151 ? 14.531 -3.754 17.625 1 72.12 151 VAL B CA 1
ATOM 3075 C C . VAL B 1 151 ? 13.789 -3.627 16.297 1 72.12 151 VAL B C 1
ATOM 3077 O O . VAL B 1 151 ? 13.602 -4.617 15.586 1 72.12 151 VAL B O 1
ATOM 3080 N N . LEU B 1 152 ? 13.461 -2.422 16.047 1 74.75 152 LEU B N 1
ATOM 3081 C CA . LEU B 1 152 ? 12.742 -2.168 14.797 1 74.75 152 LEU B CA 1
ATOM 3082 C C . LEU B 1 152 ? 13.594 -2.566 13.594 1 74.75 152 LEU B C 1
ATOM 3084 O O . LEU B 1 152 ? 13.109 -3.242 12.688 1 74.75 152 LEU B O 1
ATOM 3088 N N . PHE B 1 153 ? 14.82 -2.236 13.719 1 76.31 153 PHE B N 1
ATOM 3089 C CA . PHE B 1 153 ? 15.734 -2.514 12.617 1 76.31 153 PHE B CA 1
ATOM 3090 C C . PHE B 1 153 ? 15.898 -4.016 12.414 1 76.31 153 PHE B C 1
ATOM 3092 O O . PHE B 1 153 ? 15.844 -4.508 11.289 1 76.31 153 PHE B O 1
ATOM 3099 N N . THR B 1 154 ? 16.062 -4.648 13.508 1 79.94 154 THR B N 1
ATOM 3100 C CA . THR B 1 154 ? 16.266 -6.094 13.43 1 79.94 154 THR B CA 1
ATOM 3101 C C . THR B 1 154 ? 15.016 -6.785 12.898 1 79.94 154 THR B C 1
ATOM 3103 O O . THR B 1 154 ? 15.109 -7.703 12.078 1 79.94 154 THR B O 1
ATOM 3106 N N . CYS B 1 155 ? 13.914 -6.34 13.305 1 83.38 155 CYS B N 1
ATOM 3107 C CA . CYS B 1 155 ? 12.656 -6.945 12.875 1 83.38 155 CYS B CA 1
ATOM 3108 C C . CYS B 1 155 ? 12.438 -6.734 11.375 1 83.38 155 CYS B C 1
ATOM 3110 O O . CYS B 1 155 ? 12.023 -7.652 10.672 1 83.38 155 CYS B O 1
ATOM 3112 N N . VAL B 1 156 ? 12.75 -5.57 10.961 1 84 156 VAL B N 1
ATOM 3113 C CA . VAL B 1 156 ? 12.562 -5.242 9.555 1 84 156 VAL B CA 1
ATOM 3114 C C . VAL B 1 156 ? 13.547 -6.043 8.703 1 84 156 VAL B C 1
ATOM 3116 O O . VAL B 1 156 ? 13.164 -6.617 7.68 1 84 156 VAL B O 1
ATOM 3119 N N . LEU B 1 157 ? 14.773 -6.129 9.195 1 86.38 157 LEU B N 1
ATOM 3120 C CA . LEU B 1 157 ? 15.805 -6.867 8.461 1 86.38 157 LEU B CA 1
ATOM 3121 C C . LEU B 1 157 ? 15.453 -8.352 8.383 1 86.38 157 LEU B C 1
ATOM 3123 O O . LEU B 1 157 ? 15.547 -8.953 7.316 1 86.38 157 LEU B O 1
ATOM 3127 N N . CYS B 1 158 ? 15.023 -8.859 9.453 1 89.75 158 CYS B N 1
ATOM 3128 C CA . CYS B 1 158 ? 14.695 -10.273 9.508 1 89.75 158 CYS B CA 1
ATOM 3129 C C . CYS B 1 158 ? 13.477 -10.586 8.648 1 89.75 158 CYS B C 1
ATOM 3131 O O . CYS B 1 158 ? 13.445 -11.609 7.961 1 89.75 158 CYS B O 1
ATOM 3133 N N . SER B 1 159 ? 12.516 -9.773 8.719 1 92 159 SER B N 1
ATOM 3134 C CA . SER B 1 159 ? 11.32 -10.016 7.91 1 92 159 SER B CA 1
ATOM 3135 C C . SER B 1 159 ? 11.641 -9.93 6.422 1 92 159 SER B C 1
ATOM 3137 O O . SER B 1 159 ? 11.117 -10.719 5.625 1 92 159 SER B O 1
ATOM 3139 N N . GLU B 1 160 ? 12.484 -9.008 6.062 1 92.25 160 GLU B N 1
ATOM 3140 C CA . GLU B 1 160 ? 12.891 -8.898 4.668 1 92.25 160 GLU B CA 1
ATOM 3141 C C . GLU B 1 160 ? 13.648 -10.141 4.211 1 92.25 160 GLU B C 1
ATOM 3143 O O . GLU B 1 160 ? 13.422 -10.648 3.111 1 92.25 160 GLU B O 1
ATOM 3148 N N . LEU B 1 161 ? 14.516 -10.523 5.02 1 92.38 161 LEU B N 1
ATOM 3149 C CA . LEU B 1 161 ? 15.281 -11.719 4.695 1 92.38 161 LEU B CA 1
ATOM 3150 C C . LEU B 1 161 ? 14.367 -12.938 4.586 1 92.38 161 LEU B C 1
ATOM 3152 O O . LEU B 1 161 ? 14.586 -13.812 3.742 1 92.38 161 LEU B O 1
ATOM 3156 N N . PHE B 1 162 ? 13.391 -12.984 5.414 1 94.94 162 PHE B N 1
ATOM 3157 C CA . PHE B 1 162 ? 12.43 -14.078 5.371 1 94.94 162 PHE B CA 1
ATOM 3158 C C . PHE B 1 162 ? 11.766 -14.164 4 1 94.94 162 PHE B C 1
ATOM 3160 O O . PHE B 1 162 ? 11.711 -15.234 3.398 1 94.94 162 PHE B O 1
ATOM 3167 N N . PHE B 1 163 ? 11.305 -13.109 3.492 1 95.31 163 PHE B N 1
ATOM 3168 C CA . PHE B 1 163 ? 10.57 -13.117 2.23 1 95.31 163 PHE B CA 1
ATOM 3169 C C . PHE B 1 163 ? 11.523 -13.336 1.059 1 95.31 163 PHE B C 1
ATOM 3171 O O . PHE B 1 163 ? 11.141 -13.93 0.048 1 95.31 163 PHE B O 1
ATOM 3178 N N . ILE B 1 164 ? 12.766 -12.859 1.19 1 94.44 164 ILE B N 1
ATOM 3179 C CA . ILE B 1 164 ? 13.75 -13.133 0.149 1 94.44 164 ILE B CA 1
ATOM 3180 C C . ILE B 1 164 ? 14.023 -14.633 0.072 1 94.44 164 ILE B C 1
ATOM 3182 O O . ILE B 1 164 ? 14.031 -15.211 -1.016 1 94.44 164 ILE B O 1
ATOM 3186 N N . VAL B 1 165 ? 14.273 -15.234 1.202 1 92.25 165 VAL B N 1
ATOM 3187 C CA . VAL B 1 165 ? 14.547 -16.672 1.248 1 92.25 165 VAL B CA 1
ATOM 3188 C C . VAL B 1 165 ? 13.328 -17.438 0.74 1 92.25 165 VAL B C 1
ATOM 3190 O O . VAL B 1 165 ? 13.469 -18.406 -0.01 1 92.25 165 VAL B O 1
ATOM 3193 N N . LYS B 1 166 ? 12.195 -17.016 1.14 1 91.62 166 LYS B N 1
ATOM 3194 C CA . LYS B 1 166 ? 10.961 -17.656 0.673 1 91.62 166 LYS B CA 1
ATOM 3195 C C . LYS B 1 166 ? 10.836 -17.562 -0.844 1 91.62 166 LYS B C 1
ATOM 3197 O O . LYS B 1 166 ? 10.414 -18.516 -1.5 1 91.62 166 LYS B O 1
ATOM 3202 N N . TYR B 1 167 ? 11.18 -16.391 -1.344 1 93.81 167 TYR B N 1
ATOM 3203 C CA . TYR B 1 167 ? 11.156 -16.172 -2.785 1 93.81 167 TYR B CA 1
ATOM 3204 C C . TYR B 1 167 ? 12.117 -17.109 -3.5 1 93.81 167 TYR B C 1
ATOM 3206 O O . TYR B 1 167 ? 11.75 -17.75 -4.484 1 93.81 167 TYR B O 1
ATOM 3214 N N . ILE B 1 168 ? 13.297 -17.219 -2.996 1 90.81 168 ILE B N 1
ATOM 3215 C CA . ILE B 1 168 ? 14.336 -18.047 -3.598 1 90.81 168 ILE B CA 1
ATOM 3216 C C . ILE B 1 168 ? 13.922 -19.516 -3.543 1 90.81 168 ILE B C 1
ATOM 3218 O O . ILE B 1 168 ? 14.078 -20.25 -4.523 1 90.81 168 ILE B O 1
ATOM 3222 N N . LYS B 1 169 ? 13.391 -19.922 -2.432 1 87.69 169 LYS B N 1
ATOM 3223 C CA . LYS B 1 169 ? 12.953 -21.297 -2.275 1 87.69 169 LYS B CA 1
ATOM 3224 C C . LYS B 1 169 ? 11.828 -21.641 -3.246 1 87.69 169 LYS B C 1
ATOM 3226 O O . LYS B 1 169 ? 11.797 -22.734 -3.816 1 87.69 169 LYS B O 1
ATOM 3231 N N . LYS B 1 170 ? 10.977 -20.812 -3.432 1 88.69 170 LYS B N 1
ATOM 3232 C CA . LYS B 1 170 ? 9.82 -21.078 -4.285 1 88.69 170 LYS B CA 1
ATOM 3233 C C . LYS B 1 170 ? 10.219 -21.109 -5.758 1 88.69 170 LYS B C 1
ATOM 3235 O O . LYS B 1 170 ? 9.766 -21.969 -6.512 1 88.69 170 LYS B O 1
ATOM 3240 N N . ILE B 1 171 ? 11.023 -20.219 -6.133 1 88.06 171 ILE B N 1
ATOM 3241 C CA . ILE B 1 171 ? 11.336 -20.047 -7.547 1 88.06 171 ILE B CA 1
ATOM 3242 C C . ILE B 1 171 ? 12.453 -21.016 -7.949 1 88.06 171 ILE B C 1
ATOM 3244 O O . ILE B 1 171 ? 12.398 -21.641 -9.008 1 88.06 171 ILE B O 1
ATOM 3248 N N . PHE B 1 172 ? 13.422 -21.156 -7.102 1 81.25 172 PHE B N 1
ATOM 3249 C CA . PHE B 1 172 ? 14.609 -21.891 -7.516 1 81.25 172 PHE B CA 1
ATOM 3250 C C . PHE B 1 172 ? 14.555 -23.328 -7 1 81.25 172 PHE B C 1
ATOM 3252 O O . PHE B 1 172 ? 15.328 -24.172 -7.441 1 81.25 172 PHE B O 1
ATOM 3259 N N . ASN B 1 173 ? 13.891 -23.562 -5.848 1 72.31 173 ASN B N 1
ATOM 3260 C CA . ASN B 1 173 ? 13.75 -24.969 -5.496 1 72.31 173 ASN B CA 1
ATOM 3261 C C . ASN B 1 173 ? 13.047 -25.766 -6.598 1 72.31 173 ASN B C 1
ATOM 3263 O O . ASN B 1 173 ? 13.289 -26.953 -6.762 1 72.31 173 ASN B O 1
ATOM 3267 N N . ASN B 1 174 ? 12.023 -25.016 -7.18 1 58.41 174 ASN B N 1
ATOM 3268 C CA . ASN B 1 174 ? 11.516 -25.766 -8.328 1 58.41 174 ASN B CA 1
ATOM 3269 C C . ASN B 1 174 ? 12.617 -26.047 -9.336 1 58.41 174 ASN B C 1
ATOM 3271 O O . ASN B 1 174 ? 12.453 -26.891 -10.219 1 58.41 174 ASN B O 1
ATOM 3275 N N . GLU B 1 175 ? 13.766 -25.297 -9.086 1 55.06 175 GLU B N 1
ATOM 3276 C CA . GLU B 1 175 ? 14.891 -25.609 -9.961 1 55.06 175 GLU B CA 1
ATOM 3277 C C . GLU B 1 175 ? 15.906 -26.5 -9.25 1 55.06 175 GLU B C 1
ATOM 3279 O O . GLU B 1 175 ? 16.359 -26.188 -8.148 1 55.06 175 GLU B O 1
ATOM 3284 N N . ASN B 1 176 ? 15.906 -27.781 -9.289 1 53.03 176 ASN B N 1
ATOM 3285 C CA . ASN B 1 176 ? 16.578 -28.984 -8.82 1 53.03 176 ASN B CA 1
ATOM 3286 C C . ASN B 1 176 ? 17.781 -28.656 -7.934 1 53.03 176 ASN B C 1
ATOM 3288 O O . ASN B 1 176 ? 18 -29.312 -6.918 1 53.03 176 ASN B O 1
ATOM 3292 N N . ILE B 1 177 ? 18.625 -27.844 -8.328 1 47.62 177 ILE B N 1
ATOM 3293 C CA . ILE B 1 177 ? 19.953 -27.75 -7.727 1 47.62 177 ILE B CA 1
ATOM 3294 C C . ILE B 1 177 ? 19.844 -27.094 -6.352 1 47.62 177 ILE B C 1
ATOM 3296 O O . ILE B 1 177 ? 20.438 -27.562 -5.383 1 47.62 177 ILE B O 1
ATOM 3300 N N . LEU B 1 178 ? 19.188 -26.047 -6.215 1 50.91 178 LEU B N 1
ATOM 3301 C CA . LEU B 1 178 ? 19.094 -25.297 -4.965 1 50.91 178 LEU B CA 1
ATOM 3302 C C . LEU B 1 178 ? 18.219 -26.031 -3.955 1 50.91 178 LEU B C 1
ATOM 3304 O O . LEU B 1 178 ? 18.406 -25.875 -2.744 1 50.91 178 LEU B O 1
ATOM 3308 N N . ASN B 1 179 ? 17.312 -26.844 -4.383 1 54.75 179 ASN B N 1
ATOM 3309 C CA . ASN B 1 179 ? 16.5 -27.75 -3.566 1 54.75 179 ASN B CA 1
ATOM 3310 C C . ASN B 1 179 ? 17.375 -28.609 -2.648 1 54.75 179 ASN B C 1
ATOM 3312 O O . ASN B 1 179 ? 17.047 -28.797 -1.479 1 54.75 179 ASN B O 1
ATOM 3316 N N . ASN B 1 180 ? 18.344 -29.125 -3.326 1 53.81 180 ASN B N 1
ATOM 3317 C CA . ASN B 1 180 ? 19.219 -30.016 -2.555 1 53.81 180 ASN B CA 1
ATOM 3318 C C . ASN B 1 180 ? 19.938 -29.25 -1.437 1 53.81 180 ASN B C 1
ATOM 3320 O O . ASN B 1 180 ? 20.078 -29.766 -0.328 1 53.81 180 ASN B O 1
ATOM 3324 N N . ILE B 1 181 ? 20.344 -28.094 -1.723 1 51.38 181 ILE B N 1
ATOM 3325 C CA . ILE B 1 181 ? 21.141 -27.359 -0.739 1 51.38 181 ILE B CA 1
ATOM 3326 C C . ILE B 1 181 ? 20.219 -26.766 0.328 1 51.38 181 ILE B C 1
ATOM 3328 O O . ILE B 1 181 ? 20.516 -26.844 1.522 1 51.38 181 ILE B O 1
ATOM 3332 N N . THR B 1 182 ? 19.125 -26.219 -0.076 1 56.19 182 THR B N 1
ATOM 3333 C CA . THR B 1 182 ? 18.266 -25.5 0.863 1 56.19 182 THR B CA 1
ATOM 3334 C C . THR B 1 182 ? 17.359 -26.453 1.614 1 56.19 182 THR B C 1
ATOM 3336 O O . THR B 1 182 ? 17.109 -26.281 2.811 1 56.19 182 THR B O 1
ATOM 3339 N N . ASN B 1 183 ? 16.859 -27.469 0.927 1 59.78 183 ASN B N 1
ATOM 3340 C CA . ASN B 1 183 ? 15.984 -28.438 1.582 1 59.78 183 ASN B CA 1
ATOM 3341 C C . ASN B 1 183 ? 16.766 -29.406 2.459 1 59.78 183 ASN B C 1
ATOM 3343 O O . ASN B 1 183 ? 16.281 -29.844 3.504 1 59.78 183 ASN B O 1
ATOM 3347 N N . ASN B 1 184 ? 18.016 -29.672 1.93 1 61.84 184 ASN B N 1
ATOM 3348 C CA . ASN B 1 184 ? 18.703 -30.719 2.689 1 61.84 184 ASN B CA 1
ATOM 3349 C C . ASN B 1 184 ? 19.594 -30.125 3.777 1 61.84 184 ASN B C 1
ATOM 3351 O O . ASN B 1 184 ? 20.156 -30.859 4.598 1 61.84 184 ASN B O 1
ATOM 3355 N N . ASN B 1 185 ? 19.656 -28.812 3.723 1 73.19 185 ASN B N 1
ATOM 3356 C CA . ASN B 1 185 ? 20.547 -28.297 4.762 1 73.19 185 ASN B CA 1
ATOM 3357 C C . ASN B 1 185 ? 19.766 -27.875 6.004 1 73.19 185 ASN B C 1
ATOM 3359 O O . ASN B 1 185 ? 18.953 -26.953 5.941 1 73.19 185 ASN B O 1
ATOM 3363 N N . ILE B 1 186 ? 19.875 -28.656 7.09 1 77.75 186 ILE B N 1
ATOM 3364 C CA . ILE B 1 186 ? 19.25 -28.469 8.391 1 77.75 186 ILE B CA 1
ATOM 3365 C C . ILE B 1 186 ? 19.469 -27.047 8.875 1 77.75 186 ILE B C 1
ATOM 3367 O O . ILE B 1 186 ? 18.547 -26.422 9.414 1 77.75 186 ILE B O 1
ATOM 3371 N N . ILE B 1 187 ? 20.562 -26.516 8.594 1 80.81 187 ILE B N 1
ATOM 3372 C CA . ILE B 1 187 ? 20.906 -25.188 9.062 1 80.81 187 ILE B CA 1
ATOM 3373 C C . ILE B 1 187 ? 20.031 -24.141 8.352 1 80.81 187 ILE B C 1
ATOM 3375 O O . ILE B 1 187 ? 19.531 -23.219 8.977 1 80.81 187 ILE B O 1
ATOM 3379 N N . CYS B 1 188 ? 19.766 -24.344 7.125 1 81.44 188 CYS B N 1
ATOM 3380 C CA . CYS B 1 188 ? 18.938 -23.422 6.355 1 81.44 188 CYS B CA 1
ATOM 3381 C C . CYS B 1 188 ? 17.5 -23.469 6.832 1 81.44 188 CYS B C 1
ATOM 3383 O O . CYS B 1 188 ? 16.828 -22.438 6.902 1 81.44 188 CYS B O 1
ATOM 3385 N N . ASN B 1 189 ? 17.125 -24.609 7.258 1 85.81 189 ASN B N 1
ATOM 3386 C CA . ASN B 1 189 ? 15.75 -24.75 7.742 1 85.81 189 ASN B CA 1
ATOM 3387 C C . ASN B 1 189 ? 15.57 -24.094 9.109 1 85.81 189 ASN B C 1
ATOM 3389 O O . ASN B 1 189 ? 14.547 -23.453 9.367 1 85.81 189 ASN B O 1
ATOM 3393 N N . ILE B 1 190 ? 16.578 -24.297 9.867 1 87.56 190 ILE B N 1
ATOM 3394 C CA . ILE B 1 190 ? 16.531 -23.672 11.188 1 87.56 190 ILE B CA 1
ATOM 3395 C C . ILE B 1 190 ? 16.531 -22.156 11.047 1 87.56 190 ILE B C 1
ATOM 3397 O O . ILE B 1 190 ? 15.766 -21.469 11.719 1 87.56 190 ILE B O 1
ATOM 3401 N N . PHE B 1 191 ? 17.359 -21.703 10.203 1 89.44 191 PHE B N 1
ATOM 3402 C CA . PHE B 1 191 ? 17.438 -20.281 9.945 1 89.44 191 PHE B CA 1
ATOM 3403 C C . PHE B 1 191 ? 16.125 -19.75 9.398 1 89.44 191 PHE B C 1
ATOM 3405 O O . PHE B 1 191 ? 15.633 -18.703 9.836 1 89.44 191 PHE B O 1
ATOM 3412 N N . TYR B 1 192 ? 15.5 -20.5 8.578 1 89.56 192 TYR B N 1
ATOM 3413 C CA . TYR B 1 192 ? 14.227 -20.109 7.984 1 89.56 192 TYR B CA 1
ATOM 3414 C C . TYR B 1 192 ? 13.133 -20.047 9.039 1 89.56 192 TYR B C 1
ATOM 3416 O O . TYR B 1 192 ? 12.32 -19.109 9.055 1 89.56 192 TYR B O 1
ATOM 3424 N N . TYR B 1 193 ? 13.164 -20.969 9.922 1 90.5 193 TYR B N 1
ATOM 3425 C CA . TYR B 1 193 ? 12.164 -21 10.984 1 90.5 193 TYR B CA 1
ATOM 3426 C C . TYR B 1 193 ? 12.352 -19.844 11.945 1 90.5 193 TYR B C 1
ATOM 3428 O O . TYR B 1 193 ? 11.375 -19.25 12.414 1 90.5 193 TYR B O 1
ATOM 3436 N N . PHE B 1 194 ? 13.594 -19.562 12.188 1 92.25 194 PHE B N 1
ATOM 3437 C CA . PHE B 1 194 ? 13.906 -18.406 13.031 1 92.25 194 PHE B CA 1
ATOM 3438 C C . PHE B 1 194 ? 13.391 -17.125 12.406 1 92.25 194 PHE B C 1
ATOM 3440 O O . PHE B 1 194 ? 12.75 -16.312 13.078 1 92.25 194 PHE B O 1
ATOM 3447 N N . LEU B 1 195 ? 13.586 -16.969 11.156 1 92.81 195 LEU B N 1
ATOM 3448 C CA . LEU B 1 195 ? 13.102 -15.789 10.438 1 92.81 195 LEU B CA 1
ATOM 3449 C C . LEU B 1 195 ? 11.578 -15.742 10.438 1 92.81 195 LEU B C 1
ATOM 3451 O O . LEU B 1 195 ? 10.984 -14.664 10.57 1 92.81 195 LEU B O 1
ATOM 3455 N N . TYR B 1 196 ? 10.984 -16.859 10.367 1 93.31 196 TYR B N 1
ATOM 3456 C CA . TYR B 1 196 ? 9.523 -16.969 10.352 1 93.31 196 TYR B CA 1
ATOM 3457 C C . TYR B 1 196 ? 8.93 -16.484 11.664 1 93.31 196 TYR B C 1
ATOM 3459 O O . TYR B 1 196 ? 7.945 -15.734 11.672 1 93.31 196 TYR B O 1
ATOM 3467 N N . ILE B 1 197 ? 9.539 -16.812 12.727 1 93.06 197 ILE B N 1
ATOM 3468 C CA . ILE B 1 197 ? 9.047 -16.453 14.047 1 93.06 197 ILE B CA 1
ATOM 3469 C C . ILE B 1 197 ? 9.125 -14.945 14.234 1 93.06 197 ILE B C 1
ATOM 3471 O O . ILE B 1 197 ? 8.188 -14.32 14.742 1 93.06 197 ILE B O 1
ATOM 3475 N N . ILE B 1 198 ? 10.164 -14.391 13.781 1 91.94 198 ILE B N 1
ATOM 3476 C CA . ILE B 1 198 ? 10.344 -12.945 13.906 1 91.94 198 ILE B CA 1
ATOM 3477 C C . ILE B 1 198 ? 9.32 -12.227 13.031 1 91.94 198 ILE B C 1
ATOM 3479 O O . ILE B 1 198 ? 8.773 -11.195 13.438 1 91.94 198 ILE B O 1
ATOM 3483 N N . THR B 1 199 ? 9.125 -12.766 11.898 1 93.31 199 THR B N 1
ATOM 3484 C CA . THR B 1 199 ? 8.148 -12.172 10.992 1 93.31 199 THR B CA 1
ATOM 3485 C C . THR B 1 199 ? 6.738 -12.266 11.57 1 93.31 199 THR B C 1
ATOM 3487 O O . THR B 1 199 ? 5.93 -11.352 11.406 1 93.31 199 THR B O 1
ATOM 3490 N N . LEU B 1 200 ? 6.469 -13.344 12.25 1 92.81 200 LEU B N 1
ATOM 3491 C CA . LEU B 1 200 ? 5.184 -13.508 12.922 1 92.81 200 LEU B CA 1
ATOM 3492 C C . LEU B 1 200 ? 5.012 -12.461 14.023 1 92.81 200 LEU B C 1
ATOM 3494 O O . LEU B 1 200 ? 3.93 -11.891 14.18 1 92.81 200 LEU B O 1
ATOM 3498 N N . PHE B 1 201 ? 6.031 -12.273 14.672 1 90.44 201 PHE B N 1
ATOM 3499 C CA . PHE B 1 201 ? 6.004 -11.258 15.719 1 90.44 201 PHE B CA 1
ATOM 3500 C C . PHE B 1 201 ? 5.738 -9.875 15.125 1 90.44 201 PHE B C 1
ATOM 3502 O O . PHE B 1 201 ? 4.922 -9.117 15.648 1 90.44 201 PHE B O 1
ATOM 3509 N N . LYS B 1 202 ? 6.367 -9.539 14.078 1 90.06 202 LYS B N 1
ATOM 3510 C CA . LYS B 1 202 ? 6.129 -8.266 13.391 1 90.06 202 LYS B CA 1
ATOM 3511 C C . LYS B 1 202 ? 4.684 -8.164 12.914 1 90.06 202 LYS B C 1
ATOM 3513 O O . LYS B 1 202 ? 4.094 -7.082 12.938 1 90.06 202 LYS B O 1
ATOM 3518 N N . GLY B 1 203 ? 4.172 -9.273 12.492 1 91.12 203 GLY B N 1
ATOM 3519 C CA . GLY B 1 203 ? 2.771 -9.312 12.109 1 91.12 203 GLY B CA 1
ATOM 3520 C C . GLY B 1 203 ? 1.831 -8.953 13.242 1 91.12 203 GLY B C 1
ATOM 3521 O O . GLY B 1 203 ? 0.835 -8.258 13.031 1 91.12 203 GLY B O 1
ATOM 3522 N N . PHE B 1 204 ? 2.195 -9.391 14.359 1 89.75 204 PHE B N 1
ATOM 3523 C CA . PHE B 1 204 ? 1.396 -9.07 15.539 1 89.75 204 PHE B CA 1
ATOM 3524 C C . PHE B 1 204 ? 1.479 -7.582 15.859 1 89.75 204 PHE B C 1
ATOM 3526 O O . PHE B 1 204 ? 0.476 -6.965 16.219 1 89.75 204 PHE B O 1
ATOM 3533 N N . ILE B 1 205 ? 2.576 -7.035 15.727 1 87.19 205 ILE B N 1
ATOM 3534 C CA . ILE B 1 205 ? 2.773 -5.613 15.984 1 87.19 205 ILE B CA 1
ATOM 3535 C C . ILE B 1 205 ? 1.949 -4.793 15 1 87.19 205 ILE B C 1
ATOM 3537 O O . ILE B 1 205 ? 1.443 -3.721 15.336 1 87.19 205 ILE B O 1
ATOM 3541 N N . ASN B 1 206 ? 1.813 -5.281 13.789 1 90.38 206 ASN B N 1
ATOM 3542 C CA . ASN B 1 206 ? 1.026 -4.594 12.773 1 90.38 206 ASN B CA 1
ATOM 3543 C C . ASN B 1 206 ? -0.421 -4.406 13.219 1 90.38 206 ASN B C 1
ATOM 3545 O O . ASN B 1 206 ? -1.059 -3.41 12.867 1 90.38 206 ASN B O 1
ATOM 3549 N N . ILE B 1 207 ? -0.902 -5.359 14 1 90.94 207 ILE B N 1
ATOM 3550 C CA . ILE B 1 207 ? -2.264 -5.246 14.516 1 90.94 207 ILE B CA 1
ATOM 3551 C C . ILE B 1 207 ? -2.363 -4.043 15.445 1 90.94 207 ILE B C 1
ATOM 3553 O O . ILE B 1 207 ? -3.322 -3.27 15.375 1 90.94 207 ILE B O 1
ATOM 3557 N N . PHE B 1 208 ? -1.393 -3.865 16.203 1 87.06 208 PHE B N 1
ATOM 3558 C CA . PHE B 1 208 ? -1.371 -2.729 17.109 1 87.06 208 PHE B CA 1
ATOM 3559 C C . PHE B 1 208 ? -1.207 -1.421 16.359 1 87.06 208 PHE B C 1
ATOM 3561 O O . PHE B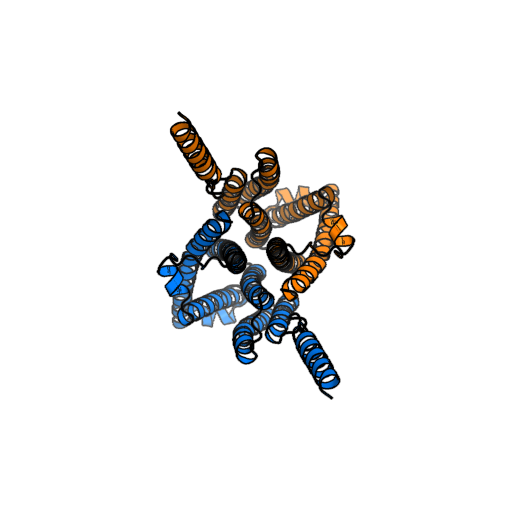 1 208 ? -1.823 -0.411 16.703 1 87.06 208 PHE B O 1
ATOM 3568 N N . HIS B 1 209 ? -0.404 -1.473 15.344 1 86.94 209 HIS B N 1
ATOM 3569 C CA . HIS B 1 209 ? -0.219 -0.291 14.508 1 86.94 209 HIS B CA 1
ATOM 3570 C C . HIS B 1 209 ? -1.532 0.141 13.859 1 86.94 209 HIS B C 1
ATOM 3572 O O . HIS B 1 209 ? -1.831 1.335 13.789 1 86.94 209 HIS B O 1
ATOM 3578 N N . LEU B 1 210 ? -2.193 -0.845 13.43 1 92.25 210 LEU B N 1
ATOM 3579 C CA . LEU B 1 210 ? -3.473 -0.548 12.797 1 92.25 210 LEU B CA 1
ATOM 3580 C C . LEU B 1 210 ? -4.438 0.086 13.789 1 92.25 210 LEU B C 1
ATOM 3582 O O . LEU B 1 210 ? -5.074 1.098 13.484 1 92.25 210 LEU B O 1
ATOM 3586 N N . TYR B 1 211 ? -4.492 -0.483 14.93 1 91.19 211 TYR B N 1
ATOM 3587 C CA . TYR B 1 211 ? -5.375 0.044 15.969 1 91.19 211 TYR B CA 1
ATOM 3588 C C . TYR B 1 211 ? -4.984 1.467 16.344 1 91.19 211 TYR B C 1
ATOM 3590 O O . TYR B 1 211 ? -5.844 2.344 16.453 1 91.19 211 TYR B O 1
ATOM 3598 N N . MET B 1 212 ? -3.77 1.681 16.547 1 87.25 212 MET B N 1
ATOM 3599 C CA . MET B 1 212 ? -3.285 3.008 16.906 1 87.25 212 MET B CA 1
ATOM 3600 C C . MET B 1 212 ? -3.561 4.016 15.805 1 87.25 212 MET B C 1
ATOM 3602 O O . MET B 1 212 ? -3.938 5.156 16.078 1 87.25 212 MET B O 1
ATOM 3606 N N . GLY B 1 213 ? -3.305 3.605 14.609 1 89.62 213 GLY B N 1
ATOM 3607 C CA . GLY B 1 213 ? -3.58 4.484 13.484 1 89.62 213 GLY B CA 1
ATOM 3608 C C . GLY B 1 213 ? -5.035 4.902 13.398 1 89.62 213 GLY B C 1
ATOM 3609 O O . GLY B 1 213 ? -5.34 6.086 13.227 1 89.62 213 GLY B O 1
ATOM 3610 N N . ILE B 1 214 ? -5.902 3.947 13.578 1 92 214 ILE B N 1
ATOM 3611 C CA . ILE B 1 214 ? -7.336 4.211 13.523 1 92 214 ILE B CA 1
ATOM 3612 C C . ILE B 1 214 ? -7.738 5.129 14.68 1 92 214 ILE B C 1
ATOM 3614 O O . ILE B 1 214 ? -8.477 6.098 14.484 1 92 214 ILE B O 1
ATOM 3618 N N . SER B 1 215 ? -7.223 4.863 15.828 1 89 215 SER B N 1
ATOM 3619 C CA . SER B 1 215 ? -7.555 5.641 17.016 1 89 215 SER B CA 1
ATOM 3620 C C . SER B 1 215 ? -7.086 7.086 16.875 1 89 215 SER B C 1
ATOM 3622 O O . SER B 1 215 ? -7.844 8.016 17.156 1 89 215 SER B O 1
ATOM 3624 N N . LEU B 1 216 ? -5.973 7.246 16.406 1 85.5 216 LEU B N 1
ATOM 3625 C CA . LEU B 1 216 ? -5.406 8.586 16.281 1 85.5 216 LEU B CA 1
ATOM 3626 C C . LEU B 1 216 ? -6.113 9.383 15.195 1 85.5 216 LEU B C 1
ATOM 3628 O O . LEU B 1 216 ? -6.371 10.578 15.359 1 85.5 216 LEU B O 1
ATOM 3632 N N . LEU B 1 217 ? -6.379 8.766 14.141 1 87.94 217 LEU B N 1
ATOM 3633 C CA . LEU B 1 217 ? -7.051 9.445 13.039 1 87.94 217 LEU B CA 1
ATOM 3634 C C . LEU B 1 217 ? -8.484 9.812 13.422 1 87.94 217 LEU B C 1
ATOM 3636 O O . LEU B 1 217 ? -9.031 10.797 12.922 1 87.94 217 LEU B O 1
ATOM 3640 N N . SER B 1 218 ? -9.047 9.031 14.273 1 88.44 218 SER B N 1
ATOM 3641 C CA . SER B 1 218 ? -10.43 9.289 14.688 1 88.44 218 SER B CA 1
ATOM 3642 C C . SER B 1 218 ? -10.516 10.516 15.578 1 88.44 218 SER B C 1
ATOM 3644 O O . SER B 1 218 ? -11.602 11.086 15.758 1 88.44 218 SER B O 1
ATOM 3646 N N . GLU B 1 219 ? -9.43 10.922 16.109 1 83.38 219 GLU B N 1
ATOM 3647 C CA . GLU B 1 219 ? -9.406 12.086 17 1 83.38 219 GLU B CA 1
ATOM 3648 C C . GLU B 1 219 ? -9.281 13.383 16.188 1 83.38 219 GLU B C 1
ATOM 3650 O O . GLU B 1 219 ? -9.461 14.469 16.734 1 83.38 219 GLU B O 1
ATOM 3655 N N . ILE B 1 220 ? -8.984 13.297 15.023 1 76 220 ILE B N 1
ATOM 3656 C CA . ILE B 1 220 ? -8.797 14.469 14.172 1 76 220 ILE B CA 1
ATOM 3657 C C . ILE B 1 220 ? -10.078 14.75 13.398 1 76 220 ILE B C 1
ATOM 3659 O O . ILE B 1 220 ? -10.68 13.836 12.828 1 76 220 ILE B O 1
#

Solvent-accessible surface area (backbone atoms only — not comparable to full-atom value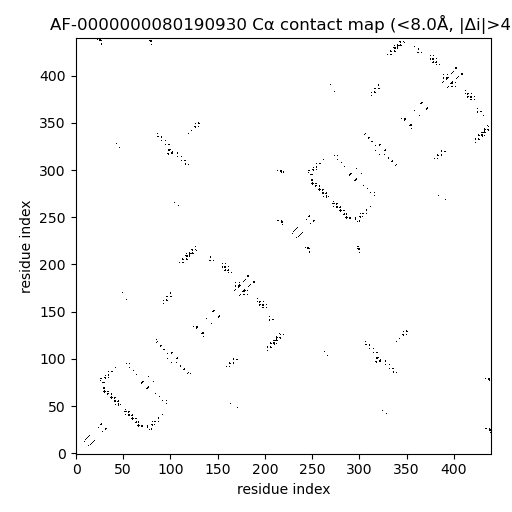s): 22509 Å² total; per-residue (Å²): 118,68,67,60,52,50,49,49,48,48,43,45,48,45,42,46,56,54,64,52,67,61,67,67,61,46,62,69,34,67,31,30,46,50,44,51,48,31,53,48,35,47,57,56,21,62,78,42,56,72,74,54,20,53,49,29,45,50,52,31,60,55,46,51,64,48,26,58,51,43,16,63,74,69,69,57,76,46,60,42,42,51,49,44,49,58,49,49,55,48,50,47,53,44,48,53,38,27,62,57,47,52,54,51,60,66,57,48,53,46,50,51,43,46,46,53,10,50,51,41,26,50,52,27,52,55,52,30,62,71,66,67,43,75,70,70,84,75,55,52,67,63,57,51,52,42,65,33,67,65,52,38,49,50,47,54,51,37,35,50,49,36,53,50,52,51,39,47,48,60,63,38,34,77,39,67,70,51,28,54,55,51,71,65,28,66,66,51,48,52,52,49,51,53,24,47,53,48,34,51,51,52,51,54,50,28,54,53,35,31,52,50,12,50,54,52,25,29,72,92,117,66,66,60,51,51,49,48,48,48,45,44,49,44,41,47,55,53,61,52,65,60,67,67,61,47,62,70,34,67,31,31,46,48,43,52,48,31,54,49,35,48,58,56,21,62,78,43,56,70,73,55,20,52,49,30,45,49,52,30,61,56,46,51,63,48,26,57,49,42,17,61,73,70,67,56,78,45,61,41,41,51,49,45,50,58,49,50,55,46,51,46,54,45,46,53,39,29,63,56,47,50,54,52,60,66,56,49,51,46,51,51,43,46,48,52,12,51,52,41,26,50,53,26,52,57,51,29,60,70,67,67,43,73,71,69,82,74,54,53,66,63,56,50,53,42,66,32,67,64,53,38,48,50,46,53,52,37,35,50,50,37,53,50,52,51,39,49,48,60,65,38,32,76,40,65,70,50,30,55,56,51,72,66,27,64,65,51,48,52,52,49,50,52,24,48,53,50,34,51,50,52,48,54,50,30,54,53,34,30,51,50,12,51,54,52,25,29,73,93

Secondary structure (DSSP, 8-state):
-HHHHHHHHHHHHHHHHHTT-----GGG-HHHHHHHHHHHHHHHHHHS-HHHHHHHHHHHHHHHHHHHHHHHHTT---HHHHHHHHHHHHHHHHHHHHHTT---HHHHHHHHHHHHHHHHHHHHHHHHHHTT----S---HHHHHHTSHHHHHHHHHHHHHHHHHHHHHHHHHSSHHHHHHHHH-HHHHHHHHHHHHHHHHHHHHHHHHHHHHHHHHHT-/-HHHHHHHHHHHHHHHHHHH-----GGG-HHHHHHHHHHHHHHHHHHS-HHHHHHHHHHHHHHHHHHHHHHHHTT---HHHHHHHHHHHHHHHHHHHHHTT---HHHHHHHHHHHHHHHHHHHHHHHHHHTT----S---HHHHHHTSHHHHHHHHHHHHHHHHHHHHHHHHHSSHHHHHHHHH-HHHHHHHHHHHHHHHHHHHHHHHHHHHHHHHHHT-

Sequence (440 aa):
MDDIKTKKIQTRRMKQKEQMVVSTNKMFYIPNIIGYFRIFLLLIGIFLSHKYFILCYFISVSLDFFDGKAARYFNQVSILGGALDMITDRVGTMLLCMKGGMTDVFTLIYIFMDVLAHMMYFLSSAYQRIHHKQGHKNTNILVRIYYNSYVLFTCVLCSELFFIVKYIKKIFNNENILNNITNNNIICNIFYYFLYIITLFKGFINIFHLYMGISLLSEIMDDIKTKKIQTRRMKQKEQMVVSTNKMFYIPNIIGYFRIFLLLIGIFLSHKYFILCYFISVSLDFFDGKAARYFNQVSILGGALDMITDRVGTMLLCMKGGMTDVFTLIYIFMDVLAHMMYFLSSAYQRIHHKQGHKNTNILVRIYYNSYVLFTCVLCSELFFIVKYIKKIFNNENILNNITNNNIICNIFYYFLYIITLFKGFINIFHLYMGISLLSEI

Radius of gyration: 25.04 Å; Cα contacts (8 Å, |Δi|>4): 483; chains: 2; bounding box: 59×88×68 Å

Organism: NCBI:txid646526